Protein AF-A0A946WRA2-F1 (afdb_monomer_lite)

Foldseek 3Di:
DVVVVVVVVVVVVVVVVVVQLPDDAQQQQQFLEEEAAQQAPVRDHDEAECLAAAEEEYEYQAEAHYENHNHYYAYYYLAYHHYPDPPDDDPHYHYNRHGHDQDLDLVLLVVQAPPEAECVVVQKEWEWEAEAQQAIWIAIDGPPDPDDPRTPDGDGQEQFHEHEYAEEYEYDYEHGHFYEYAYQYEYEDAFAYEYVPADPQQNDDDLPPRGYEYHYHYSEEHEHEQDQQCQHQNNVPPPCVVGCRRQEYHEEYEYEHRNYEHEYPCQQDPPDPDHGAQVREREEYRYATHYYHHYYYDQWDPPSVIHHHHYDRHYSNCSSPDHGRSSPPLPPQLEDAHEEQEADDDQHHHEFQHYEYQEYAAAFNYEYEAEAAARYEYEAEYHAHYDPVTAYEYYYPDPQRLHEHYYHEDDNREYEHERYEYDLRYEYYYAYQEYEYECYEALYEYEYEHAYAAYLYEYNAEYEYQYAEHAHHENYEAQQAYEYDHAHQDAEHAHYEQEPHQAENYHYCHYNEYAYFLYEAENYLEAHAHNDQDEYQAELYAFEHHNPYSDHPYDHHYLYHHDDQCFPCVVVPRRDGDPPGPSVVSGDPVD

Radius of gyration: 32.12 Å; chains: 1; bounding box: 76×54×91 Å

pLDDT: mean 89.67, std 13.05, range [31.64, 98.81]

Sequence (591 aa):
MKSEKKTYLRIILVLLAAYAFTLYAEPMTYYTRLTNIEETVLGEYIYYGSSDTLYGITRSNDFLPINGGNIHGPLITSEEIIFEDDRINLEDVTQNAEPFPFPEQLVEVMRYAAPWVPSQNNRLMTWIYFRGDQGIDIYQYPAGTPRQDSLFQHLQVPSNQVIYVDGDVEIQGVVAGQVTVYSSGNMFLIDNIQYVGSVARNGWFESQGFPHMLGLVSERNIIIEDNPRNGKENGWRNGGGGGPNNHSININGSLIALGGSFTFEHQNDEHERFQGPEPDERGVINLKGSVAQYRRGYLHRDNHGGTGYHTNFLPDERLRTHAPPGFHSDGLWSKISGRHDRLLLDEGSYTFTNVFANTLIAPAGVELVLRGRNALTVRDSVVILGSEEEPVNVRTQTPGSRSAFHVDGGIGAYIDIQHAIFSDEINVYFEFDTLKATSCRFERQLSLEGSAIIDSCFFGDQVTLLSDEGLHIFRSVFEGGMVIDGTAENGEITNNSFIGARDDGLLLNRFNSLRIVNNIIAYNRGGINNRHREQPELGYNCVFGNFDGDWMDCERGAGSISENPQMTDHRNFDYSLNGNSPCIDAGDPSS

Structure (mmCIF, N/CA/C/O backbone):
data_AF-A0A946WRA2-F1
#
_entry.id   AF-A0A946WRA2-F1
#
loop_
_atom_site.group_PDB
_atom_site.id
_atom_site.type_symbol
_atom_site.label_atom_id
_atom_site.label_alt_id
_atom_site.label_comp_id
_atom_site.label_asym_id
_atom_site.label_entity_id
_atom_site.label_seq_id
_atom_site.pdbx_PDB_ins_code
_atom_site.Cartn_x
_atom_site.Cartn_y
_atom_site.Cartn_z
_atom_site.occupancy
_atom_site.B_iso_or_equiv
_atom_site.auth_seq_id
_atom_site.auth_comp_id
_atom_site.auth_asym_id
_atom_site.auth_atom_id
_atom_site.pdbx_PDB_model_num
ATOM 1 N N . MET A 1 1 ? 25.968 13.757 36.021 1.00 47.09 1 MET A N 1
ATOM 2 C CA . MET A 1 1 ? 24.483 13.742 35.990 1.00 47.09 1 MET A CA 1
ATOM 3 C C . MET A 1 1 ? 23.801 14.658 34.962 1.00 47.09 1 MET A C 1
ATOM 5 O O . MET A 1 1 ? 23.177 14.108 34.066 1.00 47.09 1 MET A O 1
ATOM 9 N N . LYS A 1 2 ? 23.853 16.007 35.011 1.00 39.25 2 LYS A N 1
ATOM 10 C CA . LYS A 1 2 ? 23.171 16.848 33.980 1.00 39.25 2 LYS A CA 1
ATOM 11 C C . LYS A 1 2 ? 23.844 16.823 32.592 1.00 39.25 2 LYS A C 1
ATOM 13 O O . LYS A 1 2 ? 23.157 16.972 31.589 1.00 39.25 2 LYS A O 1
ATOM 18 N N . SER A 1 3 ? 25.159 16.599 32.541 1.00 46.06 3 SER A N 1
ATOM 19 C CA . SER A 1 3 ? 25.933 16.479 31.292 1.00 46.06 3 SER A CA 1
ATOM 20 C C . SER A 1 3 ? 25.674 15.144 30.571 1.00 46.06 3 SER A C 1
ATOM 22 O O . SER A 1 3 ? 25.361 15.129 29.386 1.00 46.06 3 SER A O 1
ATOM 24 N N . GLU A 1 4 ? 25.655 14.027 31.307 1.00 52.31 4 GLU A N 1
ATOM 25 C CA . GLU A 1 4 ? 25.462 12.679 30.739 1.00 52.31 4 GLU A CA 1
ATOM 26 C C . GLU A 1 4 ? 24.072 12.466 30.126 1.00 52.31 4 GLU A C 1
ATOM 28 O O . GLU A 1 4 ? 23.962 11.831 29.080 1.00 52.31 4 GLU A O 1
ATOM 33 N N . LYS A 1 5 ? 23.012 13.059 30.699 1.00 49.69 5 LYS A N 1
ATOM 34 C CA . LYS A 1 5 ? 21.661 13.000 30.106 1.00 49.69 5 LYS A CA 1
ATOM 35 C C . LYS A 1 5 ? 21.583 13.690 28.740 1.00 49.69 5 LYS A C 1
ATOM 37 O O . LYS A 1 5 ? 20.823 13.250 27.887 1.00 49.69 5 LYS A O 1
ATOM 42 N N . LYS A 1 6 ? 22.375 14.744 28.510 1.00 51.59 6 LYS A N 1
ATOM 43 C CA . LYS A 1 6 ? 22.387 15.486 27.238 1.00 51.59 6 LYS A CA 1
ATOM 44 C C . LYS A 1 6 ? 23.111 14.707 26.135 1.00 51.59 6 LYS A C 1
ATOM 46 O O . LYS A 1 6 ? 22.699 14.768 24.980 1.00 51.59 6 LYS A O 1
ATOM 51 N N . THR A 1 7 ? 24.139 13.941 26.501 1.00 58.50 7 THR A N 1
ATOM 52 C CA . THR A 1 7 ? 24.863 13.046 25.585 1.00 58.50 7 THR A CA 1
ATOM 53 C C . THR A 1 7 ? 24.020 11.826 25.211 1.00 58.50 7 THR A C 1
ATOM 55 O O . THR A 1 7 ? 23.915 11.517 24.029 1.00 58.50 7 THR A O 1
ATOM 58 N N . TYR A 1 8 ? 23.333 11.198 26.173 1.00 58.34 8 TYR A N 1
ATOM 59 C CA . TYR A 1 8 ? 22.408 10.090 25.890 1.00 58.34 8 TYR A CA 1
ATOM 60 C C . TYR A 1 8 ? 21.224 10.517 25.016 1.00 58.34 8 TYR A C 1
ATOM 62 O O . TYR A 1 8 ? 20.878 9.805 24.082 1.00 58.34 8 TYR A O 1
ATOM 70 N N . LEU A 1 9 ? 20.644 11.698 25.257 1.00 50.59 9 LEU A N 1
ATOM 71 C CA . LEU A 1 9 ? 19.538 12.206 24.442 1.00 50.59 9 LEU A CA 1
ATOM 72 C C . LEU A 1 9 ? 19.975 12.519 23.002 1.00 50.59 9 LEU A C 1
ATOM 74 O O . LEU A 1 9 ? 19.221 12.263 22.075 1.00 50.59 9 LEU A O 1
ATOM 78 N N . ARG A 1 10 ? 21.206 13.015 22.800 1.00 49.44 10 ARG A N 1
ATOM 79 C CA . ARG A 1 10 ? 21.778 13.225 21.459 1.00 49.44 10 ARG A CA 1
ATOM 80 C C . ARG A 1 10 ? 22.090 11.913 20.743 1.00 49.44 10 ARG A C 1
ATOM 82 O O . ARG A 1 10 ? 21.817 11.825 19.558 1.00 49.44 10 ARG A O 1
ATOM 89 N N . ILE A 1 11 ? 22.601 10.899 21.443 1.00 57.94 11 ILE A N 1
ATOM 90 C CA . ILE A 1 11 ? 22.834 9.568 20.857 1.00 57.94 11 ILE A CA 1
ATOM 91 C C . ILE A 1 11 ? 21.502 8.897 20.502 1.00 57.94 11 ILE A C 1
ATOM 93 O O . ILE A 1 11 ? 21.395 8.324 19.430 1.00 57.94 11 ILE A O 1
ATOM 97 N N . ILE A 1 12 ? 20.467 9.027 21.338 1.00 55.91 12 ILE A N 1
ATOM 98 C CA . ILE A 1 12 ? 19.120 8.513 21.044 1.00 55.91 12 ILE A CA 1
ATOM 99 C C . ILE A 1 12 ? 18.478 9.267 19.873 1.00 55.91 12 ILE A C 1
ATOM 101 O O . ILE A 1 12 ? 17.869 8.623 19.037 1.00 55.91 12 ILE A O 1
ATOM 105 N N . LEU A 1 13 ? 18.645 10.590 19.758 1.00 43.66 13 LEU A N 1
ATOM 106 C CA . LEU A 1 13 ? 18.161 11.367 18.605 1.00 43.66 13 LEU A CA 1
ATOM 107 C C . LEU A 1 13 ? 18.917 11.042 17.312 1.00 43.66 13 LEU A C 1
ATOM 109 O O . LEU A 1 13 ? 18.291 10.962 16.266 1.00 43.66 13 LEU A O 1
ATOM 113 N N . VAL A 1 14 ? 20.233 10.822 17.377 1.00 42.47 14 VAL A N 1
ATOM 114 C CA . VAL A 1 14 ? 21.038 10.398 16.220 1.00 42.47 14 VAL A CA 1
ATOM 115 C C . VAL A 1 14 ? 20.710 8.958 15.828 1.00 42.47 14 VAL A C 1
ATOM 117 O O . VAL A 1 14 ? 20.612 8.674 14.644 1.00 42.47 14 VAL A O 1
ATOM 120 N N . LEU A 1 15 ? 20.466 8.066 16.794 1.00 37.38 15 LEU A N 1
ATOM 121 C CA . LEU A 1 15 ? 19.999 6.707 16.523 1.00 37.38 15 LEU A CA 1
ATOM 122 C C . LEU A 1 15 ? 18.559 6.701 16.003 1.00 37.38 15 LEU A C 1
ATOM 124 O O . LEU A 1 15 ? 18.301 5.979 15.061 1.00 37.38 15 LEU A O 1
ATOM 128 N N . LEU A 1 16 ? 17.643 7.519 16.533 1.00 38.31 16 LEU A N 1
ATOM 129 C CA . LEU A 1 16 ? 16.271 7.661 16.024 1.00 38.31 16 LEU A CA 1
ATOM 130 C C . LEU A 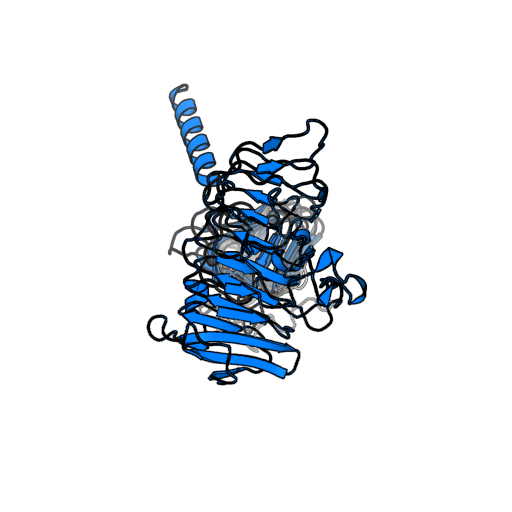1 16 ? 16.238 8.308 14.638 1.00 38.31 16 LEU A C 1
ATOM 132 O O . LEU A 1 16 ? 15.425 7.898 13.826 1.00 38.31 16 LEU A O 1
ATOM 136 N N . ALA A 1 17 ? 17.121 9.266 14.343 1.00 35.28 17 ALA A N 1
ATOM 137 C CA . ALA A 1 17 ? 17.274 9.825 13.003 1.00 35.28 17 ALA A CA 1
ATOM 138 C C . ALA A 1 17 ? 17.858 8.778 12.042 1.00 35.28 17 ALA A C 1
ATOM 140 O O . ALA A 1 17 ? 17.255 8.509 11.013 1.00 35.28 17 ALA A O 1
ATOM 141 N N . ALA A 1 18 ? 18.943 8.090 12.416 1.00 33.62 18 ALA A N 1
ATOM 142 C CA . ALA A 1 18 ? 19.527 7.007 11.616 1.00 33.62 18 ALA A CA 1
ATOM 143 C C . ALA A 1 18 ? 18.573 5.805 11.425 1.00 33.62 18 ALA A C 1
ATOM 145 O O . ALA A 1 18 ? 18.651 5.108 10.416 1.00 33.62 18 ALA A O 1
ATOM 146 N N . TYR A 1 19 ? 17.647 5.575 12.364 1.00 34.88 19 TYR A N 1
ATOM 147 C CA . TYR A 1 19 ? 16.609 4.539 12.274 1.00 34.88 19 TYR A CA 1
ATOM 148 C C . TYR A 1 19 ? 15.338 5.018 11.551 1.00 34.88 19 TYR A C 1
ATOM 150 O O . TYR A 1 19 ? 14.590 4.199 11.036 1.00 34.88 19 TYR A O 1
ATOM 158 N N . ALA A 1 20 ? 15.089 6.331 11.482 1.00 31.64 20 ALA A N 1
ATOM 159 C CA . ALA A 1 20 ? 13.991 6.923 10.712 1.00 31.64 20 ALA A CA 1
ATOM 160 C C . ALA A 1 20 ? 14.297 7.018 9.208 1.00 31.64 20 ALA A C 1
ATOM 162 O O . ALA A 1 20 ? 13.368 7.166 8.420 1.00 31.64 20 ALA A O 1
ATOM 163 N N . PHE A 1 21 ? 15.570 6.916 8.811 1.00 34.03 21 PHE A N 1
ATOM 164 C CA . PHE A 1 21 ? 15.996 6.867 7.406 1.00 34.03 21 PHE A CA 1
ATOM 165 C C . PHE A 1 21 ? 16.023 5.449 6.819 1.00 34.03 21 PHE A C 1
ATOM 167 O O . PHE A 1 21 ? 16.067 5.285 5.603 1.00 34.03 21 PHE A O 1
ATOM 174 N N . THR A 1 22 ? 15.950 4.407 7.651 1.00 31.75 22 THR A N 1
ATOM 175 C CA . THR A 1 22 ? 15.929 3.025 7.169 1.00 31.75 22 THR A CA 1
ATOM 176 C C . THR A 1 22 ? 14.493 2.573 6.880 1.00 31.75 22 THR A C 1
ATOM 178 O O . THR A 1 22 ? 13.715 2.344 7.801 1.00 31.75 22 THR A O 1
ATOM 181 N N . LEU A 1 23 ? 14.216 2.374 5.581 1.00 37.88 23 LEU A N 1
ATOM 182 C CA . LEU A 1 23 ? 13.093 1.635 4.971 1.00 37.88 23 LEU A CA 1
ATOM 183 C C . LEU A 1 23 ? 11.818 2.439 4.645 1.00 37.88 23 LEU A C 1
ATOM 185 O O . LEU A 1 23 ? 10.719 2.100 5.083 1.00 37.88 23 LEU A O 1
ATOM 189 N N . TYR A 1 24 ? 11.985 3.438 3.777 1.00 41.81 24 TYR A N 1
ATOM 190 C CA . TYR A 1 24 ? 11.030 3.747 2.708 1.00 41.81 24 TYR A CA 1
ATOM 191 C C . TYR A 1 24 ? 11.533 3.024 1.457 1.00 41.81 24 TYR A C 1
ATOM 193 O O . TYR A 1 24 ? 12.677 3.242 1.062 1.00 41.81 24 TYR A O 1
ATOM 201 N N . ALA A 1 25 ? 10.737 2.179 0.821 1.00 51.75 25 ALA A N 1
ATOM 202 C CA . ALA A 1 25 ? 11.049 1.755 -0.538 1.00 51.75 25 ALA A CA 1
ATOM 203 C C . ALA A 1 25 ? 9.809 2.023 -1.373 1.00 51.75 25 ALA A C 1
ATOM 205 O O . ALA A 1 25 ? 8.945 1.169 -1.465 1.00 51.75 25 ALA A O 1
ATOM 206 N N . GLU A 1 26 ? 9.686 3.238 -1.908 1.00 69.38 26 GLU A N 1
ATOM 207 C CA . GLU A 1 26 ? 8.712 3.534 -2.966 1.00 69.38 26 GLU A CA 1
ATOM 208 C C . GLU A 1 26 ? 8.942 2.542 -4.129 1.00 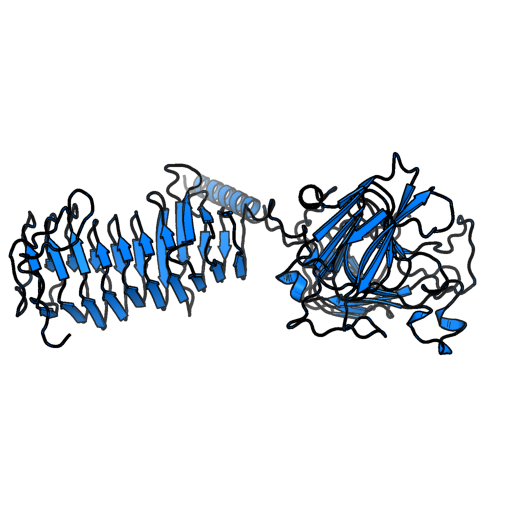69.38 26 GLU A C 1
ATOM 210 O O . GLU A 1 26 ? 10.084 2.141 -4.358 1.00 69.38 26 GLU A O 1
ATOM 215 N N . PRO A 1 27 ? 7.920 2.070 -4.864 1.00 76.75 27 PRO A N 1
ATOM 216 C CA . PRO A 1 27 ? 8.180 1.180 -5.989 1.00 76.75 27 PRO A CA 1
ATOM 217 C C . PRO A 1 27 ? 8.961 1.930 -7.071 1.00 76.75 27 PRO A C 1
ATOM 219 O O . PRO A 1 27 ? 8.724 3.110 -7.314 1.00 76.75 27 PRO A O 1
ATOM 222 N N . MET A 1 28 ? 9.847 1.241 -7.794 1.00 85.62 28 MET A N 1
ATOM 223 C CA . MET A 1 28 ? 10.607 1.855 -8.898 1.00 85.62 28 MET A CA 1
ATOM 224 C C . MET A 1 28 ? 9.695 2.468 -9.973 1.00 85.62 28 MET A C 1
ATOM 226 O O . MET A 1 28 ? 10.092 3.408 -10.654 1.00 85.62 28 MET A O 1
ATOM 230 N N . THR A 1 29 ? 8.464 1.962 -10.095 1.00 88.50 29 THR A N 1
ATOM 231 C CA . THR A 1 29 ? 7.444 2.447 -11.034 1.00 88.50 29 THR A CA 1
ATOM 232 C C . THR A 1 29 ? 6.822 3.780 -10.642 1.00 88.50 29 THR A C 1
ATOM 234 O O . THR A 1 29 ? 6.168 4.385 -11.488 1.00 88.50 29 THR A O 1
ATOM 237 N N . TYR A 1 30 ? 6.993 4.209 -9.385 1.00 85.75 30 TYR A N 1
ATOM 238 C CA . TYR A 1 30 ? 6.440 5.447 -8.833 1.00 85.75 30 TYR A CA 1
ATOM 239 C C . TYR A 1 30 ? 7.014 6.687 -9.517 1.00 85.75 30 TYR A C 1
ATOM 241 O O . TYR A 1 30 ? 6.305 7.663 -9.761 1.00 85.75 30 TYR A O 1
ATOM 249 N N . TYR A 1 31 ? 8.303 6.643 -9.840 1.00 92.06 31 TYR A N 1
ATOM 250 C CA . TYR A 1 31 ? 8.979 7.720 -10.540 1.00 92.06 31 TYR A CA 1
ATOM 251 C C . TYR A 1 31 ? 8.707 7.598 -12.033 1.00 92.06 31 TYR A C 1
ATOM 253 O O . TYR A 1 31 ? 8.887 6.519 -12.591 1.00 92.06 31 TYR A O 1
ATOM 261 N N . THR A 1 32 ? 8.377 8.701 -12.713 1.00 95.75 32 THR A N 1
ATOM 262 C CA . THR A 1 32 ? 8.419 8.720 -14.188 1.00 95.75 32 THR A CA 1
ATOM 263 C C . THR A 1 32 ? 9.800 8.290 -14.654 1.00 95.75 32 THR A C 1
ATOM 265 O O . THR A 1 32 ? 9.944 7.552 -15.629 1.00 95.75 32 THR A O 1
ATOM 268 N N . ARG A 1 33 ? 10.822 8.740 -13.922 1.00 96.12 33 ARG A N 1
ATOM 269 C CA . ARG A 1 33 ? 12.194 8.353 -14.165 1.00 96.12 33 ARG A CA 1
ATOM 270 C C . ARG A 1 33 ? 12.958 8.098 -12.875 1.00 96.12 33 ARG A C 1
ATOM 272 O O . ARG A 1 33 ? 13.022 8.972 -12.020 1.00 96.12 33 ARG A O 1
ATOM 279 N N . LEU A 1 34 ? 13.640 6.961 -12.820 1.00 95.94 34 LEU A N 1
ATOM 280 C CA . LEU A 1 34 ? 14.631 6.621 -11.807 1.00 95.94 34 LEU A CA 1
ATOM 281 C C . LEU A 1 34 ? 15.952 6.226 -12.480 1.00 95.94 34 LEU A C 1
ATOM 283 O O . LEU A 1 34 ? 15.973 5.454 -13.439 1.00 95.94 34 LEU A O 1
ATOM 287 N N . THR A 1 35 ? 17.081 6.746 -12.012 1.00 97.31 35 THR A N 1
ATOM 288 C CA . THR A 1 35 ? 18.405 6.329 -12.498 1.00 97.31 35 THR A CA 1
ATOM 289 C C . THR A 1 35 ? 19.367 6.133 -11.338 1.00 97.31 35 THR A C 1
ATOM 291 O O . THR A 1 35 ? 19.430 6.969 -10.444 1.00 97.31 35 THR A O 1
ATOM 294 N N . ASN A 1 36 ? 20.080 5.006 -11.319 1.00 96.69 36 ASN A N 1
ATOM 295 C CA . ASN A 1 36 ? 21.032 4.732 -10.244 1.00 96.69 36 ASN A CA 1
ATOM 296 C C . ASN A 1 36 ? 22.404 5.383 -10.493 1.00 96.69 36 ASN A C 1
ATOM 298 O O . ASN A 1 36 ? 23.014 5.864 -9.550 1.00 96.69 36 ASN A O 1
ATOM 302 N N . ILE A 1 37 ? 22.869 5.417 -11.744 1.00 96.81 37 ILE A N 1
ATOM 303 C CA . ILE A 1 37 ? 24.127 6.055 -12.162 1.00 96.81 37 ILE A CA 1
ATOM 304 C C . ILE A 1 37 ? 23.859 6.894 -13.411 1.00 96.81 37 ILE A C 1
ATOM 306 O O . ILE A 1 37 ? 23.342 6.371 -14.402 1.00 96.81 37 ILE A O 1
ATOM 310 N N . GLU A 1 38 ? 24.199 8.177 -13.379 1.00 95.94 38 GLU A N 1
ATOM 311 C CA . GLU A 1 38 ? 23.902 9.128 -14.462 1.00 95.94 38 GLU A CA 1
ATOM 312 C C . GLU A 1 38 ? 25.027 9.223 -15.499 1.00 95.94 38 GLU A C 1
ATOM 314 O O . GLU A 1 38 ? 24.794 9.613 -16.643 1.00 95.94 38 GLU A O 1
ATOM 319 N N . GLU A 1 39 ? 26.227 8.776 -15.134 1.00 95.12 39 GLU A N 1
ATOM 320 C CA . GLU A 1 39 ? 27.351 8.591 -16.048 1.00 95.12 39 GLU A CA 1
ATOM 321 C C . GLU A 1 39 ? 27.127 7.388 -16.987 1.00 95.12 39 GLU A C 1
ATOM 323 O O . GLU A 1 39 ? 26.829 6.265 -16.556 1.00 95.12 39 GLU A O 1
ATOM 328 N N . THR A 1 40 ? 27.309 7.592 -18.291 1.00 93.19 40 THR A N 1
ATOM 329 C CA . THR A 1 40 ? 27.154 6.543 -19.311 1.00 93.19 40 THR A CA 1
ATOM 330 C C . THR A 1 40 ? 28.274 5.504 -19.245 1.00 93.19 40 THR A C 1
ATOM 332 O O . THR A 1 40 ? 29.237 5.614 -18.488 1.00 93.19 40 THR A O 1
ATOM 335 N N . VAL A 1 41 ? 28.183 4.459 -20.073 1.00 88.69 41 VAL A N 1
ATOM 336 C CA . VAL A 1 41 ? 29.252 3.449 -20.194 1.00 88.69 41 VAL A CA 1
ATOM 337 C C . VAL A 1 41 ? 30.573 4.015 -20.735 1.00 88.69 41 VAL A C 1
ATOM 339 O O . VAL A 1 41 ? 31.610 3.379 -20.560 1.00 88.69 41 VAL A O 1
ATOM 342 N N . LEU A 1 42 ? 30.541 5.189 -21.377 1.00 89.56 42 LEU A N 1
ATOM 343 C CA . LEU A 1 42 ? 31.719 5.882 -21.909 1.00 89.56 42 LEU A CA 1
ATOM 344 C C . LEU A 1 42 ? 32.275 6.946 -20.951 1.00 89.56 42 LEU A C 1
ATOM 346 O O . LEU A 1 42 ? 33.284 7.571 -21.266 1.00 89.56 42 LEU A O 1
ATOM 350 N N . GLY A 1 43 ? 31.656 7.134 -19.784 1.00 91.12 43 GLY A N 1
ATOM 351 C CA . GLY A 1 43 ? 32.082 8.145 -18.819 1.00 91.12 43 GLY A CA 1
ATOM 352 C C . GLY A 1 43 ? 31.542 9.549 -19.102 1.00 91.12 43 GLY A C 1
ATOM 353 O O . GLY A 1 43 ? 32.155 10.544 -18.720 1.00 91.12 43 GLY A O 1
ATOM 354 N N . GLU A 1 44 ? 30.434 9.649 -19.838 1.00 91.62 44 GLU A N 1
ATOM 355 C CA . GLU A 1 44 ? 29.845 10.926 -20.248 1.00 91.62 44 GLU A CA 1
ATOM 356 C C . GLU A 1 44 ? 28.579 11.225 -19.438 1.00 91.62 44 GLU A C 1
ATOM 358 O O . GLU A 1 44 ? 27.860 10.311 -19.033 1.00 91.62 44 GLU A O 1
ATOM 363 N N . TYR A 1 45 ? 28.271 12.508 -19.242 1.00 91.31 45 TYR A N 1
ATOM 364 C CA . TYR A 1 45 ? 26.988 12.948 -18.692 1.00 91.31 45 TYR A CA 1
ATOM 365 C C . TYR A 1 45 ? 26.063 13.372 -19.827 1.00 91.31 45 TYR A C 1
ATOM 367 O O . TYR A 1 45 ? 26.444 14.171 -20.681 1.00 91.31 45 TYR A O 1
ATOM 375 N N . ILE A 1 46 ? 24.835 12.853 -19.821 1.00 87.81 46 ILE A N 1
ATOM 376 C CA . ILE A 1 46 ? 23.821 13.209 -20.817 1.00 87.81 46 ILE A CA 1
ATOM 377 C C . ILE A 1 46 ? 22.900 14.262 -20.230 1.00 87.81 46 ILE A C 1
ATOM 379 O O . ILE A 1 46 ? 22.116 13.972 -19.326 1.00 87.81 46 ILE A O 1
ATOM 383 N N . TYR A 1 47 ? 22.947 15.460 -20.792 1.00 88.44 47 TYR A N 1
ATOM 384 C CA . TYR A 1 47 ? 22.068 16.546 -20.398 1.00 88.44 47 TYR A CA 1
ATOM 385 C C . TYR A 1 47 ? 20.704 16.418 -21.076 1.00 88.44 47 TYR A C 1
ATOM 387 O O . TYR A 1 47 ? 20.608 16.039 -22.241 1.00 88.44 47 TYR A O 1
ATOM 395 N N . TYR A 1 48 ? 19.639 16.767 -20.352 1.00 82.62 48 TYR A N 1
ATOM 396 C CA . TYR A 1 48 ? 18.334 16.991 -20.975 1.00 82.62 48 TYR A CA 1
ATOM 397 C C . TYR A 1 48 ? 18.387 18.249 -21.813 1.00 82.62 48 TYR A C 1
ATOM 399 O O . TYR A 1 48 ? 18.493 19.333 -21.238 1.00 82.62 48 TYR A O 1
ATOM 407 N N . GLY A 1 49 ? 18.302 18.093 -23.131 1.00 78.62 49 GLY A N 1
ATOM 408 C CA . GLY A 1 49 ? 18.326 19.209 -24.062 1.00 78.62 49 GLY A CA 1
ATOM 409 C C . GLY A 1 49 ? 16.965 19.892 -24.183 1.00 78.62 49 GLY A C 1
ATOM 410 O O . GLY A 1 49 ? 15.930 19.360 -23.790 1.00 78.62 49 GLY A O 1
ATOM 411 N N . SER A 1 50 ? 16.942 21.060 -24.825 1.00 79.75 50 SER A N 1
ATOM 412 C CA . SER A 1 50 ? 15.719 21.862 -25.048 1.00 79.75 50 SER A CA 1
ATOM 413 C C . SER A 1 50 ? 14.583 21.172 -25.820 1.00 79.75 50 SER A C 1
ATOM 415 O O . SER A 1 50 ? 13.452 21.659 -25.826 1.00 79.75 50 SER A O 1
ATOM 417 N N . SER A 1 51 ? 14.871 20.050 -26.482 1.00 84.12 51 SER A N 1
ATOM 418 C CA . SER A 1 51 ? 13.885 19.248 -27.216 1.00 84.12 51 SER A CA 1
ATOM 419 C C . SER A 1 51 ? 13.259 18.128 -26.379 1.00 84.12 51 SER A C 1
ATOM 421 O O . SER A 1 51 ? 12.243 17.568 -26.791 1.00 84.12 51 SER A O 1
ATOM 423 N N . ASP A 1 52 ? 13.820 17.835 -25.203 1.00 90.38 52 ASP A N 1
ATOM 424 C CA . ASP A 1 52 ? 13.319 16.810 -24.297 1.00 90.38 52 ASP A CA 1
ATOM 425 C C . ASP A 1 52 ? 12.200 17.350 -23.412 1.00 90.38 52 ASP A C 1
ATOM 427 O O . ASP A 1 52 ? 12.230 18.487 -22.927 1.00 90.38 52 ASP A O 1
ATOM 431 N N . THR A 1 53 ? 11.198 16.506 -23.189 1.00 93.81 53 THR A N 1
ATOM 432 C CA . THR A 1 53 ? 10.070 16.802 -22.309 1.00 93.81 53 THR A CA 1
ATOM 433 C C . THR A 1 53 ? 9.874 15.667 -21.313 1.00 93.81 53 THR A C 1
ATOM 435 O O . THR A 1 53 ? 9.723 14.508 -21.701 1.00 93.81 53 THR A O 1
ATOM 438 N N . LEU A 1 54 ? 9.855 16.005 -20.025 1.00 93.75 54 LEU A N 1
ATOM 439 C CA . LEU A 1 54 ? 9.735 15.055 -18.922 1.00 93.75 54 LEU A CA 1
ATOM 440 C C . LEU A 1 54 ? 8.712 15.565 -17.910 1.00 93.75 54 LEU A C 1
ATOM 442 O O . LEU A 1 54 ? 8.926 16.595 -17.281 1.00 93.75 54 LEU A O 1
ATOM 446 N N . TYR A 1 55 ? 7.616 14.833 -17.731 1.00 95.31 55 TYR A N 1
ATOM 447 C CA . TYR A 1 55 ? 6.588 15.136 -16.737 1.00 95.31 55 TYR A CA 1
ATOM 448 C C . TYR A 1 55 ? 6.618 14.144 -15.568 1.00 95.31 55 TYR A C 1
ATOM 450 O O . TYR A 1 55 ? 6.828 12.949 -15.755 1.00 95.31 55 TYR A O 1
ATOM 458 N N . GLY A 1 56 ? 6.311 14.615 -14.363 1.00 93.62 56 GLY A N 1
ATOM 459 C CA . GLY A 1 56 ? 6.211 13.808 -13.148 1.00 93.62 56 GLY A CA 1
ATOM 460 C C . GLY A 1 56 ? 7.515 13.721 -12.351 1.00 93.62 56 GLY A C 1
ATOM 461 O O . GLY A 1 56 ? 8.451 14.490 -12.555 1.00 93.62 56 GLY A O 1
ATOM 462 N N . ILE A 1 57 ? 7.542 12.808 -11.378 1.00 93.50 57 ILE A N 1
ATOM 463 C CA . ILE A 1 57 ? 8.621 12.733 -10.386 1.00 93.50 57 ILE A CA 1
ATOM 464 C C . ILE A 1 57 ? 9.856 12.094 -11.023 1.00 93.50 57 ILE A C 1
ATOM 466 O O . ILE A 1 57 ? 9.781 10.989 -11.569 1.00 93.50 57 ILE A O 1
ATOM 470 N N . THR A 1 58 ? 10.995 12.775 -10.915 1.00 95.00 58 THR A N 1
ATOM 471 C CA . THR A 1 58 ? 12.286 12.275 -11.394 1.00 95.00 58 THR A CA 1
ATOM 472 C C . THR A 1 58 ? 13.233 12.073 -10.230 1.00 95.00 58 THR A C 1
ATOM 474 O O . THR A 1 58 ? 13.428 12.975 -9.417 1.00 95.00 58 THR A O 1
ATOM 477 N N . ARG A 1 59 ? 13.850 10.895 -10.180 1.00 95.06 59 ARG A N 1
ATOM 478 C CA . ARG A 1 59 ? 14.833 10.533 -9.171 1.00 95.06 59 ARG A CA 1
ATOM 479 C C . ARG A 1 59 ? 16.155 10.084 -9.782 1.00 95.06 59 ARG A C 1
ATOM 481 O O . ARG A 1 59 ? 16.174 9.327 -10.753 1.00 95.06 59 ARG A O 1
ATOM 488 N N . SER A 1 60 ? 17.252 10.501 -9.162 1.00 96.31 60 SER A N 1
ATOM 489 C CA . SER A 1 60 ? 18.584 9.949 -9.389 1.00 96.31 60 SER A CA 1
ATOM 490 C C . SER A 1 60 ? 19.253 9.577 -8.064 1.00 96.31 60 SER A C 1
ATOM 492 O O . SER A 1 60 ? 19.110 10.301 -7.082 1.00 96.31 60 SER A O 1
ATOM 494 N N . ASN A 1 61 ? 19.993 8.470 -8.024 1.00 95.31 61 ASN A N 1
ATOM 495 C CA . ASN A 1 61 ? 20.910 8.174 -6.911 1.00 95.31 61 ASN A CA 1
ATOM 496 C C . ASN A 1 61 ? 22.292 8.816 -7.097 1.00 95.31 61 ASN A C 1
ATOM 498 O O . ASN A 1 61 ? 23.191 8.588 -6.296 1.00 95.31 61 ASN A O 1
ATOM 502 N N . ASP A 1 62 ? 22.448 9.589 -8.164 1.00 95.88 62 ASP A N 1
ATOM 503 C CA . ASP A 1 62 ? 23.681 10.216 -8.616 1.00 95.88 62 ASP A CA 1
ATOM 504 C C . ASP A 1 62 ? 23.397 11.688 -8.978 1.00 95.88 62 ASP A C 1
ATOM 506 O O . ASP A 1 62 ? 22.260 12.164 -8.837 1.00 95.88 62 ASP A O 1
ATOM 510 N N . PHE A 1 63 ? 24.397 12.415 -9.476 1.00 92.56 63 PHE A N 1
ATOM 511 C CA . PHE A 1 63 ? 24.228 13.788 -9.962 1.00 92.56 63 PHE A CA 1
ATOM 512 C C . PHE A 1 63 ? 23.178 13.864 -11.068 1.00 92.56 63 PHE A C 1
ATOM 514 O O . PHE A 1 63 ? 23.163 13.023 -11.957 1.00 92.56 63 PHE A O 1
ATOM 521 N N . LEU A 1 64 ? 22.329 14.893 -11.078 1.00 91.81 64 LEU A N 1
ATOM 522 C CA . LEU A 1 64 ? 21.320 15.059 -12.132 1.00 91.81 64 LEU A CA 1
ATOM 523 C C . LEU A 1 64 ? 21.728 16.176 -13.116 1.00 91.81 64 LEU A C 1
ATOM 525 O O . LEU A 1 64 ? 21.610 17.349 -12.757 1.00 91.81 64 LEU A O 1
ATOM 529 N N . PRO A 1 65 ? 22.200 15.855 -14.338 1.00 90.50 65 PRO A N 1
ATOM 530 C CA . PRO A 1 65 ? 22.568 16.854 -15.346 1.00 90.50 65 PRO A CA 1
ATOM 531 C C . PRO A 1 65 ? 21.343 17.426 -16.085 1.00 90.50 65 PRO A C 1
ATOM 533 O O . PRO A 1 65 ? 20.519 16.678 -16.616 1.00 90.50 65 PRO A O 1
ATOM 536 N N . ILE A 1 66 ? 21.218 18.758 -16.159 1.00 87.44 66 ILE A N 1
ATOM 537 C CA . ILE A 1 66 ? 20.090 19.457 -16.810 1.00 87.44 66 ILE A CA 1
ATOM 538 C C . ILE A 1 66 ? 20.599 20.610 -17.700 1.00 87.44 66 ILE A C 1
ATOM 540 O O . ILE A 1 66 ? 21.344 21.472 -17.232 1.00 87.44 66 ILE A O 1
ATOM 544 N N . ASN A 1 67 ? 20.160 20.660 -18.970 1.00 84.75 67 ASN A N 1
ATOM 545 C CA . ASN A 1 67 ? 20.484 21.738 -19.921 1.00 84.75 67 ASN A CA 1
ATOM 546 C C . ASN A 1 67 ? 19.266 22.188 -20.767 1.00 84.75 67 ASN A C 1
ATOM 548 O O . ASN A 1 67 ? 19.135 21.913 -21.961 1.00 84.75 67 ASN A O 1
ATOM 552 N N . GLY A 1 68 ? 18.352 22.924 -20.135 1.00 73.56 68 GLY A N 1
ATOM 553 C CA . GLY A 1 68 ? 17.296 23.666 -20.830 1.00 73.56 68 GLY A CA 1
ATOM 554 C C . GLY A 1 68 ? 16.082 22.842 -21.274 1.00 73.56 68 GLY A C 1
ATOM 555 O O . GLY A 1 68 ? 15.271 23.355 -22.042 1.00 73.56 68 GLY A O 1
ATOM 556 N N . GLY A 1 69 ? 15.943 21.594 -20.812 1.00 71.00 69 GLY A N 1
ATOM 557 C CA . GLY A 1 69 ? 14.786 20.735 -21.094 1.00 71.00 69 GLY A CA 1
ATOM 558 C C . GLY A 1 69 ? 13.484 21.154 -20.395 1.00 71.00 69 GLY A C 1
ATOM 559 O O . GLY A 1 69 ? 13.494 21.802 -19.346 1.00 71.00 69 GLY A O 1
ATOM 560 N N . ASN A 1 70 ? 12.347 20.736 -20.964 1.00 86.38 70 ASN A N 1
ATOM 561 C CA . ASN A 1 70 ? 11.014 20.953 -20.390 1.00 86.38 70 ASN A CA 1
ATOM 562 C C . ASN A 1 70 ? 10.732 19.889 -19.320 1.00 86.38 70 ASN A C 1
ATOM 564 O O . ASN A 1 70 ? 10.040 18.898 -19.568 1.00 86.38 70 ASN A O 1
ATOM 568 N N . ILE A 1 71 ? 11.325 20.070 -18.139 1.00 89.06 71 ILE A N 1
ATOM 569 C CA . ILE A 1 71 ? 11.142 19.176 -16.994 1.00 89.06 71 ILE A CA 1
ATOM 570 C C . ILE A 1 71 ? 10.064 19.752 -16.072 1.00 89.06 71 ILE A C 1
ATOM 572 O O . ILE A 1 71 ? 10.160 20.889 -15.613 1.00 89.06 71 ILE A O 1
ATOM 576 N N . HIS A 1 72 ? 9.031 18.961 -15.802 1.00 92.12 72 HIS A N 1
ATOM 577 C CA . HIS A 1 72 ? 7.846 19.367 -15.061 1.00 92.12 72 HIS A CA 1
ATOM 578 C C . HIS A 1 72 ? 7.534 18.367 -13.947 1.00 92.12 72 HIS A C 1
ATOM 580 O O . HIS A 1 72 ? 6.954 17.312 -14.199 1.00 92.12 72 HIS A O 1
ATOM 586 N N . GLY A 1 73 ? 7.856 18.720 -12.707 1.00 91.25 73 GLY A N 1
ATOM 587 C CA . GLY A 1 73 ? 7.553 17.915 -11.526 1.00 91.25 73 GLY A CA 1
ATOM 588 C C . GLY A 1 73 ? 8.723 17.856 -10.543 1.00 91.25 73 GLY A C 1
ATOM 589 O O . GLY A 1 73 ? 9.785 18.408 -10.832 1.00 91.25 73 GLY A O 1
ATOM 590 N N . PRO A 1 74 ? 8.534 17.189 -9.391 1.00 92.94 74 PRO A N 1
ATOM 591 C CA . PRO A 1 74 ? 9.552 17.121 -8.351 1.00 92.94 74 PRO A CA 1
ATOM 592 C C . PRO A 1 74 ? 10.823 16.413 -8.815 1.00 92.94 74 PRO A C 1
ATOM 594 O O . PRO A 1 74 ? 10.769 15.384 -9.502 1.00 92.94 74 PRO A O 1
ATOM 597 N N . LEU A 1 75 ? 11.962 16.941 -8.374 1.00 93.62 75 LEU A N 1
ATOM 598 C CA . LEU A 1 75 ? 13.286 16.410 -8.677 1.00 93.62 75 LEU A CA 1
ATOM 599 C C . LEU A 1 75 ? 13.968 15.960 -7.401 1.00 93.62 75 LEU A C 1
ATOM 601 O O . LEU A 1 75 ? 14.127 16.737 -6.466 1.00 93.62 75 LEU A O 1
ATOM 605 N N . ILE A 1 76 ? 14.395 14.706 -7.373 1.00 92.75 76 ILE A N 1
ATOM 606 C CA . ILE A 1 76 ? 15.036 14.098 -6.216 1.00 92.75 76 ILE A CA 1
ATOM 607 C C . ILE A 1 76 ? 16.393 13.564 -6.663 1.00 92.75 76 ILE A C 1
ATOM 609 O O . ILE A 1 76 ? 16.473 12.756 -7.582 1.00 92.75 76 ILE A O 1
ATOM 613 N N . THR A 1 77 ? 17.473 13.992 -6.028 1.00 95.12 77 THR A N 1
ATOM 614 C CA . THR A 1 77 ? 18.807 13.442 -6.284 1.00 95.12 77 THR A CA 1
ATOM 615 C C . THR A 1 77 ? 19.531 13.164 -4.977 1.00 95.12 77 THR A C 1
ATOM 617 O O . THR A 1 77 ? 19.363 13.891 -3.994 1.00 95.12 77 THR A O 1
ATOM 620 N N . SER A 1 78 ? 20.310 12.085 -4.958 1.00 92.38 78 SER A N 1
ATOM 621 C CA . SER A 1 78 ? 21.206 11.772 -3.845 1.00 92.38 78 SER A CA 1
ATOM 622 C C . SER A 1 78 ? 22.480 12.598 -3.818 1.00 92.38 78 SER A C 1
ATOM 624 O O . SER A 1 78 ? 23.140 12.637 -2.787 1.00 92.38 78 SER A O 1
ATOM 626 N N . GLU A 1 79 ? 22.771 13.307 -4.901 1.00 94.31 79 GLU A N 1
ATOM 627 C CA . GLU A 1 79 ? 23.925 14.186 -5.040 1.00 94.31 79 GLU A CA 1
ATOM 628 C C . GLU A 1 79 ? 23.449 15.590 -5.465 1.00 94.31 79 GLU A C 1
ATOM 630 O O . GLU A 1 79 ? 22.312 15.997 -5.196 1.00 94.31 79 GLU A O 1
ATOM 635 N N . GLU A 1 80 ? 24.327 16.375 -6.088 1.00 90.81 80 GLU A N 1
ATOM 636 C CA . GLU A 1 80 ? 24.005 17.711 -6.587 1.00 90.81 80 GLU A CA 1
ATOM 637 C C . GLU A 1 80 ? 23.362 17.671 -7.989 1.00 90.81 80 GLU A C 1
ATOM 639 O O . GLU A 1 80 ? 23.545 16.750 -8.785 1.00 90.81 80 GLU A O 1
ATOM 644 N N . ILE A 1 81 ? 22.607 18.721 -8.316 1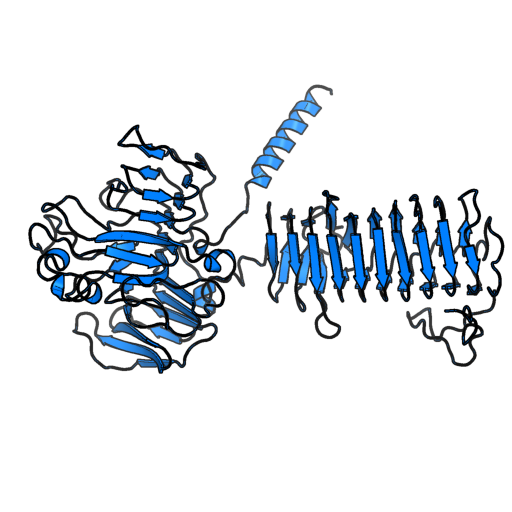.00 87.50 81 ILE A N 1
ATOM 645 C CA . ILE A 1 81 ? 22.114 18.963 -9.679 1.00 87.50 81 ILE A CA 1
ATOM 646 C C . ILE A 1 81 ? 23.182 19.769 -10.411 1.00 87.50 81 ILE A C 1
ATOM 648 O O . ILE A 1 81 ? 23.646 20.785 -9.891 1.00 87.50 81 ILE A O 1
ATOM 652 N N . ILE A 1 82 ? 23.541 19.335 -11.618 1.00 86.44 82 ILE A N 1
ATOM 653 C CA . ILE A 1 82 ? 24.529 20.009 -12.460 1.00 86.44 82 ILE A CA 1
ATOM 654 C C . ILE A 1 82 ? 23.786 20.757 -13.565 1.00 86.44 82 ILE A C 1
ATOM 656 O O . ILE A 1 82 ? 23.074 20.153 -14.369 1.00 86.44 82 ILE A O 1
ATOM 660 N N . PHE A 1 83 ? 23.977 22.072 -13.612 1.00 82.06 83 PHE A N 1
ATOM 661 C CA . PHE A 1 83 ? 23.392 22.945 -14.626 1.00 82.06 83 PHE A CA 1
ATOM 662 C C . PHE A 1 83 ? 24.439 23.349 -15.657 1.00 82.06 83 PHE A C 1
ATOM 664 O O . PHE A 1 83 ? 25.577 23.658 -15.303 1.00 82.06 83 PHE A O 1
ATOM 671 N N . GLU A 1 84 ? 24.031 23.392 -16.922 1.00 78.94 84 GLU A N 1
ATOM 672 C CA . GLU A 1 84 ? 24.818 24.019 -17.992 1.00 78.94 84 GLU A CA 1
ATOM 673 C C . GLU A 1 84 ? 24.309 25.436 -18.338 1.00 78.94 84 GLU A C 1
ATOM 675 O O . GLU A 1 84 ? 25.088 26.280 -18.778 1.00 78.94 84 GLU A O 1
ATOM 680 N N . ASP A 1 85 ? 23.028 25.731 -18.070 1.00 75.62 85 ASP A N 1
ATOM 681 C CA . ASP A 1 85 ? 22.421 27.062 -18.220 1.00 75.62 85 ASP A CA 1
ATOM 682 C C . ASP A 1 85 ? 21.840 27.556 -16.881 1.00 75.62 85 ASP A C 1
ATOM 684 O O . ASP A 1 85 ? 20.908 26.966 -16.330 1.00 75.62 85 ASP A O 1
ATOM 688 N N . ASP A 1 86 ? 22.357 28.685 -16.387 1.00 67.06 86 ASP A N 1
ATOM 689 C CA . ASP A 1 86 ? 21.973 29.331 -15.121 1.00 67.06 86 ASP A CA 1
ATOM 690 C C . ASP A 1 86 ? 20.526 29.875 -15.103 1.00 67.06 86 ASP A C 1
ATOM 692 O O . ASP A 1 86 ? 20.081 30.455 -14.110 1.00 67.06 86 ASP A O 1
ATOM 696 N N . ARG A 1 87 ? 19.780 29.769 -16.210 1.00 71.81 87 ARG A N 1
ATOM 697 C CA . ARG A 1 87 ? 18.438 30.363 -16.363 1.00 71.81 87 ARG A CA 1
ATOM 698 C C . ARG A 1 87 ? 17.279 29.430 -16.016 1.00 71.81 87 ARG A C 1
ATOM 700 O O . ARG A 1 87 ? 16.124 29.836 -16.164 1.00 71.81 87 ARG A O 1
ATOM 707 N N . ILE A 1 88 ? 17.551 28.205 -15.578 1.00 74.25 88 ILE A N 1
ATOM 708 C CA . ILE A 1 88 ? 16.512 27.207 -15.300 1.00 74.25 88 ILE A CA 1
ATOM 709 C C . ILE A 1 88 ? 16.027 27.356 -13.856 1.00 74.25 88 ILE A C 1
ATOM 711 O O . ILE A 1 88 ? 16.747 27.050 -12.910 1.00 74.25 88 ILE A O 1
ATOM 715 N N . ASN A 1 89 ? 14.778 27.790 -13.684 1.00 72.88 89 ASN A N 1
ATOM 716 C CA . ASN A 1 89 ? 14.098 27.723 -12.392 1.00 72.88 89 ASN A CA 1
ATOM 717 C C . ASN A 1 89 ? 13.396 26.370 -12.273 1.00 72.88 89 ASN A C 1
ATOM 719 O O . ASN A 1 89 ? 12.414 26.122 -12.971 1.00 72.88 89 ASN A O 1
ATOM 723 N N . LEU A 1 90 ? 13.908 25.513 -11.394 1.00 81.62 90 LEU A N 1
ATOM 724 C CA . LEU A 1 90 ? 13.279 24.247 -11.034 1.00 81.62 90 LEU A CA 1
ATOM 725 C C . LEU A 1 90 ? 12.454 24.441 -9.761 1.00 81.62 90 LEU A C 1
ATOM 727 O O . LEU A 1 90 ? 12.912 25.064 -8.802 1.00 81.62 90 LEU A O 1
ATOM 731 N N . GLU A 1 91 ? 11.245 23.899 -9.759 1.00 78.25 91 GLU A N 1
ATOM 732 C CA . GLU A 1 91 ? 10.382 23.831 -8.580 1.00 78.25 91 GLU A CA 1
ATOM 733 C C . GLU A 1 91 ? 10.553 22.454 -7.912 1.00 78.25 91 GLU A C 1
ATOM 735 O O . GLU A 1 91 ? 10.894 21.476 -8.577 1.00 78.25 91 GLU A O 1
ATOM 740 N N . ASP A 1 92 ? 10.354 22.379 -6.593 1.00 87.06 92 ASP A N 1
ATOM 741 C CA . ASP A 1 92 ? 10.325 21.123 -5.822 1.00 87.06 92 ASP A CA 1
ATOM 742 C C . ASP A 1 92 ? 11.566 20.217 -5.968 1.00 87.06 92 ASP A C 1
ATOM 744 O O . ASP A 1 92 ? 11.481 19.003 -6.176 1.00 87.06 92 ASP A O 1
ATOM 748 N N . VAL A 1 93 ? 12.749 20.820 -5.819 1.00 92.00 93 VAL A N 1
ATOM 749 C CA . VAL A 1 93 ? 14.042 20.124 -5.827 1.00 92.00 93 VAL A CA 1
ATOM 750 C C . VAL A 1 93 ? 14.431 19.635 -4.429 1.00 92.00 93 VAL A C 1
ATOM 752 O O . VAL A 1 93 ? 14.517 20.414 -3.481 1.00 92.00 93 VAL A O 1
ATOM 755 N N . THR A 1 94 ? 14.771 18.352 -4.327 1.00 92.12 94 THR A N 1
ATOM 756 C CA . THR A 1 94 ? 15.387 17.714 -3.158 1.00 92.12 94 THR A CA 1
ATOM 757 C C . THR A 1 94 ? 16.754 17.148 -3.545 1.00 92.12 94 THR A C 1
ATOM 759 O O . THR A 1 94 ? 16.837 16.191 -4.309 1.00 92.12 94 THR A O 1
ATOM 762 N N . GLN A 1 95 ? 17.829 17.726 -3.008 1.00 92.88 95 GLN A N 1
ATOM 763 C CA . GLN A 1 95 ? 19.208 17.244 -3.177 1.00 92.88 95 GLN A CA 1
ATOM 764 C C . GLN A 1 95 ? 19.695 16.517 -1.926 1.00 92.88 95 GLN A C 1
ATOM 766 O O . GLN A 1 95 ? 19.164 16.744 -0.836 1.00 92.88 95 GLN A O 1
ATOM 771 N N . ASN A 1 96 ? 20.747 15.707 -2.066 1.00 91.25 96 ASN A N 1
ATOM 772 C CA . ASN A 1 96 ? 21.303 14.895 -0.978 1.00 91.25 96 ASN A CA 1
ATOM 773 C C . ASN A 1 96 ? 20.259 13.961 -0.332 1.00 91.25 96 ASN A C 1
ATOM 775 O O . ASN A 1 96 ? 20.281 13.719 0.877 1.00 91.25 96 ASN A O 1
ATOM 779 N N . ALA A 1 97 ? 19.294 13.481 -1.121 1.00 84.94 97 ALA A N 1
ATOM 780 C CA . ALA A 1 97 ? 18.334 12.479 -0.680 1.00 84.94 97 ALA A CA 1
ATOM 781 C C . ALA A 1 97 ? 19.028 11.121 -0.476 1.00 84.94 97 ALA A C 1
ATOM 783 O O . ALA A 1 97 ? 19.960 10.777 -1.193 1.00 84.94 97 ALA A O 1
ATOM 784 N N . GLU A 1 98 ? 18.550 10.289 0.447 1.00 84.00 98 GLU A N 1
ATOM 785 C CA . GLU A 1 98 ? 19.092 8.928 0.589 1.00 84.00 98 GLU A CA 1
ATOM 786 C C . GLU A 1 98 ? 19.005 8.147 -0.739 1.00 84.00 98 GLU A C 1
ATOM 788 O O . GLU A 1 98 ? 17.971 8.226 -1.413 1.00 84.00 98 GLU A O 1
ATOM 793 N N . PRO A 1 99 ? 20.042 7.393 -1.143 1.00 84.94 99 PRO A N 1
ATOM 794 C CA . PRO A 1 99 ? 19.986 6.579 -2.351 1.00 84.94 99 PRO A CA 1
ATOM 795 C C . PRO A 1 99 ? 18.821 5.590 -2.326 1.00 84.94 99 PRO A C 1
ATOM 797 O O . PRO A 1 99 ? 18.587 4.874 -1.352 1.00 84.94 99 PRO A O 1
ATOM 800 N N . PHE A 1 100 ? 18.086 5.534 -3.430 1.00 85.75 100 PHE A N 1
ATOM 801 C CA . PHE A 1 100 ? 17.053 4.539 -3.655 1.00 85.75 100 PHE A CA 1
ATOM 802 C C . PHE A 1 100 ? 17.682 3.141 -3.788 1.00 85.75 100 PHE A C 1
ATOM 804 O O . PHE A 1 100 ? 18.607 2.971 -4.585 1.00 85.75 100 PHE A O 1
ATOM 811 N N . PRO A 1 101 ? 17.193 2.107 -3.086 1.00 83.62 101 PRO A N 1
ATOM 812 C CA . PRO A 1 101 ? 17.731 0.759 -3.228 1.00 83.62 101 PRO A CA 1
ATOM 813 C C . PRO A 1 101 ? 17.425 0.196 -4.623 1.00 83.62 101 PRO A C 1
ATOM 815 O O . PRO A 1 101 ? 16.286 -0.146 -4.927 1.00 83.62 101 PRO A O 1
ATOM 818 N N . PHE A 1 102 ? 18.448 0.079 -5.470 1.00 84.69 102 PHE A N 1
ATOM 819 C CA . PHE A 1 102 ? 18.315 -0.445 -6.829 1.00 84.69 102 PHE A CA 1
ATOM 820 C C . PHE A 1 102 ? 18.733 -1.929 -6.863 1.00 84.69 102 PHE A C 1
ATOM 822 O O . PHE A 1 102 ? 19.919 -2.222 -6.691 1.00 84.69 102 PHE A O 1
ATOM 829 N N . PRO A 1 103 ? 17.797 -2.885 -7.009 1.00 85.44 103 PRO A N 1
ATOM 830 C CA . PRO A 1 103 ? 18.116 -4.307 -6.942 1.00 85.44 103 PRO A CA 1
ATOM 831 C C . PRO A 1 103 ? 18.825 -4.793 -8.213 1.00 85.44 103 PRO A C 1
ATOM 833 O O . PRO A 1 103 ? 18.548 -4.314 -9.307 1.00 85.44 103 PRO A O 1
ATOM 836 N N . GLU A 1 104 ? 19.687 -5.803 -8.079 1.00 83.38 104 GLU A N 1
ATOM 837 C CA . GLU A 1 104 ? 20.322 -6.468 -9.231 1.00 83.38 104 GLU A CA 1
ATOM 838 C C . GLU A 1 104 ? 19.339 -7.375 -9.992 1.00 83.38 104 GLU A C 1
ATOM 840 O O . GLU A 1 104 ? 19.467 -7.569 -11.198 1.00 83.38 104 GLU A O 1
ATOM 845 N N . GLN A 1 105 ? 18.355 -7.942 -9.284 1.00 86.62 105 GLN A N 1
ATOM 846 C CA . GLN A 1 105 ? 17.347 -8.864 -9.813 1.00 86.62 105 GLN A CA 1
ATOM 847 C C . GLN A 1 105 ? 16.005 -8.655 -9.107 1.00 86.62 105 GLN A C 1
ATOM 849 O O . GLN A 1 105 ? 15.967 -8.354 -7.912 1.00 86.62 105 GLN A O 1
ATOM 854 N N . LEU A 1 106 ? 14.895 -8.901 -9.809 1.00 86.62 106 LEU A N 1
ATOM 855 C CA . LEU A 1 106 ? 13.557 -8.932 -9.203 1.00 86.62 106 LEU A CA 1
ATOM 856 C C . LEU A 1 106 ? 13.095 -10.384 -9.024 1.00 86.62 106 LEU A C 1
ATOM 858 O O . LEU A 1 106 ? 12.180 -10.856 -9.695 1.00 86.62 106 LEU A O 1
ATOM 862 N N . VAL A 1 107 ? 13.740 -11.097 -8.095 1.00 82.94 107 VAL A N 1
ATOM 863 C CA . VAL A 1 107 ? 13.515 -12.536 -7.831 1.00 82.94 107 VAL A CA 1
ATOM 864 C C . VAL A 1 107 ? 12.040 -12.871 -7.578 1.00 82.94 107 VAL A C 1
ATOM 866 O O . VAL A 1 107 ? 11.569 -13.937 -7.972 1.00 82.94 107 VAL A O 1
ATOM 869 N N . GLU A 1 108 ? 11.290 -11.968 -6.945 1.00 75.00 108 GLU A N 1
ATOM 870 C CA . GLU A 1 108 ? 9.858 -12.169 -6.700 1.00 75.00 108 GLU A CA 1
ATOM 871 C C . GLU A 1 108 ? 9.043 -12.136 -8.004 1.00 75.00 108 GLU A C 1
ATOM 873 O O . GLU A 1 108 ? 8.210 -13.015 -8.201 1.00 75.00 108 GLU A O 1
ATOM 878 N N . VAL A 1 109 ? 9.352 -11.238 -8.955 1.00 82.69 109 VAL A N 1
ATOM 879 C CA . VAL A 1 109 ? 8.726 -11.247 -10.295 1.00 82.69 109 VAL A CA 1
ATOM 880 C C . VAL A 1 109 ? 8.980 -12.599 -10.970 1.00 82.69 109 VAL A C 1
ATOM 882 O O . VAL A 1 109 ? 8.058 -13.219 -11.495 1.00 82.69 109 VAL A O 1
ATOM 885 N N . MET A 1 110 ? 10.218 -13.101 -10.903 1.00 85.44 110 MET A N 1
ATOM 886 C CA . MET A 1 110 ? 10.590 -14.394 -11.492 1.00 85.44 110 MET A CA 1
ATOM 887 C C . MET A 1 110 ? 9.819 -15.567 -10.874 1.00 85.44 110 MET A C 1
ATOM 889 O O . MET A 1 110 ? 9.477 -16.511 -11.583 1.00 85.44 110 MET A O 1
ATOM 893 N N . ARG A 1 111 ? 9.526 -15.521 -9.565 1.00 83.94 111 ARG A N 1
ATOM 894 C CA . ARG A 1 111 ? 8.804 -16.591 -8.855 1.00 83.94 111 ARG A CA 1
ATOM 895 C C . ARG A 1 111 ? 7.382 -16.785 -9.385 1.00 83.94 111 ARG A C 1
ATOM 897 O O . ARG A 1 111 ? 6.906 -17.917 -9.411 1.00 83.94 111 ARG A O 1
ATOM 904 N N . TYR A 1 112 ? 6.728 -15.707 -9.810 1.00 83.50 112 TYR A N 1
ATOM 905 C CA . TYR A 1 112 ? 5.358 -15.731 -10.332 1.00 83.50 112 TYR A CA 1
ATOM 906 C C . TYR A 1 112 ? 5.284 -15.916 -11.855 1.00 83.50 112 TYR A C 1
ATOM 908 O O . TYR A 1 112 ? 4.198 -15.881 -12.434 1.00 83.50 112 TYR A O 1
ATOM 916 N N . ALA A 1 113 ? 6.422 -16.121 -12.523 1.00 91.31 113 ALA A N 1
ATOM 917 C CA . ALA A 1 113 ? 6.472 -16.231 -13.971 1.00 91.31 113 ALA A CA 1
ATOM 918 C C . ALA A 1 113 ? 5.861 -17.537 -14.501 1.00 91.31 113 ALA A C 1
ATOM 920 O O . ALA A 1 113 ? 6.273 -18.641 -14.145 1.00 91.31 113 ALA A O 1
ATOM 921 N N . ALA A 1 114 ? 4.913 -17.400 -15.427 1.00 92.31 114 ALA A N 1
ATOM 922 C CA . ALA A 1 114 ? 4.291 -18.493 -16.160 1.00 92.31 114 ALA A CA 1
ATOM 923 C C . ALA A 1 114 ? 3.744 -17.985 -17.517 1.00 92.31 114 ALA A C 1
ATOM 925 O O . ALA A 1 114 ? 2.662 -17.429 -17.562 1.00 92.31 114 ALA A O 1
ATOM 926 N N . PRO A 1 115 ? 4.402 -18.197 -18.663 1.00 97.00 115 PRO A N 1
ATOM 927 C CA . PRO A 1 115 ? 5.397 -19.225 -18.882 1.00 97.00 115 PRO A CA 1
ATOM 928 C C . PRO A 1 115 ? 6.819 -18.772 -18.555 1.00 97.00 115 PRO A C 1
ATOM 930 O O . PRO A 1 115 ? 7.145 -17.585 -18.522 1.00 97.00 115 PRO A O 1
ATOM 933 N N . TRP A 1 116 ? 7.665 -19.783 -18.379 1.00 97.62 116 TRP A N 1
ATOM 934 C CA . TRP A 1 116 ? 9.114 -19.666 -18.408 1.00 97.62 116 TRP A CA 1
ATOM 935 C C . TRP A 1 116 ? 9.619 -20.090 -19.790 1.00 97.62 116 TRP A C 1
ATOM 937 O O . TRP A 1 116 ? 9.396 -21.229 -20.207 1.00 97.62 116 TRP A O 1
ATOM 947 N N . VAL A 1 117 ? 10.286 -19.187 -20.506 1.00 97.75 117 VAL A N 1
ATOM 948 C CA . VAL A 1 117 ? 10.710 -19.366 -21.900 1.00 97.75 117 VAL A CA 1
ATOM 949 C C . VAL A 1 117 ? 12.237 -19.540 -21.955 1.00 97.75 117 VAL A C 1
ATOM 951 O O . VAL A 1 117 ? 12.970 -18.568 -21.772 1.00 97.75 117 VAL A O 1
ATOM 954 N N . PRO A 1 118 ? 12.756 -20.764 -22.174 1.00 96.88 118 PRO A N 1
ATOM 955 C CA . PRO A 1 118 ? 14.193 -21.039 -22.097 1.00 96.88 118 PRO A CA 1
ATOM 956 C C . PRO A 1 118 ? 14.943 -20.663 -23.389 1.00 96.88 118 PRO A C 1
ATOM 958 O O . PRO A 1 118 ? 14.528 -21.080 -24.470 1.00 96.88 118 PRO A O 1
ATOM 961 N N . SER A 1 119 ? 16.111 -20.006 -23.312 1.00 92.75 119 SER A N 1
ATOM 962 C CA . SER A 1 119 ? 16.972 -19.759 -24.498 1.00 92.75 119 SER A CA 1
ATOM 963 C C . SER A 1 119 ? 17.817 -20.957 -24.942 1.00 92.75 119 SER A C 1
ATOM 965 O O . SER A 1 119 ? 18.518 -20.887 -25.955 1.00 92.75 119 SER A O 1
ATOM 967 N N . GLN A 1 120 ? 17.808 -22.057 -24.183 1.00 93.56 120 GLN A N 1
ATOM 968 C CA . GLN A 1 120 ? 18.671 -23.224 -24.411 1.00 93.56 120 GLN A CA 1
ATOM 969 C C . GLN A 1 120 ? 20.168 -22.861 -24.464 1.00 93.56 120 GLN A C 1
ATOM 971 O O . GLN A 1 120 ? 20.874 -23.250 -25.399 1.00 93.56 120 GLN A O 1
ATOM 976 N N . ASN A 1 121 ? 20.658 -22.142 -23.448 1.00 89.62 121 ASN A N 1
ATOM 977 C CA . ASN A 1 121 ? 22.022 -21.599 -23.382 1.00 89.62 121 ASN A CA 1
ATOM 978 C C . ASN A 1 121 ? 22.305 -20.597 -24.517 1.00 89.62 121 ASN A C 1
ATOM 980 O O . ASN A 1 121 ? 23.287 -20.753 -25.246 1.00 89.62 121 ASN A O 1
ATOM 984 N N . ASN A 1 122 ? 21.434 -19.595 -24.688 1.00 91.12 122 ASN A N 1
ATOM 985 C CA . ASN A 1 122 ? 21.549 -18.544 -25.712 1.00 91.12 122 ASN A CA 1
ATOM 986 C C . ASN A 1 122 ? 21.569 -19.060 -27.164 1.00 91.12 122 ASN A C 1
ATOM 988 O O . ASN A 1 122 ? 22.098 -18.404 -28.060 1.00 91.12 122 ASN A O 1
ATOM 992 N N . ARG A 1 123 ? 21.021 -20.255 -27.420 1.00 94.00 123 ARG A N 1
ATOM 993 C CA . ARG A 1 123 ? 20.903 -20.813 -28.780 1.00 94.00 123 ARG A CA 1
ATOM 994 C C . ARG A 1 123 ? 19.621 -20.372 -29.472 1.00 94.00 123 ARG A C 1
ATOM 996 O O . ARG A 1 123 ? 19.566 -20.404 -30.700 1.00 94.00 123 ARG A O 1
ATOM 1003 N N . LEU A 1 124 ? 18.610 -19.995 -28.696 1.00 95.88 124 LEU A N 1
ATOM 1004 C CA . LEU A 1 124 ? 17.330 -19.491 -29.167 1.00 95.88 124 LEU A CA 1
ATOM 1005 C C . LEU A 1 124 ? 17.140 -18.041 -28.731 1.00 95.88 124 LEU A C 1
ATOM 1007 O O . LEU A 1 124 ? 17.513 -17.668 -27.620 1.00 95.88 124 LEU A O 1
ATOM 1011 N N . MET A 1 125 ? 16.518 -17.266 -29.608 1.00 96.56 125 MET A N 1
ATOM 1012 C CA . MET A 1 125 ? 16.005 -15.930 -29.346 1.00 96.56 125 MET A CA 1
ATOM 1013 C C . MET A 1 125 ? 14.487 -16.007 -29.201 1.00 96.56 125 MET A C 1
ATOM 1015 O O . MET A 1 125 ? 13.842 -16.833 -29.856 1.00 96.56 125 MET A O 1
ATOM 1019 N N . THR A 1 126 ? 13.928 -15.169 -28.331 1.00 98.25 126 THR A N 1
ATOM 1020 C CA . THR A 1 126 ? 12.482 -15.105 -28.104 1.00 98.25 126 THR A CA 1
ATOM 1021 C C . THR A 1 126 ? 11.925 -13.832 -28.715 1.00 98.25 126 THR A C 1
ATOM 1023 O O . THR A 1 126 ? 12.489 -12.760 -28.525 1.00 98.25 126 THR A O 1
ATOM 1026 N N . TRP A 1 127 ? 10.793 -13.933 -29.402 1.00 98.19 127 TRP A N 1
ATOM 1027 C CA . TRP A 1 127 ? 10.046 -12.775 -29.884 1.00 98.19 127 TRP A CA 1
ATOM 1028 C C . TRP A 1 127 ? 8.627 -12.816 -29.324 1.00 98.19 127 TRP A C 1
ATOM 1030 O O . TRP A 1 127 ? 7.907 -13.795 -29.509 1.00 98.19 127 TRP A O 1
ATOM 1040 N N . ILE A 1 128 ? 8.236 -11.759 -28.616 1.00 98.44 128 ILE A N 1
ATOM 1041 C CA . ILE A 1 128 ? 6.904 -11.591 -28.041 1.00 98.44 128 ILE A CA 1
ATOM 1042 C C . ILE A 1 128 ? 6.135 -10.564 -28.866 1.00 98.44 128 ILE A C 1
ATOM 1044 O O . ILE A 1 128 ? 6.566 -9.421 -29.046 1.00 98.44 128 ILE A O 1
ATOM 1048 N N . TYR A 1 129 ? 4.966 -10.974 -29.351 1.00 98.25 129 TYR A N 1
ATOM 1049 C CA . TYR A 1 129 ? 4.060 -10.122 -30.101 1.00 98.25 129 TYR A CA 1
ATOM 1050 C C . TYR A 1 129 ? 2.721 -9.996 -29.370 1.00 98.25 129 TYR A C 1
ATOM 1052 O O . TYR A 1 129 ? 1.940 -10.945 -29.298 1.00 98.25 129 TYR A O 1
ATOM 1060 N N . PHE A 1 130 ? 2.433 -8.799 -28.860 1.00 98.62 130 PHE A N 1
ATOM 1061 C CA . PHE A 1 130 ? 1.131 -8.468 -28.289 1.00 98.62 130 PHE A CA 1
ATOM 1062 C C . PHE A 1 130 ? 0.096 -8.218 -29.398 1.00 98.62 130 PHE A C 1
ATOM 1064 O O . PHE A 1 130 ? 0.276 -7.353 -30.263 1.00 98.62 130 PHE A O 1
ATOM 1071 N N . ARG A 1 131 ? -0.996 -8.988 -29.388 1.00 98.25 131 ARG A N 1
ATOM 1072 C CA . ARG A 1 131 ? -2.005 -9.055 -30.460 1.00 98.25 131 ARG A CA 1
ATOM 1073 C C . ARG A 1 131 ? -3.316 -8.337 -30.099 1.00 98.25 131 ARG A C 1
ATOM 1075 O O . ARG A 1 131 ? -4.362 -8.617 -30.684 1.00 98.25 131 ARG A O 1
ATOM 1082 N N . GLY A 1 132 ? -3.274 -7.421 -29.136 1.00 97.81 132 GLY A N 1
ATOM 1083 C CA . GLY A 1 132 ? -4.437 -6.736 -28.577 1.00 97.81 132 GLY A CA 1
ATOM 1084 C C . GLY A 1 132 ? -5.386 -7.733 -27.925 1.00 97.81 132 GLY A C 1
ATOM 1085 O O . GLY A 1 132 ? -4.958 -8.627 -27.196 1.00 97.81 132 GLY A O 1
ATOM 1086 N N . ASP A 1 133 ? -6.670 -7.630 -28.253 1.00 97.44 133 ASP A N 1
ATOM 1087 C CA . ASP A 1 133 ? -7.717 -8.507 -27.714 1.00 97.44 133 ASP A CA 1
ATOM 1088 C C . ASP A 1 133 ? -7.571 -9.980 -28.135 1.00 97.44 133 ASP A C 1
ATOM 1090 O O . ASP A 1 133 ? -8.284 -10.844 -27.629 1.00 97.44 133 ASP A O 1
ATOM 1094 N N . GLN A 1 134 ? -6.652 -10.291 -29.057 1.00 98.12 134 GLN A N 1
ATOM 1095 C CA . GLN A 1 134 ? -6.336 -11.672 -29.418 1.00 98.12 134 GLN A CA 1
ATOM 1096 C C . GLN A 1 134 ? -5.354 -12.334 -28.442 1.00 98.12 134 GLN A C 1
ATOM 1098 O O . GLN A 1 134 ? -5.166 -13.537 -28.550 1.00 98.12 134 GLN A O 1
ATOM 1103 N N . GLY A 1 135 ? -4.739 -11.602 -27.506 1.00 98.00 135 GLY A N 1
ATOM 1104 C CA . GLY A 1 135 ? -3.777 -12.149 -26.546 1.00 98.00 135 GLY A CA 1
ATOM 1105 C C . GLY A 1 135 ? -2.315 -11.916 -26.937 1.00 98.00 135 GLY A C 1
ATOM 1106 O O . GLY A 1 135 ? -1.964 -10.861 -27.470 1.00 98.00 135 GLY A O 1
ATOM 1107 N N . ILE A 1 136 ? -1.440 -12.874 -26.627 1.00 98.69 136 ILE A N 1
ATOM 1108 C CA . ILE A 1 136 ? 0.019 -12.743 -26.757 1.00 98.69 136 ILE A CA 1
ATOM 1109 C C . ILE A 1 136 ? 0.580 -13.962 -27.477 1.00 98.69 136 ILE A C 1
ATOM 1111 O O . ILE A 1 136 ? 0.385 -15.089 -27.028 1.00 98.69 136 ILE A O 1
ATOM 1115 N N . ASP A 1 137 ? 1.332 -13.732 -28.548 1.00 98.56 137 ASP A N 1
ATOM 1116 C CA . ASP A 1 137 ? 2.111 -14.779 -29.201 1.00 98.56 137 ASP A CA 1
ATOM 1117 C C . ASP A 1 137 ? 3.570 -14.709 -28.746 1.00 98.56 137 ASP A C 1
ATOM 1119 O O . ASP A 1 137 ? 4.185 -13.642 -28.736 1.00 98.56 137 ASP A O 1
ATOM 1123 N N . ILE A 1 138 ? 4.133 -15.862 -28.404 1.00 98.44 138 ILE A N 1
ATOM 1124 C CA . ILE A 1 138 ? 5.540 -16.048 -28.061 1.00 98.44 138 ILE A CA 1
ATOM 1125 C C . ILE A 1 138 ? 6.142 -16.954 -29.131 1.00 98.44 138 ILE A C 1
ATOM 1127 O O . ILE A 1 138 ? 5.674 -18.076 -29.326 1.00 98.44 138 ILE A O 1
ATOM 1131 N N . TYR A 1 139 ? 7.184 -16.488 -29.807 1.00 98.12 139 TYR A N 1
ATOM 1132 C CA . TYR A 1 139 ? 7.928 -17.206 -30.842 1.00 98.12 139 TYR A CA 1
ATOM 1133 C C . TYR A 1 139 ? 9.346 -17.522 -30.358 1.00 98.12 139 TYR A C 1
ATOM 1135 O O . TYR A 1 139 ? 9.917 -16.763 -29.573 1.00 98.12 139 TYR A O 1
ATOM 1143 N N . GLN A 1 140 ? 9.936 -18.612 -30.858 1.00 97.44 140 GLN A N 1
ATOM 1144 C CA . GLN A 1 140 ? 11.351 -18.934 -30.642 1.00 97.44 140 GLN A CA 1
ATOM 1145 C C . GLN A 1 140 ? 12.047 -19.334 -31.943 1.00 97.44 140 GLN A C 1
ATOM 1147 O O . GLN A 1 140 ? 11.544 -20.165 -32.696 1.00 97.44 140 GLN A O 1
ATOM 1152 N N . TYR A 1 141 ? 13.240 -18.796 -32.191 1.00 96.75 141 TYR A N 1
ATOM 1153 C CA . TYR A 1 141 ? 14.041 -19.101 -33.383 1.00 96.75 141 TYR A CA 1
ATOM 1154 C C . TYR A 1 141 ? 15.540 -19.140 -33.053 1.00 96.75 141 TYR A C 1
ATOM 1156 O O . TYR A 1 141 ? 15.949 -18.612 -32.019 1.00 96.75 141 TYR A O 1
ATOM 1164 N N . PRO A 1 142 ? 16.386 -19.784 -33.883 1.00 96.19 142 PRO A N 1
ATOM 1165 C CA . PRO A 1 142 ? 17.824 -19.835 -33.638 1.00 96.19 142 PRO A CA 1
ATOM 1166 C C . PRO A 1 142 ? 18.454 -18.438 -33.573 1.00 96.19 142 PRO A C 1
ATOM 1168 O O . PRO A 1 142 ? 18.266 -17.622 -34.479 1.00 96.19 142 PRO A O 1
ATOM 1171 N N . ALA A 1 143 ? 19.242 -18.182 -32.529 1.00 92.44 143 ALA A N 1
ATOM 1172 C CA . ALA A 1 143 ? 19.943 -16.916 -32.351 1.00 92.44 143 ALA A CA 1
ATOM 1173 C C . ALA A 1 143 ? 20.869 -16.617 -33.546 1.00 92.44 143 ALA A C 1
ATOM 1175 O O . ALA A 1 143 ? 21.539 -17.509 -34.075 1.00 92.44 143 ALA A O 1
ATOM 1176 N N . GLY A 1 144 ? 20.895 -15.356 -33.985 1.00 89.44 144 GLY A N 1
ATOM 1177 C CA . GLY A 1 144 ? 21.669 -14.916 -35.153 1.00 89.44 144 GLY A CA 1
ATOM 1178 C C . GLY A 1 144 ? 21.045 -15.261 -36.512 1.00 89.44 144 GLY A C 1
ATOM 1179 O O . GLY A 1 144 ? 21.687 -15.058 -37.542 1.00 89.44 144 GLY A O 1
ATOM 1180 N N . THR A 1 145 ? 19.812 -15.775 -36.540 1.00 92.00 145 THR A N 1
ATOM 1181 C CA . THR A 1 145 ? 19.027 -15.941 -37.773 1.00 92.00 145 THR A CA 1
ATOM 1182 C C . THR A 1 145 ? 17.878 -14.930 -37.820 1.00 92.00 145 THR A C 1
ATOM 1184 O O . THR A 1 145 ? 17.445 -14.472 -36.763 1.00 92.00 145 THR A O 1
ATOM 1187 N N . PRO A 1 146 ? 17.377 -14.551 -39.013 1.00 89.75 146 PRO A N 1
ATOM 1188 C CA . PRO A 1 146 ? 16.192 -13.703 -39.112 1.00 89.75 146 PRO A CA 1
ATOM 1189 C C . PRO A 1 146 ? 14.996 -14.329 -38.390 1.00 89.75 146 PRO A C 1
ATOM 1191 O O . PRO A 1 146 ? 14.872 -15.556 -38.381 1.00 89.75 146 PRO A O 1
ATOM 1194 N N . ARG A 1 147 ? 14.096 -13.489 -37.863 1.00 89.19 147 ARG A N 1
ATOM 1195 C CA . ARG A 1 147 ? 12.824 -13.915 -37.261 1.00 89.19 147 ARG A CA 1
ATOM 1196 C C . ARG A 1 147 ? 12.102 -14.932 -38.149 1.00 89.19 147 ARG A C 1
ATOM 1198 O O . ARG A 1 147 ? 11.977 -14.743 -39.360 1.00 89.19 147 ARG A O 1
ATOM 1205 N N . GLN A 1 148 ? 11.614 -16.001 -37.530 1.00 85.06 148 GLN A N 1
ATOM 1206 C CA . GLN A 1 148 ? 10.804 -17.035 -38.173 1.00 85.06 148 GLN A CA 1
ATOM 1207 C C . GLN A 1 148 ? 9.498 -17.202 -37.400 1.00 85.06 148 GLN A C 1
ATOM 1209 O O . GLN A 1 148 ? 9.499 -17.097 -36.173 1.00 85.06 148 GLN A O 1
ATOM 1214 N N . ASP A 1 149 ? 8.414 -17.533 -38.104 1.00 80.50 149 ASP A N 1
ATOM 1215 C CA . ASP A 1 149 ? 7.089 -17.806 -37.523 1.00 80.50 149 ASP A CA 1
ATOM 1216 C C . ASP A 1 149 ? 7.044 -19.188 -36.837 1.00 80.50 149 ASP A C 1
ATOM 1218 O O . ASP A 1 149 ? 6.234 -20.061 -37.149 1.00 80.50 149 ASP A O 1
ATOM 1222 N N . SER A 1 150 ? 7.958 -19.401 -35.894 1.00 91.12 150 SER A N 1
ATOM 1223 C CA . SER A 1 150 ? 8.069 -20.597 -35.063 1.00 91.12 150 SER A CA 1
ATOM 1224 C C . SER A 1 150 ? 7.362 -20.341 -33.735 1.00 91.12 150 SER A C 1
ATOM 1226 O O . SER A 1 150 ? 7.997 -20.030 -32.725 1.00 91.12 150 SER A O 1
ATOM 1228 N N . LEU A 1 151 ? 6.025 -20.396 -33.761 1.00 96.19 151 LEU A N 1
ATOM 1229 C CA . LEU A 1 151 ? 5.190 -20.149 -32.584 1.00 96.19 151 LEU A CA 1
ATOM 1230 C C . LEU A 1 151 ? 5.544 -21.148 -31.475 1.00 96.19 151 LEU A C 1
ATOM 1232 O O . LEU A 1 151 ? 5.400 -22.358 -31.643 1.00 96.19 151 LEU A O 1
ATOM 1236 N N . PHE A 1 152 ? 5.997 -20.623 -30.342 1.00 95.44 152 PHE A N 1
ATOM 1237 C CA . PHE A 1 152 ? 6.293 -21.385 -29.136 1.00 95.44 152 PHE A CA 1
ATOM 1238 C C . PHE A 1 152 ? 5.034 -21.548 -28.283 1.00 95.44 152 PHE A C 1
ATOM 1240 O O . PHE A 1 152 ? 4.677 -22.664 -27.910 1.00 95.44 152 PHE A O 1
ATOM 1247 N N . GLN A 1 153 ? 4.335 -20.445 -28.003 1.00 97.75 153 GLN A N 1
ATOM 1248 C CA . GLN A 1 153 ? 3.129 -20.454 -27.181 1.00 97.75 153 GLN A CA 1
ATOM 1249 C C . GLN A 1 153 ? 2.222 -19.268 -27.505 1.00 97.75 153 GLN A C 1
ATOM 1251 O O . GLN A 1 153 ? 2.696 -18.173 -27.782 1.00 97.75 153 GLN A O 1
ATOM 1256 N N . HIS A 1 154 ? 0.914 -19.490 -27.412 1.00 98.06 154 HIS A N 1
ATOM 1257 C CA . HIS A 1 154 ? -0.094 -18.439 -27.430 1.00 98.06 154 HIS A CA 1
ATOM 1258 C C . HIS A 1 154 ? -0.736 -18.318 -26.043 1.00 98.06 154 HIS A C 1
ATOM 1260 O O . HIS A 1 154 ? -1.122 -19.330 -25.449 1.00 98.06 154 HIS A O 1
ATOM 1266 N N . LEU A 1 155 ? -0.862 -17.097 -25.531 1.00 97.81 155 LEU A N 1
ATOM 1267 C CA . LEU A 1 155 ? -1.541 -16.773 -24.280 1.00 97.81 155 LEU A CA 1
ATOM 1268 C C . LEU A 1 155 ? -2.806 -15.973 -24.585 1.00 97.81 155 LEU A C 1
ATOM 1270 O O . LEU A 1 155 ? -2.790 -15.080 -25.428 1.00 97.81 155 LEU A O 1
ATOM 1274 N N . GLN A 1 156 ? -3.891 -16.265 -23.869 1.00 98.12 156 GLN A N 1
ATOM 1275 C CA . GLN A 1 156 ? -5.080 -15.409 -23.891 1.00 98.12 156 GLN A CA 1
ATOM 1276 C C . GLN A 1 156 ? -4.774 -14.047 -23.256 1.00 98.12 156 GLN A C 1
ATOM 1278 O O . GLN A 1 156 ? -3.756 -13.894 -22.581 1.00 98.12 156 GLN A O 1
ATOM 1283 N N . VAL A 1 157 ? -5.665 -13.069 -23.456 1.00 96.00 157 VAL A N 1
ATOM 1284 C CA . VAL A 1 157 ? -5.556 -11.744 -22.826 1.00 96.00 157 VAL A CA 1
ATOM 1285 C C . VAL A 1 157 ? -5.413 -11.912 -21.306 1.00 96.00 157 VAL A C 1
ATOM 1287 O O . VAL A 1 157 ? -6.337 -12.419 -20.664 1.00 96.00 157 VAL A O 1
ATOM 1290 N N . PRO A 1 158 ? -4.268 -11.533 -20.719 1.00 93.06 158 PRO A N 1
ATOM 1291 C CA . PRO A 1 158 ? -3.995 -11.814 -19.318 1.00 93.06 158 PRO A CA 1
ATOM 1292 C C . PRO A 1 158 ? -4.668 -10.800 -18.390 1.00 93.06 158 PRO A C 1
ATOM 1294 O O . PRO A 1 158 ? -4.734 -9.615 -18.701 1.00 93.06 158 PRO A O 1
ATOM 1297 N N . SER A 1 159 ? -5.120 -11.233 -17.214 1.00 91.06 159 SER A N 1
ATOM 1298 C CA . SER A 1 159 ? -5.605 -10.324 -16.162 1.00 91.06 159 SER A CA 1
ATOM 1299 C C . SER A 1 159 ? -4.547 -9.989 -15.109 1.00 91.06 159 SER A C 1
ATOM 1301 O O . SER A 1 159 ? -4.703 -8.983 -14.431 1.00 91.06 159 SER A O 1
ATOM 1303 N N . ASN A 1 160 ? -3.503 -10.816 -14.969 1.00 92.31 160 ASN A N 1
ATOM 1304 C CA . ASN A 1 160 ? -2.369 -10.620 -14.060 1.00 92.31 160 ASN A CA 1
ATOM 1305 C C . ASN A 1 160 ? -1.246 -11.630 -14.393 1.00 92.31 160 ASN A C 1
ATOM 1307 O O . ASN A 1 160 ? -1.108 -12.650 -13.720 1.00 92.31 160 ASN A O 1
ATOM 1311 N N . GLN A 1 161 ? -0.505 -11.425 -15.488 1.00 95.44 161 GLN A N 1
ATOM 1312 C CA . GLN A 1 161 ? 0.464 -12.417 -15.983 1.00 95.44 161 GLN A CA 1
ATOM 1313 C C . GLN A 1 161 ? 1.912 -11.938 -15.910 1.00 95.44 161 GLN A C 1
ATOM 1315 O O . GLN A 1 161 ? 2.228 -10.857 -16.387 1.00 95.44 161 GLN A O 1
ATOM 1320 N N . VAL A 1 162 ? 2.822 -12.788 -15.435 1.00 96.94 162 VAL A N 1
ATOM 1321 C CA . VAL A 1 162 ? 4.270 -12.603 -15.617 1.00 96.94 162 VAL A CA 1
ATOM 1322 C C . VAL A 1 162 ? 4.803 -13.633 -16.614 1.00 96.94 162 VAL A C 1
ATOM 1324 O O . VAL A 1 162 ? 4.515 -14.821 -16.490 1.00 96.94 162 VAL A O 1
ATOM 1327 N N . ILE A 1 163 ? 5.569 -13.182 -17.603 1.00 98.31 163 ILE A N 1
ATOM 1328 C CA . ILE A 1 163 ? 6.290 -13.993 -18.587 1.00 98.31 163 ILE A CA 1
ATOM 1329 C C . ILE A 1 163 ? 7.777 -13.818 -18.299 1.00 98.31 163 ILE A C 1
ATOM 1331 O O . ILE A 1 163 ? 8.258 -12.687 -18.282 1.00 98.31 163 ILE A O 1
ATOM 1335 N N . TYR A 1 164 ? 8.510 -14.911 -18.104 1.00 98.19 164 TYR A N 1
ATOM 1336 C CA . TYR A 1 164 ? 9.963 -14.853 -17.954 1.00 98.19 164 TYR A CA 1
ATOM 1337 C C . TYR A 1 164 ? 10.659 -15.455 -19.168 1.00 98.19 164 TYR A C 1
ATOM 1339 O O . TYR A 1 164 ? 10.327 -16.560 -19.595 1.00 98.19 164 TYR A O 1
ATOM 1347 N N . VAL A 1 165 ? 11.649 -14.741 -19.695 1.00 98.31 165 VAL A N 1
ATOM 1348 C CA . VAL A 1 165 ? 12.518 -15.158 -20.792 1.00 98.31 165 VAL A CA 1
ATOM 1349 C C . VAL A 1 165 ? 13.943 -15.289 -20.269 1.00 98.31 165 VAL A C 1
ATOM 1351 O O . VAL A 1 165 ? 14.566 -14.314 -19.849 1.00 98.31 165 VAL A O 1
ATOM 1354 N N . ASP A 1 166 ? 14.477 -16.504 -20.335 1.00 97.50 166 ASP A N 1
ATOM 1355 C CA . ASP A 1 166 ? 15.862 -16.796 -19.972 1.00 97.50 166 ASP A CA 1
ATOM 1356 C C . ASP A 1 166 ? 16.809 -16.435 -21.125 1.00 97.50 166 ASP A C 1
ATOM 1358 O O . ASP A 1 166 ? 17.333 -17.324 -21.790 1.00 97.50 166 ASP A O 1
ATOM 1362 N N . GLY A 1 167 ? 16.969 -15.150 -21.431 1.00 97.06 167 GLY A N 1
ATOM 1363 C CA . GLY A 1 167 ? 17.859 -14.641 -22.475 1.00 97.06 167 GLY A CA 1
ATOM 1364 C C . GLY A 1 167 ? 17.304 -13.398 -23.159 1.00 97.06 167 GLY A C 1
ATOM 1365 O O . GLY A 1 167 ? 16.373 -12.769 -22.656 1.00 97.06 167 GLY A O 1
ATOM 1366 N N . ASP A 1 168 ? 17.878 -13.051 -24.309 1.00 97.75 168 ASP A N 1
ATOM 1367 C CA . ASP A 1 168 ? 17.456 -11.884 -25.085 1.00 97.75 168 ASP A CA 1
ATOM 1368 C C . ASP A 1 168 ? 16.026 -12.051 -25.635 1.00 97.75 168 ASP A C 1
ATOM 1370 O O . ASP A 1 168 ? 15.620 -13.145 -26.055 1.00 97.75 168 ASP A O 1
ATOM 1374 N N . VAL A 1 169 ? 15.264 -10.954 -25.645 1.00 98.19 169 VAL A N 1
ATOM 1375 C CA . VAL A 1 169 ? 13.874 -10.931 -26.119 1.00 98.19 169 VAL A CA 1
ATOM 1376 C C . VAL A 1 169 ? 13.600 -9.739 -27.031 1.00 98.19 169 VAL A C 1
ATOM 1378 O O . VAL A 1 169 ? 13.991 -8.619 -26.726 1.00 98.19 169 VAL A O 1
ATOM 1381 N N . GLU A 1 170 ? 12.883 -9.965 -28.126 1.00 98.38 170 GLU A N 1
ATOM 1382 C CA . GLU A 1 170 ? 12.321 -8.919 -28.985 1.00 98.38 170 GLU A CA 1
ATOM 1383 C C . GLU A 1 170 ? 10.838 -8.701 -28.661 1.00 98.38 170 GLU A C 1
ATOM 1385 O O . GLU A 1 170 ? 10.101 -9.669 -28.458 1.00 98.38 170 GLU A O 1
ATOM 1390 N N . ILE A 1 171 ? 10.371 -7.449 -28.629 1.00 98.31 171 ILE A N 1
ATOM 1391 C CA . ILE A 1 171 ? 9.003 -7.102 -28.219 1.00 98.31 171 ILE A CA 1
ATOM 1392 C C . ILE A 1 171 ? 8.379 -6.059 -29.151 1.00 98.31 171 ILE A C 1
ATOM 1394 O O . ILE A 1 171 ? 9.000 -5.049 -29.478 1.00 98.31 171 ILE A O 1
ATOM 1398 N N . GLN A 1 172 ? 7.119 -6.292 -29.536 1.00 97.69 172 GLN A N 1
ATOM 1399 C CA . GLN A 1 172 ? 6.269 -5.326 -30.247 1.00 97.69 172 GLN A CA 1
ATOM 1400 C C . GLN A 1 172 ? 4.773 -5.586 -30.008 1.00 97.69 172 GLN A C 1
ATOM 1402 O O . GLN A 1 172 ? 4.372 -6.689 -29.626 1.00 97.69 172 GLN A O 1
ATOM 1407 N N . GLY A 1 173 ? 3.931 -4.611 -30.355 1.00 97.56 173 GLY A N 1
ATOM 1408 C CA . GLY A 1 173 ? 2.511 -4.826 -30.628 1.00 97.56 173 GLY A CA 1
ATOM 1409 C C . GLY A 1 173 ? 1.559 -3.992 -29.779 1.00 97.56 173 GLY A C 1
ATOM 1410 O O . GLY A 1 173 ? 1.904 -2.927 -29.273 1.00 97.56 173 GLY A O 1
ATOM 1411 N N . VAL A 1 174 ? 0.325 -4.479 -29.651 1.00 98.12 174 VAL A N 1
ATOM 1412 C CA . VAL A 1 174 ? -0.736 -3.811 -28.890 1.00 98.12 174 VAL A CA 1
ATOM 1413 C C . VAL A 1 174 ? -1.111 -4.674 -27.691 1.00 98.12 174 VAL A C 1
ATOM 1415 O O . VAL A 1 174 ? -1.475 -5.833 -27.854 1.00 98.12 174 VAL A O 1
ATOM 1418 N N . VAL A 1 175 ? -1.016 -4.131 -26.487 1.00 98.38 175 VAL A N 1
ATOM 1419 C CA . VAL A 1 175 ? -1.246 -4.820 -25.219 1.00 98.38 175 VAL A CA 1
ATOM 1420 C C . VAL A 1 175 ? -2.704 -4.662 -24.798 1.00 98.38 175 VAL A C 1
ATOM 1422 O O . VAL A 1 175 ? -3.184 -3.547 -24.587 1.00 98.38 175 VAL A O 1
ATOM 1425 N N . ALA A 1 176 ? -3.389 -5.790 -24.634 1.00 98.12 176 ALA A N 1
ATOM 1426 C CA . ALA A 1 176 ? -4.621 -5.890 -23.861 1.00 98.12 176 ALA A CA 1
ATOM 1427 C C . ALA A 1 176 ? -4.337 -6.675 -22.576 1.00 98.12 176 ALA A C 1
ATOM 1429 O O . ALA A 1 176 ? -3.518 -7.594 -22.570 1.00 98.12 176 ALA A O 1
ATOM 1430 N N . GLY A 1 177 ? -5.051 -6.339 -21.505 1.00 97.12 177 GLY A N 1
ATOM 1431 C CA . GLY A 1 177 ? -4.878 -6.965 -20.195 1.00 97.12 177 GLY A CA 1
ATOM 1432 C C . GLY A 1 177 ? -3.715 -6.413 -19.362 1.00 97.12 177 GLY A C 1
ATOM 1433 O O . GLY A 1 177 ? -3.232 -5.306 -19.605 1.00 97.12 177 GLY A O 1
ATOM 1434 N N . GLN A 1 178 ? -3.301 -7.178 -18.353 1.00 96.81 178 GLN A N 1
ATOM 1435 C CA . GLN A 1 178 ? -2.205 -6.841 -17.446 1.00 96.81 178 GLN A CA 1
ATOM 1436 C C . GLN A 1 178 ? -1.108 -7.898 -17.550 1.00 96.81 178 GLN A C 1
ATOM 1438 O O . GLN A 1 178 ? -1.344 -9.080 -17.277 1.00 96.81 178 GLN A O 1
ATOM 1443 N N . VAL A 1 179 ? 0.095 -7.481 -17.944 1.00 97.81 179 VAL A N 1
ATOM 1444 C CA . VAL A 1 179 ? 1.217 -8.391 -18.179 1.00 97.81 179 VAL A CA 1
ATOM 1445 C C . VAL A 1 179 ? 2.564 -7.767 -17.834 1.00 97.81 179 VAL A C 1
ATOM 1447 O O . VAL A 1 179 ? 2.780 -6.577 -18.034 1.00 97.81 179 VAL A O 1
ATOM 1450 N N . THR A 1 180 ? 3.494 -8.594 -17.376 1.00 98.00 180 THR A N 1
ATOM 1451 C CA . THR A 1 180 ? 4.911 -8.265 -17.254 1.00 98.00 180 THR A CA 1
ATOM 1452 C C . THR A 1 180 ? 5.746 -9.225 -18.084 1.00 98.00 180 THR A C 1
ATOM 1454 O O . THR A 1 180 ? 5.547 -10.436 -18.011 1.00 98.00 180 THR A O 1
ATOM 1457 N N . VAL A 1 181 ? 6.708 -8.696 -18.836 1.00 98.50 181 VAL A N 1
ATOM 1458 C CA . VAL A 1 181 ? 7.769 -9.471 -19.485 1.00 98.50 181 VAL A CA 1
ATOM 1459 C C . VAL A 1 181 ? 9.077 -9.206 -18.754 1.00 98.50 181 VAL A C 1
ATOM 1461 O O . VAL A 1 181 ? 9.533 -8.068 -18.695 1.00 98.50 181 VAL A O 1
ATOM 1464 N N . TYR A 1 182 ? 9.689 -10.260 -18.226 1.00 98.19 182 TYR A N 1
ATOM 1465 C CA . TYR A 1 182 ? 11.005 -10.237 -17.599 1.00 98.19 182 TYR A CA 1
ATOM 1466 C C . TYR A 1 182 ? 12.000 -10.973 -18.498 1.00 98.19 182 TYR A C 1
ATOM 1468 O O . TYR A 1 182 ? 11.763 -12.122 -18.855 1.00 98.19 182 TYR A O 1
ATOM 1476 N N . SER A 1 183 ? 13.136 -10.357 -18.816 1.00 98.06 183 SER A N 1
ATOM 1477 C CA . SER A 1 183 ? 14.257 -10.969 -19.536 1.00 98.06 183 SER A CA 1
ATOM 1478 C C . SER A 1 183 ? 15.539 -10.974 -18.691 1.00 98.06 183 SER A C 1
ATOM 1480 O O . SER A 1 183 ? 15.910 -9.949 -18.120 1.00 98.06 183 SER A O 1
ATOM 1482 N N . SER A 1 184 ? 16.248 -12.109 -18.627 1.00 97.50 184 SER A N 1
ATOM 1483 C CA . SER A 1 184 ? 17.619 -12.168 -18.070 1.00 97.50 184 SER A CA 1
ATOM 1484 C C . SER A 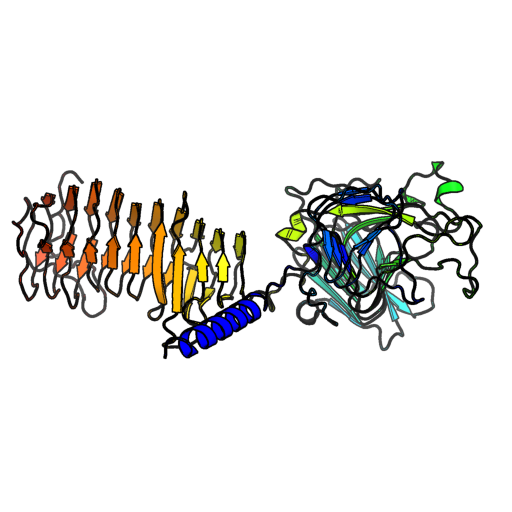1 184 ? 18.691 -11.617 -19.027 1.00 97.50 184 SER A C 1
ATOM 1486 O O . SER A 1 184 ? 19.852 -11.421 -18.656 1.00 97.50 184 SER A O 1
ATOM 1488 N N . GLY A 1 185 ? 18.313 -11.372 -20.284 1.00 97.50 185 GLY A N 1
ATOM 1489 C CA . GLY A 1 185 ? 19.146 -10.782 -21.324 1.00 97.50 185 GLY A CA 1
ATOM 1490 C C . GLY A 1 185 ? 18.798 -9.321 -21.592 1.00 97.50 185 GLY A C 1
ATOM 1491 O O . GLY A 1 185 ? 18.239 -8.623 -20.746 1.00 97.50 185 GLY A O 1
ATOM 1492 N N . ASN A 1 186 ? 19.160 -8.852 -22.784 1.00 98.31 186 ASN A N 1
ATOM 1493 C CA . ASN A 1 186 ? 18.687 -7.582 -23.319 1.00 98.31 186 ASN A CA 1
ATOM 1494 C C . ASN A 1 186 ? 17.256 -7.720 -23.849 1.00 98.31 186 ASN A C 1
ATOM 1496 O O . ASN A 1 186 ? 16.845 -8.768 -24.350 1.00 98.31 186 ASN A O 1
ATOM 1500 N N . MET A 1 187 ? 16.521 -6.620 -23.802 1.00 98.69 187 MET A N 1
ATOM 1501 C CA . MET A 1 187 ? 15.187 -6.509 -24.372 1.00 98.69 187 MET A CA 1
ATOM 1502 C C . MET A 1 187 ? 15.205 -5.523 -25.536 1.00 98.69 187 MET A C 1
ATOM 1504 O O . MET A 1 187 ? 15.551 -4.362 -25.351 1.00 98.69 187 MET A O 1
ATOM 1508 N N . PHE A 1 188 ? 14.804 -5.970 -26.720 1.00 98.50 188 PHE A N 1
ATOM 1509 C CA . PHE A 1 188 ? 14.773 -5.178 -27.943 1.00 98.50 188 PHE A CA 1
ATOM 1510 C C . PHE A 1 188 ? 13.343 -4.729 -28.248 1.00 98.50 188 PHE A C 1
ATOM 1512 O O . PHE A 1 188 ? 12.446 -5.553 -28.433 1.00 98.50 188 PHE A O 1
ATOM 1519 N N . LEU A 1 189 ? 13.121 -3.419 -28.310 1.00 98.31 189 LEU A N 1
ATOM 1520 C CA . LEU A 1 189 ? 11.855 -2.819 -28.718 1.00 98.31 189 LEU A CA 1
ATOM 1521 C C . LEU A 1 189 ? 11.897 -2.627 -30.235 1.00 98.31 189 LEU A C 1
ATOM 1523 O O . LEU A 1 189 ? 12.545 -1.708 -30.741 1.00 98.31 189 LEU A O 1
ATOM 1527 N N . ILE A 1 190 ? 11.250 -3.535 -30.962 1.00 97.06 190 ILE A N 1
ATOM 1528 C CA . ILE A 1 190 ? 11.379 -3.623 -32.427 1.00 97.06 190 ILE A CA 1
ATOM 1529 C C . ILE A 1 190 ? 10.297 -2.825 -33.174 1.00 97.06 190 ILE A C 1
ATOM 1531 O O . ILE A 1 190 ? 10.362 -2.678 -34.393 1.00 97.06 190 ILE A O 1
ATOM 1535 N N . ASP A 1 191 ? 9.283 -2.345 -32.456 1.00 96.06 191 ASP A N 1
ATOM 1536 C CA . ASP A 1 191 ? 8.207 -1.474 -32.937 1.00 96.06 191 ASP A CA 1
ATOM 1537 C C . ASP A 1 191 ? 7.505 -0.845 -31.716 1.00 96.06 191 ASP A C 1
ATOM 1539 O O . ASP A 1 191 ? 7.866 -1.100 -30.564 1.00 96.06 191 ASP A O 1
ATOM 1543 N N . ASN A 1 192 ? 6.451 -0.075 -31.965 1.00 96.56 192 ASN A N 1
ATOM 1544 C CA . ASN A 1 192 ? 5.519 0.429 -30.969 1.00 96.56 192 ASN A CA 1
ATOM 1545 C C . ASN A 1 192 ? 5.008 -0.673 -30.027 1.00 96.56 192 ASN A C 1
ATOM 1547 O O . ASN A 1 192 ? 4.697 -1.795 -30.444 1.00 96.56 192 ASN A O 1
ATOM 1551 N N . ILE A 1 193 ? 4.849 -0.301 -28.758 1.00 97.38 193 ILE A N 1
ATOM 1552 C CA . ILE A 1 193 ? 4.237 -1.114 -27.710 1.00 97.38 193 ILE A CA 1
ATOM 1553 C C . ILE A 1 193 ? 3.181 -0.250 -27.031 1.00 97.38 193 ILE A C 1
ATOM 1555 O O . ILE A 1 193 ? 3.494 0.610 -26.212 1.00 97.38 193 ILE A O 1
ATOM 1559 N N . GLN A 1 194 ? 1.920 -0.436 -27.407 1.00 96.44 194 GLN A N 1
ATOM 1560 C CA . GLN A 1 194 ? 0.825 0.453 -27.008 1.00 96.44 194 GLN A CA 1
ATOM 1561 C C . GLN A 1 194 ? -0.307 -0.311 -26.336 1.00 96.44 194 GLN A C 1
ATOM 1563 O O . GLN A 1 194 ? -0.550 -1.461 -26.673 1.00 96.44 194 GLN A O 1
ATOM 1568 N N . TYR A 1 195 ? -1.050 0.321 -25.432 1.00 97.94 195 TYR A N 1
ATOM 1569 C CA . TYR A 1 195 ? -2.293 -0.264 -24.930 1.00 97.94 195 TYR A CA 1
ATOM 1570 C C . TYR A 1 195 ? -3.399 -0.234 -25.988 1.00 97.94 195 TYR A C 1
ATOM 1572 O O . TYR A 1 195 ? -3.492 0.705 -26.782 1.00 97.94 195 TYR A O 1
ATOM 1580 N N . VAL A 1 196 ? -4.291 -1.230 -25.964 1.00 97.06 196 VAL A N 1
ATOM 1581 C CA . VAL A 1 196 ? -5.553 -1.153 -26.713 1.00 97.06 196 VAL A CA 1
ATOM 1582 C C . VAL A 1 196 ? -6.292 0.126 -26.305 1.00 97.06 196 VAL A C 1
ATOM 1584 O O . VAL A 1 196 ? -6.444 0.430 -25.125 1.00 97.06 196 VAL A O 1
ATOM 1587 N N . GLY A 1 197 ? -6.722 0.905 -27.299 1.00 94.62 197 GLY A N 1
ATOM 1588 C CA . GLY A 1 197 ? -7.449 2.159 -27.092 1.00 94.62 197 GLY A CA 1
ATOM 1589 C C . GLY A 1 197 ? -6.579 3.396 -26.846 1.00 94.62 197 GLY A C 1
ATOM 1590 O O . GLY A 1 197 ? -7.138 4.491 -26.766 1.00 94.62 197 GLY A O 1
ATOM 1591 N N . SER A 1 198 ? -5.249 3.274 -26.756 1.00 96.12 198 SER A N 1
ATOM 1592 C CA . SER A 1 198 ? -4.387 4.459 -26.721 1.00 96.12 198 SER A CA 1
ATOM 1593 C C . SER A 1 198 ? -4.303 5.130 -28.098 1.00 96.12 198 SER A C 1
ATOM 1595 O O . SER A 1 198 ? -4.588 4.545 -29.148 1.00 96.12 198 SER A O 1
ATOM 1597 N N . VAL A 1 199 ? -3.959 6.416 -28.107 1.00 94.38 199 VAL A N 1
ATOM 1598 C CA . VAL A 1 199 ? -3.853 7.208 -29.330 1.00 94.38 199 VAL A CA 1
ATOM 1599 C C . VAL A 1 199 ? -2.641 6.734 -30.123 1.00 94.38 199 VAL A C 1
ATOM 1601 O O . VAL A 1 199 ? -1.503 7.005 -29.749 1.00 94.38 199 VAL A O 1
ATOM 1604 N N . ALA A 1 200 ? -2.885 6.109 -31.277 1.00 89.88 200 ALA A N 1
ATOM 1605 C CA . ALA A 1 200 ? -1.841 5.527 -32.125 1.00 89.88 200 ALA A CA 1
ATOM 1606 C C . ALA A 1 200 ? -0.673 6.483 -32.428 1.00 89.88 200 ALA A C 1
ATOM 1608 O O . ALA A 1 200 ? 0.460 6.041 -32.553 1.00 89.88 200 ALA A O 1
ATOM 1609 N N . ARG A 1 201 ? -0.935 7.797 -32.509 1.00 88.44 201 ARG A N 1
ATOM 1610 C CA . ARG A 1 201 ? 0.064 8.823 -32.841 1.00 88.44 201 ARG A CA 1
ATOM 1611 C C . ARG A 1 201 ? 1.165 8.992 -31.785 1.00 88.44 201 ARG A C 1
ATOM 1613 O O . ARG A 1 201 ? 2.287 9.311 -32.159 1.00 88.44 201 ARG A O 1
ATOM 1620 N N . ASN A 1 202 ? 0.830 8.892 -30.500 1.00 90.12 202 ASN A N 1
ATOM 1621 C CA . ASN A 1 202 ? 1.724 9.266 -29.395 1.00 90.12 202 ASN A CA 1
ATOM 1622 C C . ASN A 1 202 ? 1.575 8.376 -28.148 1.00 90.12 202 ASN A C 1
ATOM 1624 O O . ASN A 1 202 ? 2.105 8.706 -27.093 1.00 90.12 202 ASN A O 1
ATOM 1628 N N . GLY A 1 203 ? 0.799 7.294 -28.235 1.00 92.62 203 GLY A N 1
ATOM 1629 C CA . GLY A 1 203 ? 0.508 6.403 -27.115 1.00 92.62 203 GLY A CA 1
ATOM 1630 C C . GLY A 1 203 ? -0.293 7.046 -25.980 1.00 92.62 203 GLY A C 1
ATOM 1631 O O . GLY A 1 203 ? -0.357 6.467 -24.900 1.00 92.62 203 GLY A O 1
ATOM 1632 N N . TRP A 1 204 ? -0.886 8.232 -26.159 1.00 95.69 204 TRP A N 1
ATOM 1633 C CA . TRP A 1 204 ? -1.621 8.888 -25.077 1.00 95.69 204 TRP A CA 1
ATOM 1634 C C . TRP A 1 204 ? -2.921 8.146 -24.750 1.00 95.69 204 TRP A C 1
ATOM 1636 O O . TRP A 1 204 ? -3.643 7.709 -25.644 1.00 95.69 204 TRP A O 1
ATOM 1646 N N . PHE A 1 205 ? -3.244 8.054 -23.465 1.00 95.69 205 PHE A N 1
ATOM 1647 C CA . PHE A 1 205 ? -4.534 7.593 -22.963 1.00 95.69 205 PHE A CA 1
ATOM 1648 C C . PHE A 1 205 ? -4.891 8.346 -21.675 1.00 95.69 205 PHE A C 1
ATOM 1650 O O . PHE A 1 205 ? -4.010 8.893 -20.996 1.00 95.69 205 PHE A O 1
ATOM 1657 N N . GLU A 1 206 ? -6.182 8.366 -21.353 1.00 92.81 206 GLU A N 1
ATOM 1658 C CA . GLU A 1 206 ? -6.696 8.877 -20.083 1.00 92.81 206 GLU A CA 1
ATOM 1659 C C . GLU A 1 206 ? -6.525 7.804 -19.004 1.00 92.81 206 GLU A C 1
ATOM 1661 O O . GLU A 1 206 ? -6.961 6.670 -19.188 1.00 92.81 206 GLU A O 1
ATOM 1666 N N . SER A 1 207 ? -5.865 8.136 -17.894 1.00 86.56 207 SER A N 1
ATOM 1667 C CA . SER A 1 207 ? -5.473 7.137 -16.891 1.00 86.56 207 SER A CA 1
ATOM 1668 C C . SER A 1 207 ? -6.673 6.610 -16.096 1.00 86.56 207 SER A C 1
ATOM 1670 O O . SER A 1 207 ? -6.669 5.458 -15.667 1.00 86.56 207 SER A O 1
ATOM 1672 N N . GLN A 1 208 ? -7.720 7.416 -15.898 1.00 82.56 208 GLN A N 1
ATOM 1673 C CA . GLN A 1 208 ? -8.894 6.985 -15.135 1.00 82.56 208 GLN A CA 1
ATOM 1674 C C . GLN A 1 208 ? -9.663 5.871 -15.859 1.00 82.56 208 GLN A C 1
ATOM 1676 O O . GLN A 1 208 ? -10.138 6.048 -16.977 1.00 82.56 208 GLN A O 1
ATOM 1681 N N . GLY A 1 209 ? -9.808 4.718 -15.199 1.00 77.12 209 GLY A N 1
ATOM 1682 C CA . GLY A 1 209 ? -10.578 3.580 -15.712 1.00 77.12 209 GLY A CA 1
ATOM 1683 C C . GLY A 1 209 ? -9.903 2.786 -16.837 1.00 77.12 209 GLY A C 1
ATOM 1684 O O . GLY A 1 209 ? -10.516 1.856 -17.357 1.00 77.12 209 GLY A O 1
ATOM 1685 N N . PHE A 1 210 ? -8.659 3.107 -17.213 1.00 89.31 210 PHE A N 1
ATOM 1686 C CA . PHE A 1 210 ? -7.916 2.323 -18.200 1.00 89.31 210 PHE A CA 1
ATOM 1687 C C . PHE A 1 210 ? -7.460 0.991 -17.567 1.00 89.31 210 PHE A C 1
ATOM 1689 O O . PHE A 1 210 ? -6.803 1.024 -16.524 1.00 89.31 210 PHE A O 1
ATOM 1696 N N . PRO A 1 211 ? -7.777 -0.183 -18.148 1.00 91.75 211 PRO A N 1
ATOM 1697 C CA . PRO A 1 211 ? -7.561 -1.471 -17.475 1.00 91.75 211 PRO A CA 1
ATOM 1698 C C . PRO A 1 211 ? -6.212 -2.133 -17.798 1.00 91.75 211 PRO A C 1
ATOM 1700 O O . PRO A 1 211 ? -5.869 -3.155 -17.208 1.00 91.75 211 PRO A O 1
ATOM 1703 N N . HIS A 1 212 ? -5.468 -1.601 -18.771 1.00 96.75 212 HIS A N 1
ATOM 1704 C CA . HIS A 1 212 ? -4.274 -2.250 -19.315 1.00 96.75 212 HIS A CA 1
ATOM 1705 C C . HIS A 1 212 ? -2.999 -1.827 -18.585 1.00 96.75 212 HIS A C 1
ATOM 1707 O O . HIS A 1 212 ? -2.806 -0.631 -18.353 1.00 96.75 212 HIS A O 1
ATOM 1713 N N . MET A 1 213 ? -2.136 -2.789 -18.249 1.00 96.69 213 MET A N 1
ATOM 1714 C CA . MET A 1 213 ? -0.875 -2.562 -17.530 1.00 96.69 213 MET A CA 1
ATOM 1715 C C . MET A 1 213 ? 0.244 -3.407 -18.141 1.00 96.69 213 MET A C 1
ATOM 1717 O O . MET A 1 213 ? 0.086 -4.614 -18.309 1.00 96.69 213 MET A O 1
ATOM 1721 N N . LEU A 1 214 ? 1.377 -2.780 -18.455 1.00 98.06 214 LEU A N 1
ATOM 1722 C CA . LEU A 1 214 ? 2.570 -3.452 -18.962 1.00 98.06 214 LEU A CA 1
ATOM 1723 C C . LEU A 1 214 ? 3.778 -3.166 -18.069 1.00 98.06 214 LEU A C 1
ATOM 1725 O O . LEU A 1 214 ? 4.095 -2.006 -17.801 1.00 98.06 214 LEU A O 1
ATOM 1729 N N . GLY A 1 215 ? 4.478 -4.227 -17.677 1.00 97.81 215 GLY A N 1
ATOM 1730 C CA . GLY A 1 215 ? 5.813 -4.178 -17.090 1.00 97.81 215 GLY A CA 1
ATOM 1731 C C . GLY A 1 215 ? 6.841 -4.789 -18.037 1.00 97.81 215 GLY A C 1
ATOM 1732 O O . GLY A 1 215 ? 6.633 -5.877 -18.567 1.00 97.81 215 GLY A O 1
ATOM 1733 N N . LEU A 1 216 ? 7.958 -4.107 -18.253 1.00 98.38 216 LEU A N 1
ATOM 1734 C CA . LEU A 1 216 ? 9.082 -4.576 -19.055 1.00 98.38 216 LEU A CA 1
ATOM 1735 C C . LEU A 1 216 ? 10.333 -4.557 -18.182 1.00 98.38 216 LEU A C 1
ATOM 1737 O O . LEU A 1 216 ? 10.795 -3.490 -17.796 1.00 98.38 216 LEU A O 1
ATOM 1741 N N . VAL A 1 217 ? 10.873 -5.728 -17.857 1.00 97.81 217 VAL A N 1
ATOM 1742 C CA . VAL A 1 217 ? 12.061 -5.876 -17.009 1.00 97.81 217 VAL A CA 1
ATOM 1743 C C . VAL A 1 217 ? 13.165 -6.558 -17.801 1.00 97.81 217 VAL A C 1
ATOM 1745 O O . VAL A 1 217 ? 12.947 -7.608 -18.399 1.00 97.81 217 VAL A O 1
ATOM 1748 N N . SER A 1 218 ? 14.361 -5.984 -17.783 1.00 98.06 218 SER A N 1
ATOM 1749 C CA . SER A 1 218 ? 15.579 -6.584 -18.318 1.00 98.06 218 SER A CA 1
ATOM 1750 C C . SER A 1 218 ? 16.666 -6.554 -17.248 1.00 98.06 218 SER A C 1
ATOM 1752 O O . SER A 1 218 ? 16.903 -5.520 -16.626 1.00 98.06 218 SER A O 1
ATOM 1754 N N . GLU A 1 219 ? 17.370 -7.669 -17.050 1.00 97.69 219 GLU A N 1
ATOM 1755 C CA . GLU A 1 219 ? 18.593 -7.699 -16.229 1.00 97.69 219 GLU A CA 1
ATOM 1756 C C . GLU A 1 219 ? 19.764 -6.955 -16.886 1.00 97.69 219 GLU A C 1
ATOM 1758 O O . GLU A 1 219 ? 20.774 -6.681 -16.241 1.00 97.69 219 GLU A O 1
ATOM 1763 N N . ARG A 1 220 ? 19.631 -6.598 -18.167 1.00 97.69 220 ARG A N 1
ATOM 1764 C CA . ARG A 1 220 ? 20.624 -5.861 -18.948 1.00 97.69 220 ARG A CA 1
ATOM 1765 C C . ARG A 1 220 ? 20.014 -4.565 -19.476 1.00 97.69 220 ARG A C 1
ATOM 1767 O O . ARG A 1 220 ? 19.548 -3.745 -18.690 1.00 97.69 220 ARG A O 1
ATOM 1774 N N . ASN A 1 221 ? 20.074 -4.349 -20.789 1.00 98.50 221 ASN A N 1
ATOM 1775 C CA . ASN A 1 221 ? 19.576 -3.145 -21.433 1.00 98.50 221 ASN A CA 1
ATOM 1776 C C . ASN A 1 221 ? 18.183 -3.364 -22.014 1.00 98.50 221 ASN A C 1
ATOM 1778 O O . ASN A 1 221 ? 17.876 -4.433 -22.544 1.00 98.50 221 ASN A O 1
ATOM 1782 N N . ILE A 1 222 ? 17.395 -2.294 -22.015 1.00 98.69 222 ILE A N 1
ATOM 1783 C CA . ILE A 1 222 ? 16.230 -2.163 -22.886 1.00 98.69 222 ILE A CA 1
ATOM 1784 C C . ILE A 1 222 ? 16.656 -1.271 -24.055 1.00 98.69 222 ILE A C 1
ATOM 1786 O O . ILE A 1 222 ? 17.071 -0.132 -23.850 1.00 98.69 222 ILE A O 1
ATOM 1790 N N . ILE A 1 223 ? 16.603 -1.800 -25.272 1.00 98.62 223 ILE A N 1
ATOM 1791 C CA . ILE A 1 223 ? 17.215 -1.219 -26.468 1.00 98.62 223 ILE A CA 1
ATOM 1792 C C . ILE A 1 223 ? 16.131 -0.994 -27.519 1.00 98.62 223 ILE A C 1
ATOM 1794 O O . ILE A 1 223 ? 15.425 -1.928 -27.885 1.00 98.62 223 ILE A O 1
ATOM 1798 N N . ILE A 1 224 ? 16.010 0.219 -28.047 1.00 98.38 224 ILE A N 1
ATOM 1799 C CA . ILE A 1 224 ? 15.223 0.471 -29.260 1.00 98.38 224 ILE A CA 1
ATOM 1800 C C . ILE A 1 224 ? 16.044 -0.005 -30.465 1.00 98.38 224 ILE A C 1
ATOM 1802 O O . ILE A 1 224 ? 17.127 0.530 -30.718 1.00 98.38 224 ILE A O 1
ATOM 1806 N N . GLU A 1 225 ? 15.544 -1.018 -31.178 1.00 96.69 225 GLU A N 1
ATOM 1807 C CA . GLU A 1 225 ? 16.241 -1.635 -32.319 1.00 96.69 225 GLU A CA 1
ATOM 1808 C C . GLU A 1 225 ? 16.359 -0.644 -33.487 1.00 96.69 225 GLU A C 1
ATOM 1810 O O . GLU A 1 225 ? 15.405 0.080 -33.793 1.00 96.69 225 GLU A O 1
ATOM 1815 N N . ASP A 1 226 ? 17.504 -0.633 -34.171 1.00 94.81 226 ASP A N 1
ATOM 1816 C CA . ASP A 1 226 ? 17.720 0.207 -35.350 1.00 94.81 226 ASP A CA 1
ATOM 1817 C C . ASP A 1 226 ? 17.134 -0.441 -36.616 1.00 94.81 226 ASP A C 1
ATOM 1819 O O . ASP A 1 226 ? 17.804 -1.142 -37.388 1.00 94.81 226 ASP A O 1
ATOM 1823 N N . ASN A 1 227 ? 15.845 -0.187 -36.843 1.00 92.94 227 ASN A N 1
ATOM 1824 C CA . ASN A 1 227 ? 15.093 -0.723 -37.970 1.00 92.94 227 ASN A CA 1
ATOM 1825 C C . ASN A 1 227 ? 14.193 0.347 -38.636 1.00 92.94 227 ASN A C 1
ATOM 1827 O O . ASN A 1 227 ? 13.978 1.423 -38.074 1.00 92.94 227 ASN A O 1
ATOM 1831 N N . PRO A 1 228 ? 13.637 0.084 -39.837 1.00 90.75 228 PRO A N 1
ATOM 1832 C CA . PRO A 1 228 ? 12.825 1.071 -40.553 1.00 90.75 228 PRO A CA 1
ATOM 1833 C C . PRO A 1 228 ? 11.566 1.555 -39.821 1.00 90.75 228 PRO A C 1
ATOM 1835 O O . PRO A 1 228 ? 11.065 2.622 -40.153 1.00 90.75 228 PRO A O 1
ATOM 1838 N N . ARG A 1 229 ? 11.021 0.791 -38.865 1.00 91.00 229 ARG A N 1
ATOM 1839 C CA . ARG A 1 229 ? 9.846 1.217 -38.081 1.00 91.00 229 ARG A CA 1
ATOM 1840 C C . ARG A 1 229 ? 10.234 2.203 -36.985 1.00 91.00 229 ARG A C 1
ATOM 1842 O O . ARG A 1 229 ? 9.487 3.132 -36.702 1.00 91.00 229 ARG A O 1
ATOM 1849 N N . ASN A 1 230 ? 11.442 2.041 -36.460 1.00 92.88 230 ASN A N 1
ATOM 1850 C CA . ASN A 1 230 ? 12.051 2.902 -35.458 1.00 92.88 230 ASN A CA 1
ATOM 1851 C C . ASN A 1 230 ? 12.912 4.019 -36.088 1.00 92.88 230 ASN A C 1
ATOM 1853 O O . ASN A 1 230 ? 13.820 4.541 -35.458 1.00 92.88 230 ASN A O 1
ATOM 1857 N N . GLY A 1 231 ? 12.666 4.399 -37.346 1.00 89.06 231 GLY A N 1
ATOM 1858 C CA . GLY A 1 231 ? 13.280 5.600 -37.924 1.00 89.06 231 GLY A CA 1
ATOM 1859 C C . GLY A 1 231 ? 14.737 5.477 -38.354 1.00 89.06 231 GLY A C 1
ATOM 1860 O O . GLY A 1 231 ? 15.389 6.506 -38.533 1.00 89.06 231 GLY A O 1
ATOM 186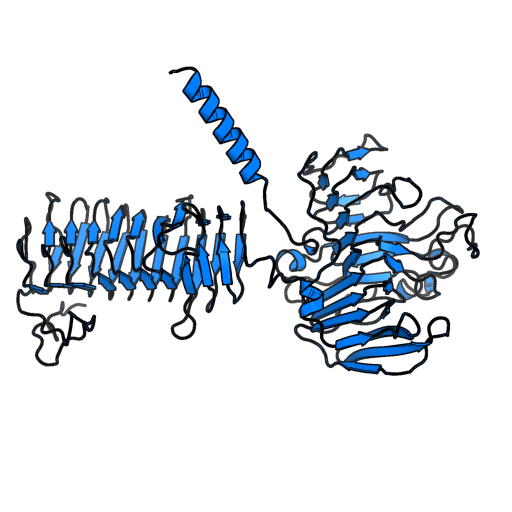1 N N . LYS A 1 232 ? 15.231 4.252 -38.564 1.00 89.31 232 LYS A N 1
ATOM 1862 C CA . LYS A 1 232 ? 16.539 3.985 -39.180 1.00 89.31 232 LYS A CA 1
ATOM 1863 C C . LYS A 1 232 ? 16.798 4.877 -40.400 1.00 89.31 232 LYS A C 1
ATOM 1865 O O . LYS A 1 232 ? 15.900 5.095 -41.214 1.00 89.31 232 LYS A O 1
ATOM 1870 N N . GLU A 1 233 ? 18.051 5.306 -40.560 1.00 85.06 233 GLU A N 1
ATOM 1871 C CA . GLU A 1 233 ? 18.524 6.110 -41.695 1.00 85.06 233 GLU A CA 1
ATOM 1872 C C . GLU A 1 233 ? 17.790 7.459 -41.824 1.00 85.06 233 GLU A C 1
ATOM 1874 O O . GLU A 1 233 ? 17.301 7.838 -42.897 1.00 85.06 233 GLU A O 1
ATOM 1879 N N . ASN A 1 234 ? 17.765 8.220 -40.726 1.00 82.69 234 ASN A N 1
ATOM 1880 C CA . ASN A 1 234 ? 17.170 9.556 -40.649 1.00 82.69 234 ASN A CA 1
ATOM 1881 C C . ASN A 1 234 ? 15.672 9.569 -41.011 1.00 82.69 234 ASN A C 1
ATOM 1883 O O . ASN A 1 234 ? 15.197 10.403 -41.800 1.00 82.69 234 ASN A O 1
ATOM 1887 N N . GLY A 1 235 ? 14.921 8.614 -40.456 1.00 79.62 235 GLY A N 1
ATOM 1888 C CA . GLY A 1 235 ? 13.497 8.423 -40.732 1.00 79.62 235 GLY A CA 1
ATOM 1889 C C . GLY A 1 235 ? 12.654 9.678 -40.490 1.00 79.62 235 GLY A C 1
ATOM 1890 O O . GLY A 1 235 ? 11.685 9.916 -41.217 1.00 79.62 235 GLY A O 1
ATOM 1891 N N . TRP A 1 236 ? 13.059 10.540 -39.549 1.00 81.69 236 TRP A N 1
ATOM 1892 C CA . TRP A 1 236 ? 12.385 11.810 -39.279 1.00 81.69 236 TRP A CA 1
ATOM 1893 C C . TRP A 1 236 ? 12.432 12.771 -40.478 1.00 81.69 236 TRP A C 1
ATOM 1895 O O . TRP A 1 236 ? 11.411 13.350 -40.861 1.00 81.69 236 TRP A O 1
ATOM 1905 N N . ARG A 1 237 ? 13.604 12.945 -41.108 1.00 77.19 237 ARG A N 1
ATOM 1906 C CA . ARG A 1 237 ? 13.788 13.923 -42.200 1.00 77.19 237 ARG A CA 1
ATOM 1907 C C . ARG A 1 237 ? 13.471 13.361 -43.584 1.00 77.19 237 ARG A C 1
ATOM 1909 O O . ARG A 1 237 ? 13.029 14.118 -44.446 1.00 77.19 237 ARG A O 1
ATOM 1916 N N . ASN A 1 238 ? 13.657 12.059 -43.802 1.00 64.94 238 ASN A N 1
ATOM 1917 C CA . ASN A 1 238 ? 13.528 11.434 -45.124 1.00 64.94 238 ASN A CA 1
ATOM 1918 C C . ASN A 1 238 ? 12.090 11.066 -45.528 1.00 64.94 238 ASN A C 1
ATOM 1920 O O . ASN A 1 238 ? 11.868 10.604 -46.648 1.00 64.94 238 ASN A O 1
ATOM 1924 N N . GLY A 1 239 ? 11.091 11.276 -44.665 1.00 54.84 239 GLY A N 1
ATOM 1925 C CA . GLY A 1 239 ? 9.747 10.805 -44.986 1.00 54.84 239 GLY A CA 1
ATOM 1926 C C . GLY A 1 239 ? 8.639 11.123 -43.996 1.00 54.84 239 GLY A C 1
ATOM 1927 O O . GLY A 1 239 ? 7.664 10.375 -43.977 1.00 54.84 239 GLY A O 1
ATOM 1928 N N . GLY A 1 240 ? 8.697 12.234 -43.248 1.00 48.75 240 GLY A N 1
ATOM 1929 C CA . GLY A 1 240 ? 7.618 12.675 -42.338 1.00 48.75 240 GLY A CA 1
ATOM 1930 C C . GLY A 1 240 ? 6.194 12.727 -42.944 1.00 48.75 240 GLY A C 1
ATOM 1931 O O . GLY A 1 240 ? 5.216 12.895 -42.220 1.00 48.75 240 GLY A O 1
ATOM 1932 N N . GLY A 1 241 ? 6.039 12.522 -44.259 1.00 46.28 241 GLY A N 1
ATOM 1933 C CA . GLY A 1 241 ? 4.762 12.255 -44.931 1.00 46.28 241 GLY A CA 1
ATOM 1934 C C . GLY A 1 241 ? 4.122 10.883 -44.643 1.00 46.28 241 GLY A C 1
ATOM 1935 O O . GLY A 1 241 ? 2.953 10.704 -44.971 1.00 46.28 241 GLY A O 1
ATOM 1936 N N . GLY A 1 242 ? 4.836 9.931 -44.028 1.00 52.56 242 GLY A N 1
ATOM 1937 C CA . GLY A 1 242 ? 4.306 8.619 -43.620 1.00 52.56 242 GLY A CA 1
ATOM 1938 C C . GLY A 1 242 ? 3.651 8.584 -42.230 1.00 52.56 242 GLY A C 1
ATOM 1939 O O . GLY A 1 242 ? 3.052 7.574 -41.866 1.00 52.56 242 GLY A O 1
ATOM 1940 N N . GLY A 1 243 ? 3.738 9.682 -41.470 1.00 60.25 243 GLY A N 1
ATOM 1941 C CA . GLY A 1 243 ? 3.273 9.766 -40.085 1.00 60.25 243 GLY A CA 1
ATOM 1942 C C . GLY A 1 243 ? 4.275 9.198 -39.064 1.00 60.25 243 GLY A C 1
ATOM 1943 O O . GLY A 1 243 ? 5.215 8.499 -39.439 1.00 60.25 243 GLY A O 1
ATOM 1944 N N . PRO A 1 244 ? 4.072 9.481 -37.763 1.00 68.25 244 PRO A N 1
ATOM 1945 C CA . PRO A 1 244 ? 5.027 9.145 -36.704 1.00 68.25 244 PRO A CA 1
ATOM 1946 C C . PRO A 1 244 ? 5.297 7.649 -36.537 1.00 68.25 244 PRO A C 1
ATOM 1948 O O . PRO A 1 244 ? 6.328 7.285 -35.993 1.00 68.25 244 PRO A O 1
ATOM 1951 N N . ASN A 1 245 ? 4.436 6.779 -37.058 1.00 69.94 245 ASN A N 1
ATOM 1952 C CA . ASN A 1 245 ? 4.571 5.326 -36.924 1.00 69.94 245 ASN A CA 1
ATOM 1953 C C . ASN A 1 245 ? 5.730 4.718 -37.737 1.00 69.94 245 ASN A C 1
ATOM 1955 O O . ASN A 1 245 ? 5.959 3.519 -37.635 1.00 69.94 245 ASN A O 1
ATOM 1959 N N . ASN A 1 246 ? 6.420 5.510 -38.563 1.00 73.81 246 ASN A N 1
ATOM 1960 C CA . ASN A 1 246 ? 7.551 5.051 -39.377 1.00 73.81 246 ASN A CA 1
ATOM 1961 C C . ASN A 1 246 ? 8.898 5.610 -38.895 1.00 73.81 246 ASN A C 1
ATOM 1963 O O . ASN A 1 246 ? 9.900 5.470 -39.592 1.00 73.81 246 ASN A O 1
ATOM 1967 N N . HIS A 1 247 ? 8.912 6.333 -37.773 1.00 83.50 247 HIS A N 1
ATOM 1968 C CA . HIS A 1 247 ? 10.125 6.985 -37.286 1.00 83.50 247 HIS A CA 1
ATOM 1969 C C . HIS A 1 247 ? 10.155 7.163 -35.757 1.00 83.50 247 HIS A C 1
ATOM 1971 O O . HIS A 1 247 ? 11.196 7.071 -35.121 1.00 83.50 247 HIS A O 1
ATOM 1977 N N . SER A 1 248 ? 9.001 7.379 -35.130 1.00 91.31 248 SER A N 1
ATOM 1978 C CA . SER A 1 248 ? 8.857 7.477 -33.679 1.00 91.31 248 SER A CA 1
ATOM 1979 C C . SER A 1 248 ? 8.438 6.143 -33.074 1.00 91.31 248 SER A C 1
ATOM 1981 O O . SER A 1 248 ? 7.761 5.342 -33.718 1.00 91.31 248 SER A O 1
ATOM 1983 N N . ILE A 1 249 ? 8.765 5.960 -31.796 1.00 95.56 249 ILE A N 1
ATOM 1984 C CA . ILE A 1 249 ? 8.317 4.816 -31.008 1.00 95.56 249 ILE A CA 1
ATOM 1985 C C . ILE A 1 249 ? 7.398 5.287 -29.885 1.00 95.56 249 ILE A C 1
ATOM 1987 O O . ILE A 1 249 ? 7.700 6.224 -29.143 1.00 95.56 249 ILE A O 1
ATOM 1991 N N . ASN A 1 250 ? 6.252 4.630 -29.769 1.00 97.00 250 ASN A N 1
ATOM 1992 C CA . ASN A 1 250 ? 5.293 4.842 -28.702 1.00 97.00 250 ASN A CA 1
ATOM 1993 C C . ASN A 1 250 ? 5.340 3.660 -27.742 1.00 97.00 250 ASN A C 1
ATOM 1995 O O . ASN A 1 250 ? 5.211 2.509 -28.163 1.00 97.00 250 ASN A O 1
ATOM 1999 N N . ILE A 1 251 ? 5.494 3.962 -26.458 1.00 98.31 251 ILE A N 1
ATOM 2000 C CA . ILE A 1 251 ? 5.660 2.977 -25.399 1.00 98.31 251 ILE A CA 1
ATOM 2001 C C . ILE A 1 251 ? 4.645 3.273 -24.291 1.00 98.31 251 ILE A C 1
ATOM 2003 O O . ILE A 1 251 ? 4.606 4.368 -23.725 1.00 98.31 251 ILE A O 1
ATOM 2007 N N . ASN A 1 252 ? 3.806 2.291 -23.979 1.00 98.38 252 ASN A N 1
ATOM 2008 C CA . ASN A 1 252 ? 2.905 2.302 -22.836 1.00 98.38 252 ASN A CA 1
ATOM 2009 C C . ASN A 1 252 ? 3.329 1.214 -21.850 1.00 98.38 252 ASN A C 1
ATOM 2011 O O . ASN A 1 252 ? 3.299 0.037 -22.199 1.00 98.38 252 ASN A O 1
ATOM 2015 N N . GLY A 1 253 ? 3.715 1.600 -20.633 1.00 97.50 253 GLY A N 1
ATOM 2016 C CA . GLY A 1 253 ? 4.162 0.656 -19.605 1.00 97.50 253 GLY A CA 1
ATOM 2017 C C . GLY A 1 253 ? 5.302 1.174 -18.736 1.00 97.50 253 GLY A C 1
ATOM 2018 O O . GLY A 1 253 ? 5.816 2.271 -18.943 1.00 97.50 253 GLY A O 1
ATOM 2019 N N . SER A 1 254 ? 5.693 0.369 -17.752 1.00 97.38 254 SER A N 1
ATOM 2020 C CA . SER A 1 254 ? 6.852 0.626 -16.896 1.00 97.38 254 SER A CA 1
ATOM 2021 C C . SER A 1 254 ? 8.052 -0.200 -17.349 1.00 97.38 254 SER A C 1
ATOM 2023 O O . SER A 1 254 ? 7.932 -1.410 -17.538 1.00 97.38 254 SER A O 1
ATOM 2025 N N . LEU A 1 255 ? 9.196 0.452 -17.538 1.00 98.31 255 LEU A N 1
ATOM 2026 C CA . LEU A 1 255 ? 10.440 -0.135 -18.022 1.00 98.31 255 LEU A CA 1
ATOM 2027 C C . LEU A 1 255 ? 11.452 -0.189 -16.876 1.00 98.31 255 LEU A C 1
ATOM 2029 O O . LEU A 1 255 ? 11.684 0.824 -16.222 1.00 98.31 255 LEU A O 1
ATOM 2033 N N . ILE A 1 256 ? 12.094 -1.336 -16.659 1.00 97.50 256 ILE A N 1
ATOM 2034 C CA . ILE A 1 256 ? 13.167 -1.507 -15.676 1.00 97.50 256 ILE A CA 1
ATOM 2035 C C . ILE A 1 256 ? 14.373 -2.199 -16.320 1.00 97.50 256 ILE A C 1
ATOM 2037 O O . ILE A 1 256 ? 14.291 -3.361 -16.705 1.00 97.50 256 ILE A O 1
ATOM 2041 N N . ALA A 1 257 ? 15.509 -1.505 -16.374 1.00 98.00 257 ALA A N 1
ATOM 2042 C CA . ALA A 1 257 ? 16.811 -2.050 -16.759 1.00 98.00 257 ALA A CA 1
ATOM 2043 C C . ALA A 1 257 ? 17.690 -2.223 -15.504 1.00 98.00 257 ALA A C 1
ATOM 2045 O O . ALA A 1 257 ? 18.305 -1.263 -15.037 1.00 98.00 257 ALA A O 1
ATOM 2046 N N . LEU A 1 258 ? 17.712 -3.429 -14.922 1.00 94.75 258 LEU A N 1
ATOM 2047 C CA . LEU A 1 258 ? 18.278 -3.706 -13.590 1.00 94.75 258 LEU A CA 1
ATOM 2048 C C . LEU A 1 258 ? 19.808 -3.642 -13.530 1.00 94.75 258 LEU A C 1
ATOM 2050 O O . LEU A 1 258 ? 20.361 -3.236 -12.513 1.00 94.75 258 LEU A O 1
ATOM 2054 N N . GLY A 1 259 ? 20.484 -4.026 -14.612 1.00 92.81 259 GLY A N 1
ATOM 2055 C CA . GLY A 1 259 ? 21.947 -4.020 -14.720 1.00 92.81 259 GLY A CA 1
ATOM 2056 C C . GLY A 1 259 ? 22.476 -3.200 -15.895 1.00 92.81 259 GLY A C 1
ATOM 2057 O O . GLY A 1 259 ? 23.672 -3.234 -16.182 1.00 92.81 259 GLY A O 1
ATOM 2058 N N . GLY A 1 260 ? 21.602 -2.477 -16.595 1.00 96.25 260 GLY A N 1
ATOM 2059 C CA . GLY A 1 260 ? 21.952 -1.727 -17.796 1.00 96.25 260 GLY A CA 1
ATOM 2060 C C . GLY A 1 260 ? 21.159 -0.437 -17.944 1.00 96.25 260 GLY A C 1
ATOM 2061 O O . GLY A 1 260 ? 20.849 0.248 -16.965 1.00 96.25 260 GLY A O 1
ATOM 2062 N N . SER A 1 261 ? 20.864 -0.104 -19.193 1.00 98.00 261 SER A N 1
ATOM 2063 C CA . SER A 1 261 ? 20.313 1.184 -19.592 1.00 98.00 261 SER A CA 1
ATOM 2064 C C . SER A 1 261 ? 19.076 1.039 -20.468 1.00 98.00 261 SER A C 1
ATOM 2066 O O . SER A 1 261 ? 18.923 0.049 -21.185 1.00 98.00 261 SER A O 1
ATOM 2068 N N . PHE A 1 262 ? 18.219 2.060 -20.455 1.00 98.25 262 PHE A N 1
ATOM 2069 C CA . PHE A 1 262 ? 17.278 2.283 -21.546 1.00 98.25 262 PHE A CA 1
ATOM 2070 C C . PHE A 1 262 ? 17.980 3.109 -22.630 1.00 98.25 262 PHE A C 1
ATOM 2072 O O . PHE A 1 262 ? 18.429 4.223 -22.361 1.00 98.25 262 PHE A O 1
ATOM 2079 N N . THR A 1 263 ? 18.153 2.541 -23.823 1.00 97.94 263 THR A N 1
ATOM 2080 C CA . THR A 1 263 ? 18.992 3.122 -24.880 1.00 97.94 263 THR A CA 1
ATOM 2081 C C . THR A 1 263 ? 18.522 2.724 -26.286 1.00 97.94 263 THR A C 1
ATOM 2083 O O . THR A 1 263 ? 17.458 2.126 -26.442 1.00 97.94 263 THR A O 1
ATOM 2086 N N . PHE A 1 264 ? 19.294 3.053 -27.322 1.00 97.19 264 PHE A N 1
ATOM 2087 C CA . PHE A 1 264 ? 19.036 2.648 -28.704 1.00 97.19 264 PHE A CA 1
ATOM 2088 C C . PHE A 1 264 ? 20.274 2.028 -29.360 1.00 97.19 264 PHE A C 1
ATOM 2090 O O . PHE A 1 264 ? 21.407 2.266 -28.937 1.00 97.19 264 PHE A O 1
ATOM 2097 N N . GLU A 1 265 ? 20.040 1.193 -30.369 1.00 96.12 265 GLU A N 1
ATOM 2098 C CA . GLU A 1 265 ? 21.079 0.491 -31.127 1.00 96.12 265 GLU A CA 1
ATOM 2099 C C . GLU A 1 265 ? 21.742 1.397 -32.179 1.00 96.12 265 GLU A C 1
ATOM 2101 O O . GLU A 1 265 ? 21.096 2.300 -32.704 1.00 96.12 265 GLU A O 1
ATOM 2106 N N . HIS A 1 266 ? 23.002 1.123 -32.536 1.00 94.56 266 HIS A N 1
ATOM 2107 C CA . HIS A 1 266 ? 23.765 1.844 -33.564 1.00 94.56 266 HIS A CA 1
ATOM 2108 C C . HIS A 1 266 ? 23.828 3.352 -33.303 1.00 94.56 266 HIS A C 1
ATOM 2110 O O . HIS A 1 266 ? 23.180 4.145 -33.980 1.00 94.56 266 HIS A O 1
ATOM 2116 N N . GLN A 1 267 ? 24.592 3.766 -32.302 1.00 93.56 267 GLN A N 1
ATOM 2117 C CA . GLN A 1 267 ? 24.645 5.159 -31.864 1.00 93.56 267 GLN A CA 1
ATOM 2118 C C . GLN A 1 267 ? 25.553 6.048 -32.722 1.00 93.56 267 GLN A C 1
ATOM 2120 O O . GLN A 1 267 ? 25.816 7.182 -32.325 1.00 93.56 267 GLN A O 1
ATOM 2125 N N . ASN A 1 268 ? 26.013 5.553 -33.878 1.00 91.50 268 ASN A N 1
ATOM 2126 C CA . ASN A 1 268 ? 26.935 6.208 -34.812 1.00 91.50 268 ASN A CA 1
ATOM 2127 C C . ASN A 1 268 ? 28.258 6.610 -34.152 1.00 91.50 268 ASN A C 1
ATOM 2129 O O . ASN A 1 268 ? 28.838 7.658 -34.437 1.00 91.50 268 ASN A O 1
ATOM 2133 N N . ASP A 1 269 ? 28.744 5.787 -33.228 1.00 90.00 269 ASP A N 1
ATOM 2134 C CA . ASP A 1 269 ? 30.094 5.956 -32.705 1.00 90.00 269 ASP A CA 1
ATOM 2135 C C . ASP A 1 269 ? 31.134 5.642 -33.775 1.00 90.00 269 ASP A C 1
ATOM 2137 O O . ASP A 1 269 ? 30.987 4.658 -34.489 1.00 90.00 269 ASP A O 1
ATOM 2141 N N . GLU A 1 270 ? 32.262 6.355 -33.805 1.00 87.69 270 GLU A N 1
ATOM 2142 C CA . GLU A 1 270 ? 33.348 6.102 -34.774 1.00 87.69 270 GLU A CA 1
ATOM 2143 C C . GLU A 1 270 ? 33.864 4.647 -34.772 1.00 87.69 270 GLU A C 1
ATOM 2145 O O . GLU A 1 270 ? 34.433 4.173 -35.757 1.00 87.69 270 GLU A O 1
ATOM 2150 N N . HIS A 1 271 ? 33.684 3.929 -33.659 1.00 87.06 271 HIS A N 1
ATOM 2151 C CA . HIS A 1 271 ? 34.110 2.541 -33.492 1.00 87.06 271 HIS A CA 1
ATOM 2152 C C . HIS A 1 271 ? 33.027 1.507 -33.846 1.00 87.06 271 HIS A C 1
ATOM 2154 O O . HIS A 1 271 ? 33.317 0.306 -33.876 1.00 87.06 271 HIS A O 1
ATOM 2160 N N . GLU A 1 272 ? 31.792 1.931 -34.121 1.00 88.00 272 GLU A N 1
ATOM 2161 C CA . GLU A 1 272 ? 30.727 1.043 -34.569 1.00 88.00 272 GLU A CA 1
ATOM 2162 C C . GLU A 1 272 ? 30.918 0.631 -36.030 1.00 88.00 272 GLU A C 1
ATOM 2164 O O . GLU A 1 272 ? 31.380 1.382 -36.894 1.00 88.00 272 GLU A O 1
ATOM 2169 N N . ARG A 1 273 ? 30.521 -0.610 -36.327 1.00 89.62 273 ARG A N 1
ATOM 2170 C CA . ARG A 1 273 ? 30.574 -1.147 -37.691 1.00 89.62 273 ARG A CA 1
ATOM 2171 C C . ARG A 1 273 ? 29.560 -0.469 -38.612 1.00 89.62 273 ARG A C 1
ATOM 2173 O O . ARG A 1 273 ? 29.816 -0.353 -39.810 1.00 89.62 273 ARG A O 1
ATOM 2180 N N . PHE A 1 274 ? 28.399 -0.117 -38.073 1.00 88.00 274 PHE A N 1
ATOM 2181 C CA . PHE A 1 274 ? 27.387 0.637 -38.790 1.00 88.00 274 PHE A CA 1
ATOM 2182 C C . PHE A 1 274 ? 27.655 2.127 -38.587 1.00 88.00 274 PHE A C 1
ATOM 2184 O O . PHE A 1 274 ? 27.900 2.561 -37.470 1.00 88.00 274 PHE A O 1
ATOM 2191 N N . GLN A 1 275 ? 27.628 2.878 -39.682 1.00 89.25 275 GLN A N 1
ATOM 2192 C CA . GLN A 1 275 ? 27.725 4.332 -39.698 1.00 89.25 275 GLN A CA 1
ATOM 2193 C C . GLN A 1 275 ? 26.527 4.828 -40.503 1.00 89.25 275 GLN A C 1
ATOM 2195 O O . GLN A 1 275 ? 26.479 4.637 -41.722 1.00 89.25 275 GLN A O 1
ATOM 2200 N N . GLY A 1 276 ? 25.533 5.367 -39.807 1.00 86.50 276 GLY A N 1
ATOM 2201 C CA . GLY A 1 276 ? 24.320 5.924 -40.387 1.00 86.50 276 GLY A CA 1
ATOM 2202 C C . GLY A 1 276 ? 24.567 7.231 -41.154 1.00 86.50 276 GLY A C 1
ATOM 2203 O O . GLY A 1 276 ? 25.703 7.705 -41.257 1.00 86.50 276 GLY A O 1
ATOM 2204 N N . PRO A 1 277 ? 23.510 7.822 -41.736 1.00 90.25 277 PRO A N 1
ATOM 2205 C CA . PRO A 1 277 ? 23.597 9.130 -42.383 1.00 90.25 277 PRO A CA 1
ATOM 2206 C C . PRO A 1 277 ? 23.955 10.247 -41.386 1.00 90.25 277 PRO A C 1
ATOM 2208 O O . PRO A 1 277 ? 23.826 10.093 -40.180 1.00 90.25 277 PRO A O 1
ATOM 2211 N N . GLU A 1 278 ? 24.375 11.403 -41.901 1.00 90.88 278 GLU A N 1
ATOM 2212 C CA . GLU A 1 278 ? 24.656 12.606 -41.107 1.00 90.88 278 GLU A CA 1
ATOM 2213 C C . GLU A 1 278 ? 23.683 13.732 -41.529 1.00 90.88 278 GLU A C 1
ATOM 2215 O O . GLU A 1 278 ? 23.805 14.253 -42.646 1.00 90.88 278 GLU A O 1
ATOM 2220 N N . PRO A 1 279 ? 22.679 14.107 -40.705 1.00 91.38 279 PRO A N 1
ATOM 2221 C CA . PRO A 1 279 ? 22.310 13.511 -39.414 1.00 91.38 279 PRO A CA 1
ATOM 2222 C C . PRO A 1 279 ? 21.463 12.240 -39.525 1.00 91.38 279 PRO A C 1
ATOM 2224 O O . PRO A 1 279 ? 20.853 11.987 -40.567 1.00 91.38 279 PRO A O 1
ATOM 2227 N N . ASP A 1 280 ? 21.382 11.493 -38.423 1.00 90.81 280 ASP A N 1
ATOM 2228 C CA . ASP A 1 280 ? 20.569 10.284 -38.241 1.00 90.81 280 ASP A CA 1
ATOM 2229 C C . ASP A 1 280 ? 19.494 10.510 -37.167 1.00 90.81 280 ASP A C 1
ATOM 2231 O O . ASP A 1 280 ? 19.424 9.829 -36.141 1.00 90.81 280 ASP A O 1
ATOM 2235 N N . GLU A 1 281 ? 18.649 11.516 -37.402 1.00 91.88 281 GLU A N 1
ATOM 2236 C CA . GLU A 1 281 ? 17.513 11.816 -36.533 1.00 91.88 281 GLU A CA 1
ATOM 2237 C C . GLU A 1 281 ? 16.394 10.801 -36.776 1.00 91.88 281 GLU A C 1
ATOM 2239 O O . GLU A 1 281 ? 15.740 10.790 -37.828 1.00 91.88 281 GLU A O 1
ATOM 2244 N N . ARG A 1 282 ? 16.172 9.931 -35.793 1.00 91.88 282 ARG A N 1
ATOM 2245 C CA . ARG A 1 282 ? 15.251 8.799 -35.911 1.00 91.88 282 ARG A CA 1
ATOM 2246 C C . ARG A 1 282 ? 13.845 9.190 -35.524 1.00 91.88 282 ARG A C 1
ATOM 2248 O O . ARG A 1 282 ? 12.922 8.851 -36.246 1.00 91.88 282 ARG A O 1
ATOM 2255 N N . GLY A 1 283 ? 13.670 10.014 -34.492 1.00 93.38 283 GLY A N 1
ATOM 2256 C CA . GLY A 1 283 ? 12.386 10.655 -34.223 1.00 93.38 283 GLY A CA 1
ATOM 2257 C C . GLY A 1 283 ? 12.152 10.999 -32.761 1.00 93.38 283 GLY A C 1
ATOM 2258 O O . GLY A 1 283 ? 12.932 11.728 -32.161 1.00 93.38 283 GLY A O 1
ATOM 2259 N N . VAL A 1 284 ? 11.034 10.524 -32.204 1.00 94.00 284 VAL A N 1
ATOM 2260 C CA . VAL A 1 284 ? 10.620 10.823 -30.819 1.00 94.00 284 VAL A CA 1
ATOM 2261 C C . VAL A 1 284 ? 10.248 9.536 -30.098 1.00 94.00 284 VAL A C 1
ATOM 2263 O O . VAL A 1 284 ? 9.498 8.727 -30.648 1.00 94.00 284 VAL A O 1
ATOM 2266 N N . ILE A 1 285 ? 10.715 9.388 -28.861 1.00 97.38 285 ILE A N 1
ATOM 2267 C CA . ILE A 1 285 ? 10.242 8.376 -27.916 1.00 97.38 285 ILE A CA 1
ATOM 2268 C C . ILE A 1 285 ? 9.079 8.977 -27.131 1.00 97.38 285 ILE A C 1
ATOM 2270 O O . ILE A 1 285 ? 9.283 9.846 -26.284 1.00 97.38 285 ILE A O 1
ATOM 2274 N N . ASN A 1 286 ? 7.861 8.508 -27.397 1.00 97.69 286 ASN A N 1
ATOM 2275 C CA . ASN A 1 286 ? 6.699 8.840 -26.578 1.00 97.69 286 ASN A CA 1
ATOM 2276 C C . ASN A 1 286 ? 6.492 7.737 -25.543 1.00 97.69 286 ASN A C 1
ATOM 2278 O O . ASN A 1 286 ? 5.964 6.672 -25.866 1.00 97.69 286 ASN A O 1
ATOM 2282 N N . LEU A 1 287 ? 6.890 7.993 -24.302 1.00 98.12 287 LEU A N 1
ATOM 2283 C CA . LEU A 1 287 ? 6.650 7.084 -23.187 1.00 98.12 287 LEU A CA 1
ATOM 2284 C C . LEU A 1 287 ? 5.482 7.618 -22.362 1.00 98.12 287 LEU A C 1
ATOM 2286 O O . LEU A 1 287 ? 5.581 8.712 -21.814 1.00 98.12 287 LEU A O 1
ATOM 2290 N N . LYS A 1 288 ? 4.402 6.842 -22.228 1.00 97.81 288 LYS A N 1
ATOM 2291 C CA . LYS A 1 288 ? 3.419 7.047 -21.157 1.00 97.81 288 LYS A CA 1
ATOM 2292 C C . LYS A 1 288 ? 3.507 5.910 -20.143 1.00 97.81 288 LYS A C 1
ATOM 2294 O O . LYS A 1 288 ? 3.034 4.804 -20.413 1.00 97.81 288 LYS A O 1
ATOM 2299 N N . GLY A 1 289 ? 4.145 6.189 -19.010 1.00 97.44 289 GLY A N 1
ATOM 2300 C CA . GLY A 1 289 ? 4.521 5.192 -18.013 1.00 97.44 289 GLY A CA 1
ATOM 2301 C C . GLY A 1 289 ? 5.712 5.636 -17.170 1.00 97.44 289 GLY A C 1
ATOM 2302 O O . GLY A 1 289 ? 5.752 6.781 -16.725 1.00 97.44 289 GLY A O 1
ATOM 2303 N N . SER A 1 290 ? 6.668 4.734 -16.946 1.00 97.44 290 SER A N 1
ATOM 2304 C CA . SER A 1 290 ? 7.896 5.037 -16.202 1.00 97.44 290 SER A CA 1
ATOM 2305 C C . SER A 1 290 ? 9.113 4.293 -16.731 1.00 97.44 290 SER A C 1
ATOM 2307 O O . SER A 1 290 ? 8.985 3.257 -17.379 1.00 97.44 290 SER A O 1
ATOM 2309 N N . VAL A 1 291 ? 10.302 4.820 -16.439 1.00 98.00 291 VAL A N 1
ATOM 2310 C CA . VAL A 1 291 ? 11.582 4.169 -16.718 1.00 98.00 291 VAL A CA 1
ATOM 2311 C C . VAL A 1 291 ? 12.482 4.190 -15.488 1.00 98.00 291 VAL A C 1
ATOM 2313 O O . VAL A 1 291 ? 12.796 5.244 -14.941 1.00 98.00 291 VAL A O 1
ATOM 2316 N N . ALA A 1 292 ? 12.951 3.021 -15.080 1.00 97.12 292 ALA A N 1
ATOM 2317 C CA . ALA A 1 292 ? 13.999 2.859 -14.093 1.00 97.12 292 ALA A CA 1
ATOM 2318 C C . ALA A 1 292 ? 15.198 2.165 -14.739 1.00 97.12 292 ALA A C 1
ATOM 2320 O O . ALA A 1 292 ? 15.055 1.142 -15.403 1.00 97.12 292 ALA A O 1
ATOM 2321 N N . GLN A 1 293 ? 16.394 2.710 -14.561 1.00 97.69 293 GLN A N 1
ATOM 2322 C CA . GLN A 1 293 ? 17.605 2.151 -15.161 1.00 97.69 293 GLN A CA 1
ATOM 2323 C C . GLN A 1 293 ? 18.782 2.218 -14.199 1.00 97.69 293 GLN A C 1
ATOM 2325 O O . GLN A 1 293 ? 18.949 3.193 -13.464 1.00 97.69 293 GLN A O 1
ATOM 2330 N N . TYR A 1 294 ? 19.605 1.178 -14.212 1.00 97.38 294 TYR A N 1
ATOM 2331 C CA . TYR A 1 294 ? 20.795 1.127 -13.378 1.00 97.38 294 TYR A CA 1
ATOM 2332 C C . TYR A 1 294 ? 21.824 2.166 -13.816 1.00 97.38 294 TYR A C 1
ATOM 2334 O O . TYR A 1 294 ? 22.438 2.834 -12.991 1.00 97.38 294 TYR A O 1
ATOM 2342 N N . ARG A 1 295 ? 21.975 2.344 -15.127 1.00 97.19 295 ARG A N 1
ATOM 2343 C CA . ARG A 1 295 ? 22.864 3.343 -15.712 1.00 97.19 295 ARG A CA 1
ATOM 2344 C C . ARG A 1 295 ? 22.134 4.144 -16.777 1.00 97.19 295 ARG A C 1
ATOM 2346 O O . ARG A 1 295 ? 21.340 3.578 -17.526 1.00 97.19 295 ARG A O 1
ATOM 2353 N N . ARG A 1 296 ? 22.423 5.437 -16.892 1.00 96.00 296 ARG A N 1
ATOM 2354 C CA . ARG A 1 296 ? 21.924 6.293 -17.972 1.00 96.00 296 ARG A CA 1
ATOM 2355 C C . ARG A 1 296 ? 22.354 5.762 -19.342 1.00 96.00 296 ARG A C 1
ATOM 2357 O O . ARG A 1 296 ? 23.543 5.597 -19.606 1.00 96.00 296 ARG A O 1
ATOM 2364 N N . GLY A 1 297 ? 21.376 5.517 -20.212 1.00 95.81 297 GLY A N 1
ATOM 2365 C CA . GLY A 1 297 ? 21.604 5.234 -21.629 1.00 95.81 297 GLY A CA 1
ATOM 2366 C C . GLY A 1 297 ? 21.452 6.467 -22.509 1.00 95.81 297 GLY A C 1
ATOM 2367 O O . GLY A 1 297 ? 20.716 7.398 -22.172 1.00 95.81 297 GLY A O 1
ATOM 2368 N N . TYR A 1 298 ? 22.121 6.449 -23.662 1.00 95.38 298 TYR A N 1
ATOM 2369 C CA . TYR A 1 298 ? 21.889 7.438 -24.711 1.00 95.38 298 TYR A CA 1
ATOM 2370 C C . TYR A 1 298 ? 20.527 7.212 -25.345 1.00 95.38 298 TYR A C 1
ATOM 2372 O O . TYR A 1 298 ? 20.188 6.079 -25.694 1.00 95.38 298 TYR A O 1
ATOM 2380 N N . LEU A 1 299 ? 19.776 8.301 -25.497 1.00 95.44 299 LEU A N 1
ATOM 2381 C CA . LEU A 1 299 ? 18.543 8.364 -26.285 1.00 95.44 299 LEU A CA 1
ATOM 2382 C C . LEU A 1 299 ? 18.696 9.311 -27.479 1.00 95.44 299 LEU A C 1
ATOM 2384 O O . LEU A 1 299 ? 18.096 9.056 -28.513 1.00 95.44 299 LEU A O 1
ATOM 2388 N N . HIS A 1 300 ? 19.582 10.305 -27.372 1.00 94.19 300 HIS A N 1
ATOM 2389 C CA . HIS A 1 300 ? 20.062 11.169 -28.451 1.00 94.19 300 HIS A CA 1
ATOM 2390 C C . HIS A 1 300 ? 21.552 11.467 -28.243 1.00 94.19 300 HIS A C 1
ATOM 2392 O O . HIS A 1 300 ? 22.048 11.361 -27.115 1.00 94.19 300 HIS A O 1
ATOM 2398 N N . ARG A 1 301 ? 22.264 11.794 -29.321 1.00 90.94 301 ARG A N 1
ATOM 2399 C CA . ARG A 1 301 ? 23.686 12.141 -29.326 1.00 90.94 301 ARG A CA 1
ATOM 2400 C C . ARG A 1 301 ? 23.973 13.266 -30.310 1.00 90.94 301 ARG A C 1
ATOM 2402 O O . ARG A 1 301 ? 23.410 13.304 -31.399 1.00 90.94 301 ARG A O 1
ATOM 2409 N N . ASP A 1 302 ? 24.943 14.105 -29.960 1.00 89.31 302 ASP A N 1
ATOM 2410 C CA . ASP A 1 302 ? 25.391 15.230 -30.793 1.00 89.31 302 ASP A CA 1
ATOM 2411 C C . ASP A 1 302 ? 26.384 14.828 -31.901 1.00 89.31 302 ASP A C 1
ATOM 2413 O O . ASP A 1 302 ? 26.830 15.664 -32.692 1.00 89.31 302 ASP A O 1
ATOM 2417 N N . ASN A 1 303 ? 26.754 13.548 -31.984 1.00 88.75 303 ASN A N 1
ATOM 2418 C CA . ASN A 1 303 ? 27.599 13.045 -33.062 1.00 88.75 303 ASN A CA 1
ATOM 2419 C C . ASN A 1 303 ? 26.845 13.036 -34.400 1.00 88.75 303 ASN A C 1
ATOM 2421 O O . ASN A 1 303 ? 25.617 12.962 -34.454 1.00 88.75 303 ASN A O 1
ATOM 2425 N N . HIS A 1 304 ? 27.600 13.126 -35.499 1.00 88.31 304 HIS A N 1
ATOM 2426 C CA . HIS A 1 304 ? 27.049 13.141 -36.861 1.00 88.31 304 HIS A CA 1
ATOM 2427 C C . HIS A 1 304 ? 25.950 14.206 -37.038 1.00 88.31 304 HIS A C 1
ATOM 2429 O O . HIS A 1 304 ? 24.953 13.982 -37.712 1.00 88.31 304 HIS A O 1
ATOM 2435 N N . GLY A 1 305 ? 26.074 15.365 -36.383 1.00 87.25 305 GLY A N 1
ATOM 2436 C CA . GLY A 1 305 ? 25.060 16.422 -36.445 1.00 87.25 305 GLY A CA 1
ATOM 2437 C C . GLY A 1 305 ? 23.703 16.067 -35.817 1.00 87.25 305 GLY A C 1
ATOM 2438 O O . GLY A 1 305 ? 22.740 16.794 -36.075 1.00 87.25 305 GLY A O 1
ATOM 2439 N N . GLY A 1 306 ? 23.633 14.984 -35.035 1.00 91.38 306 GLY A N 1
ATOM 2440 C CA . GLY A 1 306 ? 22.440 14.472 -34.362 1.00 91.38 306 GLY A CA 1
ATOM 2441 C C . GLY A 1 306 ? 22.167 13.004 -34.701 1.00 91.38 306 GLY A C 1
ATOM 2442 O O . GLY A 1 306 ? 21.938 12.671 -35.867 1.00 91.38 306 GLY A O 1
ATOM 2443 N N . THR A 1 307 ? 22.165 12.129 -33.692 1.00 93.44 307 THR A N 1
ATOM 2444 C CA . THR A 1 307 ? 21.811 10.706 -33.822 1.00 93.44 307 THR A CA 1
ATOM 2445 C C . THR A 1 307 ? 20.851 10.278 -32.712 1.00 93.44 307 THR A C 1
ATOM 2447 O O . THR A 1 307 ? 21.154 10.437 -31.531 1.00 93.44 307 THR A O 1
ATOM 2450 N N . GLY A 1 308 ? 19.729 9.651 -33.073 1.00 94.62 308 GLY A N 1
ATOM 2451 C CA . GLY A 1 308 ? 18.804 9.032 -32.115 1.00 94.62 308 GLY A CA 1
ATOM 2452 C C . GLY A 1 308 ? 17.438 9.713 -32.051 1.00 94.62 308 GLY A C 1
ATOM 2453 O O . GLY A 1 308 ? 16.820 9.974 -33.082 1.00 94.62 308 GLY A O 1
ATOM 2454 N N . TYR A 1 309 ? 16.923 9.932 -30.842 1.00 95.12 309 TYR A N 1
ATOM 2455 C CA . TYR A 1 309 ? 15.541 10.329 -30.588 1.00 95.12 309 TYR A CA 1
ATOM 2456 C C . TYR A 1 309 ? 15.430 11.444 -29.556 1.00 95.12 309 TYR A C 1
ATOM 2458 O O . TYR A 1 309 ? 15.998 11.367 -28.471 1.00 95.12 309 TYR A O 1
ATOM 2466 N N . HIS A 1 310 ? 14.550 12.398 -29.826 1.00 93.38 310 HIS A N 1
ATOM 2467 C CA . HIS A 1 310 ? 14.037 13.281 -28.784 1.00 93.38 310 HIS A CA 1
ATOM 2468 C C . HIS A 1 310 ? 13.122 12.510 -27.824 1.00 93.38 310 HIS A C 1
ATOM 2470 O O . HIS A 1 310 ? 12.508 11.504 -28.202 1.00 93.38 310 HIS A O 1
ATOM 2476 N N . THR A 1 311 ? 12.968 12.994 -26.593 1.00 94.94 311 THR A N 1
ATOM 2477 C CA . THR A 1 311 ? 12.143 12.316 -25.582 1.00 94.94 311 THR A CA 1
ATOM 2478 C C . THR A 1 311 ? 10.887 13.097 -25.201 1.00 94.94 311 THR A C 1
ATOM 2480 O O . THR A 1 311 ? 10.889 14.320 -25.071 1.00 94.94 311 THR A O 1
ATOM 2483 N N . ASN A 1 312 ? 9.787 12.368 -25.009 1.00 96.12 312 ASN A N 1
ATOM 2484 C CA . ASN A 1 312 ? 8.532 12.874 -24.466 1.00 96.12 312 ASN A CA 1
ATOM 2485 C C . ASN A 1 312 ? 7.988 11.865 -23.448 1.00 96.12 312 ASN A C 1
ATOM 2487 O O . ASN A 1 312 ? 7.328 10.885 -23.811 1.00 96.12 312 ASN A O 1
ATOM 2491 N N . PHE A 1 313 ? 8.326 12.070 -22.177 1.00 97.38 313 PHE A N 1
ATOM 2492 C CA . PHE A 1 313 ? 7.973 11.175 -21.080 1.00 97.38 313 PHE A CA 1
ATOM 2493 C C . PHE A 1 313 ? 6.810 11.760 -20.282 1.00 97.38 313 PHE A C 1
ATOM 2495 O O . PHE A 1 313 ? 6.908 12.833 -19.687 1.00 97.38 313 PHE A O 1
ATOM 2502 N N . LEU A 1 314 ? 5.704 11.026 -20.263 1.00 96.88 314 LEU A N 1
ATOM 2503 C CA . LEU A 1 314 ? 4.482 11.341 -19.541 1.00 96.88 314 LEU A CA 1
ATOM 2504 C C . LEU A 1 314 ? 4.259 10.284 -18.452 1.00 96.88 314 LEU A C 1
ATOM 2506 O O . LEU A 1 314 ? 4.336 9.091 -18.753 1.00 96.88 314 LEU A O 1
ATOM 2510 N N . PRO A 1 315 ? 3.929 10.674 -17.212 1.00 95.81 315 PRO A N 1
ATOM 2511 C CA . PRO A 1 315 ? 3.635 9.705 -16.172 1.00 95.81 315 PRO A CA 1
ATOM 2512 C C . PRO A 1 315 ? 2.338 8.964 -16.502 1.00 95.81 315 PRO A C 1
ATOM 2514 O O . PRO A 1 315 ? 1.365 9.541 -17.004 1.00 95.81 315 PRO A O 1
ATOM 2517 N N . ASP A 1 316 ? 2.304 7.675 -16.181 1.00 95.56 316 ASP A N 1
ATOM 2518 C CA . ASP A 1 316 ? 1.045 6.971 -15.962 1.00 95.56 316 ASP A CA 1
ATOM 2519 C C . ASP A 1 316 ? 0.717 7.019 -14.470 1.00 95.56 316 ASP A C 1
ATOM 2521 O O . ASP A 1 316 ? 1.276 6.270 -13.674 1.00 95.56 316 ASP A O 1
ATOM 2525 N N . GLU A 1 317 ? -0.196 7.912 -14.090 1.00 90.19 317 GLU A N 1
ATOM 2526 C CA . GLU A 1 317 ? -0.561 8.171 -12.689 1.00 90.19 317 GLU A CA 1
ATOM 2527 C C . GLU A 1 317 ? -1.057 6.922 -11.944 1.00 90.19 317 GLU A C 1
ATOM 2529 O O . GLU A 1 317 ? -0.963 6.842 -10.717 1.00 90.19 317 GLU A O 1
ATOM 2534 N N . ARG A 1 318 ? -1.523 5.902 -12.678 1.00 90.12 318 ARG A N 1
ATOM 2535 C CA . ARG A 1 318 ? -1.902 4.611 -12.095 1.00 90.12 318 ARG A CA 1
ATOM 2536 C C . ARG A 1 318 ? -0.718 3.919 -11.427 1.00 90.12 318 ARG A C 1
ATOM 2538 O O . ARG A 1 318 ? -0.925 3.309 -10.387 1.00 90.12 318 ARG A O 1
ATOM 2545 N N . LEU A 1 319 ? 0.508 4.077 -11.938 1.00 88.69 319 LEU A N 1
ATOM 2546 C CA . LEU A 1 319 ? 1.719 3.413 -11.427 1.00 88.69 319 LEU A CA 1
ATOM 2547 C C . LEU A 1 319 ? 2.109 3.814 -9.998 1.00 88.69 319 LEU A C 1
ATOM 2549 O O . LEU A 1 319 ? 2.955 3.158 -9.390 1.00 88.69 319 LEU A O 1
ATOM 2553 N N . ARG A 1 320 ? 1.473 4.855 -9.446 1.00 81.75 320 ARG A N 1
ATOM 2554 C CA . ARG A 1 320 ? 1.601 5.234 -8.033 1.00 81.75 320 ARG A CA 1
ATOM 2555 C C . ARG A 1 320 ? 0.789 4.351 -7.088 1.00 81.75 320 ARG A C 1
ATOM 2557 O O . ARG A 1 320 ? 1.062 4.333 -5.896 1.00 81.75 320 ARG A O 1
ATOM 2564 N N . THR A 1 321 ? -0.234 3.677 -7.605 1.00 71.38 321 THR A N 1
ATOM 2565 C CA . THR A 1 321 ? -1.205 2.903 -6.810 1.00 71.38 321 THR A CA 1
ATOM 2566 C C . THR A 1 321 ? -1.375 1.471 -7.307 1.00 71.38 321 THR A C 1
ATOM 2568 O O . THR A 1 321 ? -1.721 0.601 -6.523 1.00 71.38 321 THR A O 1
ATOM 2571 N N . HIS A 1 322 ? -1.103 1.212 -8.583 1.00 80.25 322 HIS A N 1
ATOM 2572 C CA . HIS A 1 322 ? -1.243 -0.082 -9.235 1.00 80.25 322 HIS A CA 1
ATOM 2573 C C . HIS A 1 322 ? 0.023 -0.336 -10.048 1.00 80.25 322 HIS A C 1
ATOM 2575 O O . HIS A 1 322 ? 0.337 0.434 -10.954 1.00 80.25 322 HIS A O 1
ATOM 2581 N N . ALA A 1 323 ? 0.765 -1.391 -9.734 1.00 85.44 323 ALA A N 1
ATOM 2582 C CA . ALA A 1 323 ? 1.968 -1.743 -10.473 1.00 85.44 323 ALA A CA 1
ATOM 2583 C C . ALA A 1 323 ? 1.626 -2.751 -11.588 1.00 85.44 323 ALA A C 1
ATOM 2585 O O . ALA A 1 323 ? 0.542 -3.333 -11.604 1.00 85.44 323 ALA A O 1
ATOM 2586 N N . PRO A 1 324 ? 2.513 -2.980 -12.565 1.00 91.69 324 PRO A N 1
ATOM 2587 C CA . PRO A 1 324 ? 2.361 -4.126 -13.449 1.00 91.69 324 PRO A CA 1
ATOM 2588 C C . PRO A 1 324 ? 2.427 -5.461 -12.677 1.00 91.69 324 PRO A C 1
ATOM 2590 O O . PRO A 1 324 ? 3.012 -5.519 -11.590 1.00 91.69 324 PRO A O 1
ATOM 2593 N N . PRO A 1 325 ? 1.895 -6.566 -13.232 1.00 90.62 325 PRO A N 1
ATOM 2594 C CA . PRO A 1 325 ? 1.976 -7.892 -12.615 1.00 90.62 325 PRO A CA 1
ATOM 2595 C C . PRO A 1 325 ? 3.377 -8.251 -12.121 1.00 90.62 325 PRO A C 1
ATOM 2597 O O . PRO A 1 325 ? 4.366 -8.044 -12.822 1.00 90.62 325 PRO A O 1
ATOM 2600 N N . GLY A 1 326 ? 3.489 -8.784 -10.909 1.00 80.19 326 GLY A N 1
ATOM 2601 C CA . GLY A 1 326 ? 4.773 -9.166 -10.309 1.00 80.19 326 GLY A CA 1
ATOM 2602 C C . GLY A 1 326 ? 5.662 -8.004 -9.847 1.00 80.19 326 GLY A C 1
ATOM 2603 O O . GLY A 1 326 ? 6.568 -8.237 -9.055 1.00 80.19 326 GLY A O 1
ATOM 2604 N N . PHE A 1 327 ? 5.407 -6.759 -10.271 1.00 76.62 327 PHE A N 1
ATOM 2605 C CA . PHE A 1 327 ? 5.993 -5.573 -9.627 1.00 76.62 327 PHE A CA 1
ATOM 2606 C C . PHE A 1 327 ? 5.288 -5.285 -8.296 1.00 76.62 327 PHE A C 1
ATOM 2608 O O . PHE A 1 327 ? 5.835 -4.598 -7.430 1.00 76.62 327 PHE A O 1
ATOM 2615 N N . HIS A 1 328 ? 4.081 -5.840 -8.134 1.00 57.59 328 HIS A N 1
ATOM 2616 C CA . HIS A 1 328 ? 3.446 -6.015 -6.843 1.00 57.59 328 HIS A CA 1
ATOM 2617 C C . HIS A 1 328 ? 4.333 -6.866 -5.958 1.00 57.59 328 HIS A C 1
ATOM 2619 O O . HIS A 1 328 ? 4.777 -7.963 -6.294 1.00 57.59 328 HIS A O 1
ATOM 2625 N N . SER A 1 329 ? 4.625 -6.287 -4.812 1.00 48.41 329 SER A N 1
ATOM 2626 C CA . SER A 1 329 ? 5.553 -6.849 -3.878 1.00 48.41 329 SER A CA 1
ATOM 2627 C C . SER A 1 329 ? 4.833 -7.730 -2.887 1.00 48.41 329 SER A C 1
ATOM 2629 O O . SER A 1 329 ? 4.831 -7.469 -1.686 1.00 48.41 329 SER A O 1
ATOM 2631 N N . ASP A 1 330 ? 4.277 -8.822 -3.392 1.00 41.22 330 ASP A N 1
ATOM 2632 C CA . ASP A 1 330 ? 3.694 -9.869 -2.552 1.00 41.22 330 ASP A CA 1
ATOM 2633 C C . ASP A 1 330 ? 4.771 -10.472 -1.613 1.00 41.22 330 ASP A C 1
ATOM 2635 O O . ASP A 1 330 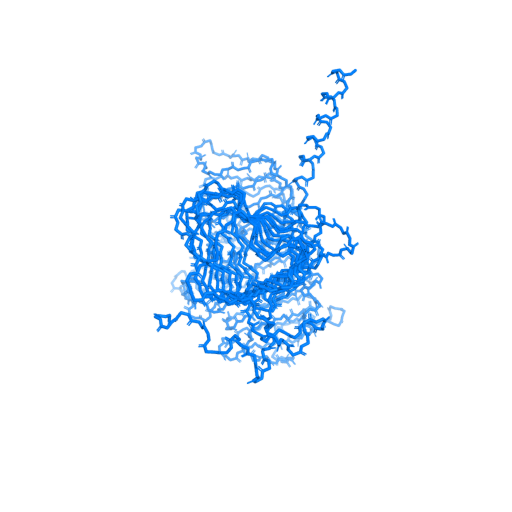? 4.466 -11.183 -0.659 1.00 41.22 330 ASP A O 1
ATOM 2639 N N . GLY A 1 331 ? 6.053 -10.129 -1.837 1.00 40.56 331 GLY A N 1
ATOM 2640 C CA . GLY A 1 331 ? 7.182 -10.367 -0.938 1.00 40.56 331 GLY A CA 1
ATOM 2641 C C . GLY A 1 331 ? 7.768 -9.137 -0.215 1.00 40.56 331 GLY A C 1
ATOM 2642 O O . GLY A 1 331 ? 8.129 -9.283 0.956 1.00 40.56 331 GLY A O 1
ATOM 2643 N N . LEU A 1 332 ? 7.884 -7.942 -0.830 1.00 42.16 332 LEU A N 1
ATOM 2644 C CA . LEU A 1 332 ? 8.544 -6.786 -0.172 1.00 42.16 332 LEU A CA 1
ATOM 2645 C C . LEU A 1 332 ? 7.584 -5.865 0.604 1.00 42.16 332 LEU A C 1
ATOM 2647 O O . LEU A 1 332 ? 8.054 -5.190 1.515 1.00 42.16 332 LEU A O 1
ATOM 2651 N N . TRP A 1 333 ? 6.267 -5.869 0.344 1.00 51.19 333 TRP A N 1
ATOM 2652 C CA . TRP A 1 333 ? 5.298 -5.053 1.106 1.00 51.19 333 TRP A CA 1
ATOM 2653 C C . TRP A 1 333 ? 4.772 -5.742 2.364 1.00 51.19 333 TRP A C 1
ATOM 2655 O O . TRP A 1 333 ? 4.191 -5.086 3.224 1.00 51.19 333 TRP A O 1
ATOM 2665 N N . SER A 1 334 ? 5.057 -7.035 2.547 1.00 61.34 334 SER A N 1
ATOM 2666 C CA . SER A 1 334 ? 4.768 -7.745 3.800 1.00 61.34 334 SER A CA 1
ATOM 2667 C C . SER A 1 334 ? 5.482 -7.137 5.010 1.00 61.34 334 SER A C 1
ATOM 2669 O O . SER A 1 334 ? 5.254 -7.580 6.129 1.00 61.34 334 SER A O 1
ATOM 2671 N N . LYS A 1 335 ? 6.376 -6.158 4.822 1.00 77.62 335 LYS A N 1
ATOM 2672 C CA . LYS A 1 335 ? 7.011 -5.383 5.886 1.00 77.62 335 LYS A CA 1
ATOM 2673 C C . LYS A 1 335 ? 6.935 -3.896 5.554 1.00 77.62 335 LYS A C 1
ATOM 2675 O O . LYS A 1 335 ? 7.692 -3.412 4.723 1.00 77.62 335 LYS A O 1
ATOM 2680 N N . ILE A 1 336 ? 6.049 -3.181 6.234 1.00 79.88 336 ILE A N 1
ATOM 2681 C CA . ILE A 1 336 ? 5.868 -1.737 6.110 1.00 79.88 336 ILE A CA 1
ATOM 2682 C C . ILE A 1 336 ? 6.590 -1.056 7.277 1.00 79.88 336 ILE A C 1
ATOM 2684 O O . ILE A 1 336 ? 6.487 -1.480 8.432 1.00 79.88 336 ILE A O 1
ATOM 2688 N N . SER A 1 337 ? 7.323 0.009 6.974 1.00 82.44 337 SER A N 1
ATOM 2689 C CA . SER A 1 337 ? 8.020 0.870 7.936 1.00 82.44 337 SER A CA 1
ATOM 2690 C C . SER A 1 337 ? 8.046 2.313 7.434 1.00 82.44 337 SER A C 1
ATOM 2692 O O . SER A 1 337 ? 7.767 2.563 6.262 1.00 82.44 337 SER A O 1
ATOM 2694 N N . GLY A 1 338 ? 8.370 3.265 8.311 1.00 76.12 338 GLY A N 1
ATOM 2695 C CA . GLY A 1 338 ? 8.548 4.669 7.931 1.00 76.12 338 GLY A CA 1
ATOM 2696 C C . GLY A 1 338 ? 7.246 5.471 7.865 1.00 76.12 338 GLY A C 1
ATOM 2697 O O . GLY A 1 338 ? 6.213 5.063 8.400 1.00 76.12 338 GLY A O 1
ATOM 2698 N N . ARG A 1 339 ? 7.318 6.660 7.256 1.00 74.19 339 ARG A N 1
ATOM 2699 C CA . ARG A 1 339 ? 6.180 7.573 7.073 1.00 74.19 339 ARG A CA 1
ATOM 2700 C C . ARG A 1 339 ? 5.469 7.340 5.738 1.00 74.19 339 ARG A C 1
ATOM 2702 O O . ARG A 1 339 ? 6.116 7.155 4.717 1.00 74.19 339 ARG A O 1
ATOM 2709 N N . HIS A 1 340 ? 4.147 7.411 5.740 1.00 80.25 340 HIS A N 1
ATOM 2710 C CA . HIS A 1 340 ? 3.317 7.256 4.551 1.00 80.25 340 HIS A CA 1
ATOM 2711 C C . HIS A 1 340 ? 2.238 8.325 4.553 1.00 80.25 340 HIS A C 1
ATOM 2713 O O . HIS A 1 340 ? 1.582 8.545 5.567 1.00 80.25 340 HIS A O 1
ATOM 2719 N N . ASP A 1 341 ? 2.001 8.970 3.418 1.00 78.06 341 ASP A N 1
ATOM 2720 C CA . ASP A 1 341 ? 0.815 9.818 3.315 1.00 78.06 341 ASP A CA 1
ATOM 2721 C C . ASP A 1 341 ? -0.441 8.946 3.304 1.00 78.06 341 ASP A C 1
ATOM 2723 O O . ASP A 1 341 ? -1.395 9.193 4.035 1.00 78.06 341 ASP A O 1
ATOM 2727 N N . ARG A 1 342 ? -0.430 7.858 2.532 1.00 81.44 342 ARG A N 1
ATOM 2728 C CA . ARG A 1 342 ? -1.569 6.950 2.433 1.00 81.44 342 ARG A CA 1
ATOM 2729 C C . ARG A 1 342 ? -1.113 5.516 2.223 1.00 81.44 342 ARG A C 1
ATOM 2731 O O . ARG A 1 342 ? -0.319 5.245 1.331 1.00 81.44 342 ARG A O 1
ATOM 2738 N N . LEU A 1 343 ? -1.676 4.609 3.011 1.00 85.88 343 LEU A N 1
ATOM 2739 C CA . LEU A 1 343 ? -1.546 3.166 2.867 1.00 85.88 343 LEU A CA 1
ATOM 2740 C C . LEU A 1 343 ? -2.880 2.602 2.387 1.00 85.88 343 LEU A C 1
ATOM 2742 O O . LEU A 1 343 ? -3.868 2.630 3.118 1.00 85.88 343 LEU A O 1
ATOM 2746 N N . LEU A 1 344 ? -2.899 2.119 1.148 1.00 80.88 344 LEU A N 1
ATOM 2747 C CA . LEU A 1 344 ? -3.990 1.327 0.594 1.00 80.88 344 LEU A CA 1
ATOM 2748 C C . LEU A 1 344 ? -3.494 -0.112 0.513 1.00 80.88 344 LEU A C 1
ATOM 2750 O O . LEU A 1 344 ? -2.551 -0.387 -0.226 1.00 80.88 344 LEU A O 1
ATOM 2754 N N . LEU A 1 345 ? -4.064 -0.981 1.339 1.00 85.38 345 LEU A N 1
ATOM 2755 C CA . LEU A 1 345 ? -3.707 -2.393 1.364 1.00 85.38 345 LEU A CA 1
ATOM 2756 C C . LEU A 1 345 ? -4.628 -3.175 0.428 1.00 85.38 345 LEU A C 1
ATOM 2758 O O . LEU A 1 345 ? -5.788 -2.804 0.256 1.00 85.38 345 LEU A O 1
ATOM 2762 N N . ASP A 1 346 ? -4.106 -4.268 -0.112 1.00 80.00 346 ASP A N 1
ATOM 2763 C CA . ASP A 1 346 ? -4.860 -5.291 -0.833 1.00 80.00 346 ASP A CA 1
ATOM 2764 C C . ASP A 1 346 ? -4.966 -6.542 0.050 1.00 80.00 346 ASP A C 1
ATOM 2766 O O . ASP A 1 346 ? -4.364 -6.596 1.121 1.00 80.00 346 ASP A O 1
ATOM 2770 N N . GLU A 1 347 ? -5.723 -7.554 -0.371 1.00 79.56 347 GLU A N 1
ATOM 2771 C CA . GLU A 1 347 ? -5.780 -8.843 0.329 1.00 79.56 347 GLU A CA 1
ATOM 2772 C C . GLU A 1 347 ? -4.369 -9.413 0.563 1.00 79.56 347 GLU A C 1
ATOM 2774 O O . GLU A 1 347 ? -3.564 -9.544 -0.360 1.00 79.56 347 GLU A O 1
ATOM 2779 N N . GLY A 1 348 ? -4.048 -9.765 1.811 1.00 82.31 348 GLY A N 1
ATOM 2780 C CA . GLY A 1 348 ? -2.719 -10.265 2.156 1.00 82.31 348 GLY A CA 1
ATOM 2781 C C . GLY A 1 348 ? -2.323 -10.030 3.608 1.00 82.31 348 GLY A C 1
ATOM 2782 O O . GLY A 1 348 ? -3.123 -9.595 4.431 1.00 82.31 348 GLY A O 1
ATOM 2783 N N . SER A 1 349 ? -1.060 -10.328 3.925 1.00 86.69 349 SER A N 1
ATOM 2784 C CA . SER A 1 349 ? -0.483 -10.161 5.266 1.00 86.69 349 SER A CA 1
ATOM 2785 C C . SER A 1 349 ? 0.646 -9.129 5.269 1.00 86.69 349 SER A C 1
ATOM 2787 O O . SER A 1 349 ? 1.625 -9.253 4.527 1.00 86.69 349 SER A O 1
ATOM 2789 N N . TYR A 1 350 ? 0.533 -8.126 6.141 1.00 89.62 350 TYR A N 1
ATOM 2790 C CA . TYR A 1 350 ? 1.412 -6.961 6.213 1.00 89.62 350 TYR A CA 1
ATOM 2791 C C . TYR A 1 350 ? 1.984 -6.800 7.615 1.00 89.62 350 TYR A C 1
ATOM 2793 O O . TYR A 1 350 ? 1.258 -6.657 8.589 1.00 89.62 350 TYR A O 1
ATOM 2801 N N . THR A 1 351 ? 3.305 -6.767 7.733 1.00 89.25 351 THR A N 1
ATOM 2802 C CA . THR A 1 351 ? 4.020 -6.576 8.995 1.00 89.25 351 THR A CA 1
ATOM 2803 C C . THR A 1 351 ? 4.402 -5.115 9.179 1.00 89.25 351 THR A C 1
ATOM 2805 O O . THR A 1 351 ? 5.261 -4.608 8.470 1.00 89.25 351 THR A O 1
ATOM 2808 N N . PHE A 1 352 ? 3.852 -4.439 10.177 1.00 90.19 352 PHE A N 1
ATOM 2809 C CA . PHE A 1 352 ? 4.139 -3.034 10.461 1.00 90.19 352 PHE A CA 1
ATOM 2810 C C . PHE A 1 352 ? 5.250 -2.912 11.500 1.00 90.19 352 PHE A C 1
ATOM 2812 O O . PHE A 1 352 ? 5.172 -3.505 12.576 1.00 90.19 352 PHE A O 1
ATOM 2819 N N . THR A 1 353 ? 6.296 -2.146 11.190 1.00 86.75 353 THR A N 1
ATOM 2820 C CA . THR A 1 353 ? 7.394 -1.830 12.115 1.00 86.75 353 THR A CA 1
ATOM 2821 C C . THR A 1 353 ? 7.667 -0.328 12.100 1.00 86.75 353 THR A C 1
ATOM 2823 O O . THR A 1 353 ? 8.282 0.172 11.163 1.00 86.75 353 THR A O 1
ATOM 2826 N N . ASN A 1 354 ? 7.270 0.386 13.159 1.00 82.94 354 ASN A N 1
ATOM 2827 C CA . ASN A 1 354 ? 7.449 1.841 13.282 1.00 82.94 354 ASN A CA 1
ATOM 2828 C C . ASN A 1 354 ? 6.849 2.622 12.102 1.00 82.94 354 ASN A C 1
ATOM 2830 O O . ASN A 1 354 ? 7.513 3.471 11.504 1.00 82.94 354 ASN A O 1
ATOM 2834 N N . VAL A 1 355 ? 5.608 2.298 11.747 1.00 86.62 355 VAL A N 1
ATOM 2835 C CA . VAL A 1 355 ? 4.872 2.961 10.671 1.00 86.62 355 VAL A CA 1
ATOM 2836 C C . VAL A 1 355 ? 4.141 4.177 11.208 1.00 86.62 355 VAL A C 1
ATOM 2838 O O . VAL A 1 355 ? 3.494 4.105 12.249 1.00 86.62 355 VAL A O 1
ATOM 2841 N N . PHE A 1 356 ? 4.214 5.276 10.469 1.00 87.75 356 PHE A N 1
ATOM 2842 C CA . PHE A 1 356 ? 3.385 6.456 10.666 1.00 87.75 356 PHE A CA 1
ATOM 2843 C C . PHE A 1 356 ? 2.658 6.756 9.355 1.00 87.75 356 PHE A C 1
ATOM 2845 O O . PHE A 1 356 ? 3.317 7.057 8.368 1.00 87.75 356 PHE A O 1
ATOM 2852 N N . ALA A 1 357 ? 1.334 6.679 9.317 1.00 90.19 357 ALA A N 1
ATOM 2853 C CA . ALA A 1 357 ? 0.551 6.970 8.119 1.00 90.19 357 ALA A CA 1
ATOM 2854 C C . ALA A 1 357 ? -0.410 8.141 8.356 1.00 90.19 357 ALA A C 1
ATOM 2856 O O . ALA A 1 357 ? -0.939 8.262 9.455 1.00 90.19 357 ALA A O 1
ATOM 2857 N N . ASN A 1 358 ? -0.704 8.984 7.361 1.00 86.75 358 ASN A N 1
ATOM 2858 C CA . ASN A 1 358 ? -1.851 9.891 7.511 1.00 86.75 358 ASN A CA 1
ATOM 2859 C C . ASN A 1 358 ? -3.153 9.101 7.323 1.00 86.75 358 ASN A C 1
ATOM 2861 O O . ASN A 1 358 ? -4.050 9.185 8.153 1.00 86.75 358 ASN A O 1
ATOM 2865 N N . THR A 1 359 ? -3.228 8.256 6.293 1.00 87.75 359 THR A N 1
ATOM 2866 C CA . THR A 1 359 ? -4.402 7.411 6.033 1.00 87.75 359 THR A CA 1
ATOM 2867 C C . THR A 1 359 ? -4.034 5.935 5.910 1.00 87.75 359 THR A C 1
ATOM 2869 O O . THR A 1 359 ? -3.070 5.596 5.228 1.00 87.75 359 THR A O 1
ATOM 2872 N N . LEU A 1 360 ? -4.843 5.056 6.501 1.00 94.56 360 LEU A N 1
ATOM 2873 C CA . LEU A 1 360 ? -4.796 3.606 6.322 1.00 94.56 360 LEU A CA 1
ATOM 2874 C C . LEU A 1 360 ? -6.150 3.088 5.835 1.00 94.56 360 LEU A C 1
ATOM 2876 O O . LEU A 1 360 ? -7.175 3.368 6.452 1.00 94.56 360 LEU A O 1
ATOM 2880 N N . ILE A 1 361 ? -6.139 2.298 4.764 1.00 89.81 361 ILE A N 1
ATOM 2881 C CA . ILE A 1 361 ? -7.309 1.601 4.232 1.00 89.81 361 ILE A CA 1
ATOM 2882 C C . ILE A 1 361 ? -6.968 0.117 4.107 1.00 89.81 361 ILE A C 1
ATOM 2884 O O . ILE A 1 361 ? -6.040 -0.234 3.379 1.00 89.81 361 ILE A O 1
ATOM 2888 N N . ALA A 1 362 ? -7.713 -0.734 4.810 1.00 93.12 362 ALA A N 1
ATOM 2889 C CA . ALA A 1 362 ? -7.551 -2.184 4.800 1.00 93.12 362 ALA A CA 1
ATOM 2890 C C . ALA A 1 362 ? -8.880 -2.863 4.407 1.00 93.12 362 ALA A C 1
ATOM 2892 O O . ALA A 1 362 ? -9.844 -2.765 5.174 1.00 93.12 362 ALA A O 1
ATOM 2893 N N . PRO A 1 363 ? -8.968 -3.511 3.231 1.00 90.56 363 PRO A N 1
ATOM 2894 C CA . PRO A 1 363 ? -10.146 -4.275 2.823 1.00 90.56 363 PRO A CA 1
ATOM 2895 C C . PRO A 1 363 ? -10.253 -5.615 3.568 1.00 90.56 363 PRO A C 1
ATOM 2897 O O . PRO A 1 363 ? -9.393 -5.965 4.377 1.00 90.56 363 PRO A O 1
ATOM 2900 N N . ALA A 1 364 ? -11.321 -6.361 3.285 1.00 93.12 364 ALA A N 1
ATOM 2901 C CA . ALA A 1 364 ? -11.570 -7.692 3.825 1.00 93.12 364 ALA A CA 1
ATOM 2902 C C . ALA A 1 364 ? -10.415 -8.666 3.542 1.00 93.12 364 ALA A C 1
ATOM 2904 O O . ALA A 1 364 ? -9.644 -8.487 2.602 1.00 93.12 364 ALA A O 1
ATOM 2905 N N . GLY A 1 365 ? -10.255 -9.666 4.412 1.00 88.88 365 GLY A N 1
ATOM 2906 C CA . GLY A 1 365 ? -9.205 -10.686 4.294 1.00 88.88 365 GLY A CA 1
ATOM 2907 C C . GLY A 1 365 ? -7.785 -10.220 4.646 1.00 88.88 365 GLY A C 1
ATOM 2908 O O . GLY A 1 365 ? -6.873 -11.045 4.731 1.00 88.88 365 GLY A O 1
ATOM 2909 N N . VAL A 1 366 ? -7.574 -8.924 4.899 1.00 92.56 366 VAL A N 1
ATOM 2910 C CA . VAL A 1 366 ? -6.259 -8.389 5.267 1.00 92.56 366 VAL A CA 1
ATOM 2911 C C . VAL A 1 366 ? -5.828 -8.820 6.667 1.00 92.56 366 VAL A C 1
ATOM 2913 O O . VAL A 1 366 ? -6.593 -8.798 7.632 1.00 92.56 366 VAL A O 1
ATOM 2916 N N . GLU A 1 367 ? -4.546 -9.145 6.798 1.00 95.00 367 GLU A N 1
ATOM 2917 C CA . GLU A 1 367 ? -3.880 -9.410 8.064 1.00 95.00 367 GLU A CA 1
ATOM 2918 C C . GLU A 1 367 ? -2.822 -8.332 8.358 1.00 95.00 367 GLU A C 1
ATOM 2920 O O . GLU A 1 367 ? -1.835 -8.177 7.641 1.00 95.00 367 GLU A O 1
ATOM 2925 N N . LEU A 1 368 ? -3.003 -7.595 9.454 1.00 95.44 368 LEU A N 1
ATOM 2926 C CA . LEU A 1 368 ? -2.072 -6.599 9.977 1.00 95.44 368 LEU A CA 1
ATOM 2927 C C . LEU A 1 368 ? -1.251 -7.208 11.123 1.00 95.44 368 LEU A C 1
ATOM 2929 O O . LEU A 1 368 ? -1.753 -7.466 12.216 1.00 95.44 368 LEU A O 1
ATOM 2933 N N . VAL A 1 369 ? 0.041 -7.412 10.895 1.00 94.19 369 VAL A N 1
ATOM 2934 C CA . VAL A 1 369 ? 0.988 -7.993 11.849 1.00 94.19 369 VAL A CA 1
ATOM 2935 C C . VAL A 1 369 ? 1.860 -6.895 12.465 1.00 94.19 369 VAL A C 1
ATOM 2937 O O . VAL A 1 369 ? 2.790 -6.375 11.862 1.00 94.19 369 VAL A O 1
ATOM 2940 N N . LEU A 1 370 ? 1.604 -6.529 13.710 1.00 94.00 370 LEU A N 1
ATOM 2941 C CA . LEU A 1 370 ? 2.313 -5.467 14.412 1.00 94.00 370 LEU A CA 1
ATOM 2942 C C . LEU A 1 370 ? 3.629 -5.976 15.019 1.00 94.00 370 LEU A C 1
ATOM 2944 O O . LEU A 1 370 ? 3.655 -6.947 15.781 1.00 94.00 370 LEU A O 1
ATOM 2948 N N . ARG A 1 371 ? 4.740 -5.296 14.719 1.00 89.12 371 ARG A N 1
ATOM 2949 C CA . ARG A 1 371 ? 6.072 -5.614 15.244 1.00 89.12 371 ARG A CA 1
ATOM 2950 C C . ARG A 1 371 ? 6.658 -4.439 16.024 1.00 89.12 371 ARG A C 1
ATOM 2952 O O . ARG A 1 371 ? 7.015 -3.402 15.472 1.00 89.12 371 ARG A O 1
ATOM 2959 N N . GLY A 1 372 ? 6.853 -4.653 17.325 1.00 84.44 372 GLY A N 1
ATOM 2960 C CA . GLY A 1 372 ? 7.394 -3.644 18.243 1.00 84.44 372 GLY A CA 1
ATOM 2961 C C . GLY A 1 372 ? 6.302 -2.819 18.924 1.00 84.44 372 GLY A C 1
ATOM 2962 O O . GLY A 1 372 ? 5.122 -2.993 18.641 1.00 84.44 372 GLY A O 1
ATOM 2963 N N . ARG A 1 373 ? 6.691 -1.958 19.873 1.00 83.06 373 ARG A N 1
ATOM 2964 C CA . ARG A 1 373 ? 5.735 -1.215 20.718 1.00 83.06 373 ARG A CA 1
ATOM 2965 C C . ARG A 1 373 ? 4.934 -0.171 19.948 1.00 83.06 373 ARG A C 1
ATOM 2967 O O . ARG A 1 373 ? 3.744 -0.070 20.177 1.00 83.06 373 ARG A O 1
ATOM 2974 N N . ASN A 1 374 ? 5.565 0.536 19.016 1.00 84.88 374 ASN A N 1
ATOM 2975 C CA . ASN A 1 374 ? 4.924 1.570 18.201 1.00 84.88 374 ASN A CA 1
ATOM 2976 C C . ASN A 1 374 ? 4.855 1.087 16.754 1.00 84.88 374 ASN A C 1
ATOM 2978 O O . ASN A 1 374 ? 5.457 1.678 15.867 1.00 84.88 374 ASN A O 1
ATOM 2982 N N . ALA A 1 375 ? 4.236 -0.072 16.539 1.00 89.81 375 ALA A N 1
ATOM 2983 C CA . ALA A 1 375 ? 4.266 -0.733 15.241 1.00 89.81 375 ALA A CA 1
ATOM 2984 C C . ALA A 1 375 ? 3.586 0.107 14.153 1.00 89.81 375 ALA A C 1
ATOM 2986 O O . ALA A 1 375 ? 4.125 0.206 13.052 1.00 89.81 375 ALA A O 1
ATOM 2987 N N . LEU A 1 376 ? 2.443 0.716 14.483 1.00 94.94 376 LEU A N 1
ATOM 2988 C CA . LEU A 1 376 ? 1.608 1.475 13.562 1.00 94.94 376 LEU A CA 1
ATOM 2989 C C . LEU A 1 376 ? 0.928 2.646 14.285 1.00 94.94 376 LEU A C 1
ATOM 2991 O O . LEU A 1 376 ? 0.201 2.447 15.259 1.00 94.94 376 LEU A O 1
ATOM 2995 N N . THR A 1 377 ? 1.158 3.848 13.767 1.00 95.06 377 THR A N 1
ATOM 2996 C CA . THR A 1 377 ? 0.472 5.091 14.120 1.00 95.06 377 THR A CA 1
ATOM 2997 C C . THR A 1 377 ? -0.211 5.641 12.872 1.00 95.06 377 THR A C 1
ATOM 2999 O O . THR A 1 377 ? 0.429 5.734 11.826 1.00 95.06 377 THR A O 1
ATOM 3002 N N . VAL A 1 378 ? -1.483 6.018 12.967 1.00 94.56 378 VAL A N 1
ATOM 3003 C CA . VAL A 1 378 ? -2.230 6.665 11.878 1.00 94.56 378 VAL A CA 1
ATOM 3004 C C . VAL A 1 378 ? -2.742 8.024 12.353 1.00 94.56 378 VAL A C 1
ATOM 3006 O O . VAL A 1 378 ? -3.231 8.104 13.466 1.00 94.56 378 VAL A O 1
ATOM 3009 N N . ARG A 1 379 ? -2.608 9.102 11.577 1.00 92.81 379 ARG A N 1
ATOM 3010 C CA . ARG A 1 379 ? -2.960 10.459 12.048 1.00 92.81 379 ARG A CA 1
ATOM 3011 C C . ARG A 1 379 ? -4.364 10.919 11.644 1.00 92.81 379 ARG A C 1
ATOM 3013 O O . ARG A 1 379 ? -5.094 11.479 12.443 1.00 92.81 379 ARG A O 1
ATOM 3020 N N . ASP A 1 380 ? -4.750 10.711 10.391 1.00 88.50 380 ASP A N 1
ATOM 3021 C CA . ASP A 1 380 ? -5.931 11.386 9.839 1.00 88.50 380 ASP A CA 1
ATOM 3022 C C . ASP A 1 380 ? -7.094 10.419 9.614 1.00 88.50 380 ASP A C 1
ATOM 3024 O O . ASP A 1 380 ? -8.241 10.744 9.904 1.00 88.50 380 ASP A O 1
ATOM 3028 N N . SER A 1 381 ? -6.869 9.228 9.053 1.00 91.62 381 SER A N 1
ATOM 3029 C CA . SER A 1 381 ? -7.996 8.324 8.786 1.00 91.62 381 SER A CA 1
ATOM 3030 C C . SER A 1 381 ? -7.642 6.849 8.820 1.00 91.62 381 SER A C 1
ATOM 3032 O O . SER A 1 381 ? -6.677 6.423 8.188 1.00 91.62 381 SER A O 1
ATOM 3034 N N . VAL A 1 382 ? -8.480 6.054 9.482 1.00 96.44 382 VAL A N 1
ATOM 3035 C CA . VAL A 1 382 ? -8.418 4.589 9.469 1.00 96.44 382 VAL A CA 1
ATOM 3036 C C . VAL A 1 382 ? -9.729 4.041 8.929 1.00 96.44 382 VAL A C 1
ATOM 3038 O O . VAL A 1 382 ? -10.786 4.285 9.498 1.00 96.44 382 VAL A O 1
ATOM 3041 N N . VAL A 1 383 ? -9.651 3.276 7.845 1.00 95.25 383 VAL A N 1
ATOM 3042 C CA . VAL A 1 383 ? -10.797 2.603 7.231 1.00 95.25 383 VAL A CA 1
ATOM 3043 C C . VAL A 1 383 ? -10.484 1.113 7.126 1.00 95.25 383 VAL A C 1
ATOM 3045 O O . VAL A 1 383 ? -9.675 0.700 6.299 1.00 95.25 383 VAL A O 1
ATOM 3048 N N . ILE A 1 384 ? -11.092 0.302 7.986 1.00 97.38 384 ILE A N 1
ATOM 3049 C CA . ILE A 1 384 ? -10.930 -1.155 8.022 1.00 97.38 384 ILE A CA 1
ATOM 3050 C C . ILE A 1 384 ? -12.278 -1.783 7.672 1.00 97.38 384 ILE A C 1
ATOM 3052 O O . ILE A 1 384 ? -13.236 -1.644 8.426 1.00 97.38 384 ILE A O 1
ATOM 3056 N N . LEU A 1 385 ? -12.358 -2.462 6.530 1.00 95.81 385 LEU A N 1
ATOM 3057 C CA . LEU A 1 385 ? -13.612 -2.952 5.953 1.00 95.81 385 LEU A CA 1
ATOM 3058 C C . LEU A 1 385 ? -13.578 -4.473 5.800 1.00 95.81 385 LEU A C 1
ATOM 3060 O O . LEU A 1 385 ? -13.450 -4.986 4.691 1.00 95.81 385 LEU A O 1
ATOM 3064 N N . GLY A 1 386 ? -13.668 -5.189 6.919 1.00 96.50 386 GLY A N 1
ATOM 3065 C CA . GLY A 1 386 ? -13.812 -6.642 6.931 1.00 96.50 386 GLY A CA 1
ATOM 3066 C C . GLY A 1 386 ? -15.226 -7.111 6.588 1.00 96.50 386 GLY A C 1
ATOM 3067 O O . GLY A 1 386 ? -16.169 -6.322 6.506 1.00 96.50 386 GLY A O 1
ATOM 3068 N N . SER A 1 387 ? -15.382 -8.428 6.475 1.00 96.88 387 SER A N 1
ATOM 3069 C CA . SER A 1 387 ? -16.685 -9.098 6.438 1.00 96.88 387 SER A CA 1
ATOM 3070 C C . SER A 1 387 ? -16.755 -10.223 7.476 1.00 96.88 387 SER A C 1
ATOM 3072 O O . SER A 1 387 ? -15.756 -10.561 8.108 1.00 96.88 387 SER A O 1
ATOM 3074 N N . GLU A 1 388 ? -17.937 -10.811 7.671 1.00 95.56 388 GLU A N 1
ATOM 3075 C CA . GLU A 1 388 ? -18.101 -11.978 8.550 1.00 95.56 388 GLU A CA 1
ATOM 3076 C C . GLU A 1 388 ? -17.303 -13.198 8.054 1.00 95.56 388 GLU A C 1
ATOM 3078 O O . GLU A 1 388 ? -16.729 -13.927 8.862 1.00 95.56 388 GLU A O 1
ATOM 3083 N N . GLU A 1 389 ? -17.233 -13.399 6.734 1.00 96.44 389 GLU A N 1
ATOM 3084 C CA . GLU A 1 389 ? -16.486 -14.505 6.118 1.00 96.44 389 GLU A CA 1
ATOM 3085 C C . GLU A 1 389 ? -14.976 -14.222 6.072 1.00 96.44 389 GLU A C 1
ATOM 3087 O O . GLU A 1 389 ? -14.164 -15.133 6.235 1.00 96.44 389 GLU A O 1
ATOM 3092 N N . GLU A 1 390 ? -14.598 -12.953 5.896 1.00 95.69 390 GLU A N 1
ATOM 3093 C CA . GLU A 1 390 ? -13.217 -12.504 5.707 1.00 95.69 390 GLU A CA 1
ATOM 3094 C C . GLU A 1 390 ? -12.914 -11.278 6.587 1.00 95.69 390 GLU A C 1
ATOM 3096 O O . GLU A 1 390 ? -12.824 -10.141 6.100 1.00 95.69 390 GLU A O 1
ATOM 3101 N N . PRO A 1 391 ? -12.767 -11.477 7.907 1.00 97.75 391 PRO A N 1
ATOM 3102 C CA . PRO A 1 391 ? -12.475 -10.385 8.822 1.00 97.75 391 PRO A CA 1
ATOM 3103 C C . PRO A 1 391 ? -11.063 -9.837 8.600 1.00 97.75 391 PRO A C 1
ATOM 3105 O O . PRO A 1 391 ? -10.155 -10.556 8.172 1.00 97.75 391 PRO A O 1
ATOM 3108 N N . VAL A 1 392 ? -10.851 -8.574 8.977 1.00 97.25 392 VAL A N 1
ATOM 3109 C CA . VAL A 1 392 ? -9.496 -8.007 9.046 1.00 97.25 392 VAL A CA 1
ATOM 3110 C C . VAL A 1 392 ? -8.863 -8.394 10.374 1.00 97.25 392 VAL A C 1
ATOM 3112 O O . VAL A 1 392 ? -9.361 -8.041 11.443 1.00 97.25 392 VAL A O 1
ATOM 3115 N N . ASN A 1 393 ? -7.748 -9.113 10.317 1.00 97.06 393 ASN A N 1
ATOM 3116 C CA . ASN A 1 393 ? -7.068 -9.614 11.506 1.00 97.06 393 ASN A CA 1
ATOM 3117 C C . ASN A 1 393 ? -5.912 -8.694 11.882 1.00 97.06 393 ASN A C 1
ATOM 3119 O O . ASN A 1 393 ? -5.005 -8.484 11.087 1.00 97.06 393 ASN A O 1
ATOM 3123 N N . VAL A 1 394 ? -5.896 -8.190 13.111 1.00 97.19 394 VAL A N 1
ATOM 3124 C CA . VAL A 1 394 ? -4.799 -7.387 13.655 1.00 97.19 394 VAL A CA 1
ATOM 3125 C C . VAL A 1 394 ? -4.145 -8.177 14.781 1.00 97.19 394 VAL A C 1
ATOM 3127 O O . VAL A 1 394 ? -4.757 -8.430 15.821 1.00 97.19 394 VAL A O 1
ATOM 3130 N N . ARG A 1 395 ? -2.887 -8.582 14.591 1.00 95.25 395 ARG A N 1
ATOM 3131 C CA . ARG A 1 395 ? -2.137 -9.374 15.577 1.00 95.25 395 ARG A CA 1
ATOM 3132 C C . ARG A 1 395 ? -0.707 -8.911 15.763 1.00 95.25 395 ARG A C 1
ATOM 3134 O O . ARG A 1 395 ? -0.171 -8.175 14.947 1.00 95.25 395 ARG A O 1
ATOM 3141 N N . THR A 1 396 ? -0.060 -9.347 16.831 1.00 92.56 396 THR A N 1
ATOM 3142 C CA . THR A 1 396 ? 1.380 -9.142 17.019 1.00 92.56 396 THR A CA 1
ATOM 3143 C C . THR A 1 396 ? 2.182 -10.182 16.232 1.00 92.56 396 THR A C 1
ATOM 3145 O O . THR A 1 396 ? 1.710 -11.280 15.922 1.00 92.56 396 THR A O 1
ATOM 3148 N N . GLN A 1 397 ? 3.427 -9.848 15.882 1.00 88.88 397 GLN A N 1
ATOM 3149 C CA . GLN A 1 397 ? 4.352 -10.838 15.321 1.00 88.88 397 GLN A CA 1
ATOM 3150 C C . GLN A 1 397 ? 4.918 -11.769 16.398 1.00 88.88 397 GLN A C 1
ATOM 3152 O O . GLN A 1 397 ? 5.139 -12.954 16.149 1.00 88.88 397 GLN A O 1
ATOM 3157 N N . THR A 1 398 ? 5.223 -11.208 17.569 1.00 83.25 398 THR A N 1
ATOM 3158 C CA . THR A 1 398 ? 5.916 -11.910 18.646 1.00 83.25 398 THR A CA 1
ATOM 3159 C C . THR A 1 398 ? 5.014 -11.960 19.868 1.00 83.25 398 THR A C 1
ATOM 3161 O O . THR A 1 398 ? 4.765 -10.899 20.445 1.00 83.25 398 THR A O 1
ATOM 3164 N N . PRO A 1 399 ? 4.629 -13.165 20.320 1.00 82.19 399 PRO A N 1
ATOM 3165 C CA . PRO A 1 399 ? 3.862 -13.327 21.537 1.00 82.19 399 PRO A CA 1
ATOM 3166 C C . PRO A 1 399 ? 4.446 -12.545 22.723 1.00 82.19 399 PRO A C 1
ATOM 3168 O O . PRO A 1 399 ? 5.632 -12.671 23.046 1.00 82.19 399 PRO A O 1
ATOM 3171 N N . GLY A 1 400 ? 3.629 -11.703 23.348 1.00 79.88 400 GLY A N 1
ATOM 3172 C CA . GLY A 1 400 ? 3.978 -10.857 24.490 1.00 79.88 400 GLY A CA 1
ATOM 3173 C C . GLY A 1 400 ? 4.685 -9.533 24.162 1.00 79.88 400 GLY A C 1
ATOM 3174 O O . GLY A 1 400 ? 5.117 -8.843 25.092 1.00 79.88 400 GLY A O 1
ATOM 3175 N N . SER A 1 401 ? 4.810 -9.129 22.888 1.00 80.00 401 SER A N 1
ATOM 3176 C CA . SER A 1 401 ? 5.546 -7.908 22.503 1.00 80.00 401 SER A CA 1
ATOM 3177 C C . SER A 1 401 ? 4.896 -6.590 22.932 1.00 80.00 401 SER A C 1
ATOM 3179 O O . SER A 1 401 ? 5.563 -5.553 22.862 1.00 80.00 401 SER A O 1
ATOM 3181 N N . ARG A 1 402 ? 3.641 -6.619 23.414 1.00 81.06 402 ARG A N 1
ATOM 3182 C CA . ARG A 1 402 ? 2.827 -5.435 23.760 1.00 81.06 402 ARG A CA 1
ATOM 3183 C C . ARG A 1 402 ? 2.885 -4.383 22.654 1.00 81.06 402 ARG A C 1
ATOM 3185 O O . ARG A 1 402 ? 3.311 -3.248 22.886 1.00 81.06 402 ARG A O 1
ATOM 3192 N N . SER A 1 403 ? 2.550 -4.794 21.439 1.00 90.06 403 SER A N 1
ATOM 3193 C CA . SER A 1 403 ? 2.482 -3.858 20.323 1.00 90.06 403 SER A CA 1
ATOM 3194 C C . SER A 1 403 ? 1.277 -2.940 20.478 1.00 90.06 403 SER A C 1
ATOM 3196 O O . SER A 1 403 ? 0.282 -3.319 21.091 1.00 90.06 403 SER A O 1
ATOM 3198 N N . ALA A 1 404 ? 1.383 -1.726 19.952 1.00 89.25 404 ALA A N 1
ATOM 3199 C CA . ALA A 1 404 ? 0.285 -0.778 19.933 1.00 89.25 404 ALA A CA 1
ATOM 3200 C C . ALA A 1 404 ? -0.158 -0.485 18.499 1.00 89.25 404 ALA A C 1
ATOM 3202 O O . ALA A 1 404 ? 0.679 -0.369 17.596 1.00 89.25 404 ALA A O 1
ATOM 3203 N N . PHE A 1 405 ? -1.472 -0.347 18.339 1.00 93.81 405 PHE A N 1
ATOM 3204 C CA . PHE A 1 405 ? -2.108 0.327 17.216 1.00 93.81 405 PHE A CA 1
ATOM 3205 C C . PHE A 1 405 ? -2.565 1.688 17.739 1.00 93.81 405 PHE A C 1
ATOM 3207 O O . PHE A 1 405 ? -3.379 1.749 18.660 1.00 93.81 405 PHE A O 1
ATOM 3214 N N . HIS A 1 406 ? -2.022 2.765 17.179 1.00 94.88 406 HIS A N 1
ATOM 3215 C CA . HIS A 1 406 ? -2.322 4.124 17.613 1.00 94.88 406 HIS A CA 1
ATOM 3216 C C . HIS A 1 406 ? -2.994 4.918 16.487 1.00 94.88 406 HIS A C 1
ATOM 3218 O O . HIS A 1 406 ? -2.521 4.876 15.351 1.00 94.88 406 HIS A O 1
ATOM 3224 N N . VAL A 1 407 ? -4.047 5.666 16.805 1.00 93.56 407 VAL A N 1
ATOM 3225 C CA . VAL A 1 407 ? -4.575 6.741 15.958 1.00 93.56 407 VAL A CA 1
ATOM 3226 C C . VAL A 1 407 ? -4.424 8.058 16.715 1.00 93.56 407 VAL A C 1
ATOM 3228 O O . VAL A 1 407 ? -4.899 8.138 17.841 1.00 93.56 407 VAL A O 1
ATOM 3231 N N . ASP A 1 408 ? -3.678 9.001 16.138 1.00 90.88 408 ASP A N 1
ATOM 3232 C CA . ASP A 1 408 ? -3.239 10.274 16.741 1.00 90.88 408 ASP A CA 1
ATOM 3233 C C . ASP A 1 408 ? -4.144 11.401 16.225 1.00 90.88 408 ASP A C 1
ATOM 3235 O O . ASP A 1 408 ? -4.195 11.600 15.014 1.00 90.88 408 ASP A O 1
ATOM 3239 N N . GLY A 1 409 ? -4.870 12.093 17.107 1.00 74.38 409 GLY A N 1
ATOM 3240 C CA . GLY A 1 409 ? -6.046 12.921 16.800 1.00 74.38 409 GLY A CA 1
ATOM 3241 C C . GLY A 1 409 ? -5.770 14.200 16.009 1.00 74.38 409 GLY A C 1
ATOM 3242 O O . GLY A 1 409 ? -5.856 15.314 16.529 1.00 74.38 409 GLY A O 1
ATOM 3243 N N . GLY A 1 410 ? -5.464 14.073 14.717 1.00 76.38 410 GLY A N 1
ATOM 3244 C CA . GLY A 1 410 ? -5.451 15.207 13.798 1.00 76.38 410 GLY A CA 1
ATOM 3245 C C . GLY A 1 410 ? -6.835 15.859 13.662 1.00 76.38 410 GLY A C 1
ATOM 3246 O O . GLY A 1 410 ? -7.862 15.209 13.827 1.00 76.38 410 GLY A O 1
ATOM 3247 N N . ILE A 1 411 ? -6.878 17.146 13.295 1.00 76.00 411 ILE A N 1
ATOM 3248 C CA . ILE A 1 411 ? -8.140 17.817 12.936 1.00 76.00 411 ILE A CA 1
ATOM 3249 C C . ILE A 1 411 ? -8.776 17.053 11.767 1.00 76.00 411 ILE A C 1
ATOM 3251 O O . ILE A 1 411 ? -8.182 16.978 10.689 1.00 76.00 411 ILE A O 1
ATOM 3255 N N . GLY A 1 412 ? -9.985 16.535 11.958 1.00 81.44 412 GLY A N 1
ATOM 3256 C CA . GLY A 1 412 ? -10.700 15.706 10.992 1.00 81.44 412 GLY A CA 1
ATOM 3257 C C . GLY A 1 412 ? -10.430 14.207 11.122 1.00 81.44 412 GLY A C 1
ATOM 3258 O O . GLY A 1 412 ? -10.742 13.477 10.179 1.00 81.44 412 GLY A O 1
ATOM 3259 N N . ALA A 1 413 ? -9.838 13.742 12.230 1.00 89.06 413 ALA A N 1
ATOM 3260 C CA . ALA A 1 413 ? -9.497 12.337 12.407 1.00 89.06 413 ALA A CA 1
ATOM 3261 C C . ALA A 1 413 ? -10.746 11.435 12.362 1.00 89.06 413 ALA A C 1
ATOM 3263 O O . ALA A 1 413 ? -11.643 11.542 13.203 1.00 89.06 413 ALA A O 1
ATOM 3264 N N . TYR A 1 414 ? -10.796 10.535 11.377 1.00 92.69 414 TYR A N 1
ATOM 3265 C CA . TYR A 1 414 ? -11.951 9.675 11.105 1.00 92.69 414 TYR A CA 1
ATOM 3266 C C . TYR A 1 414 ? -11.589 8.189 11.144 1.00 92.69 414 TYR A C 1
ATOM 3268 O O . TYR A 1 414 ? -10.677 7.736 10.450 1.00 92.69 414 TYR A O 1
ATOM 3276 N N . ILE A 1 415 ? -12.342 7.412 11.919 1.00 96.06 415 ILE A N 1
ATOM 3277 C CA . ILE A 1 415 ? -12.149 5.969 12.064 1.00 96.06 415 ILE A CA 1
ATOM 3278 C C . ILE A 1 415 ? -13.445 5.241 11.681 1.00 96.06 415 ILE A C 1
ATOM 3280 O O . ILE A 1 415 ? -14.479 5.465 12.302 1.00 96.06 415 ILE A O 1
ATOM 3284 N N . ASP A 1 416 ? -13.388 4.337 10.701 1.00 97.00 416 ASP A N 1
ATOM 3285 C CA . ASP A 1 416 ? -14.461 3.387 10.362 1.00 97.00 416 ASP A CA 1
ATOM 3286 C C . ASP A 1 416 ? -13.884 1.971 10.338 1.00 97.00 416 ASP A C 1
ATOM 3288 O O . ASP A 1 416 ? -13.019 1.657 9.520 1.00 97.00 416 ASP A O 1
ATOM 3292 N N . ILE A 1 417 ? -14.312 1.127 11.273 1.00 98.00 417 ILE A N 1
ATOM 3293 C CA . ILE A 1 417 ? -13.799 -0.233 11.446 1.00 98.00 417 ILE A CA 1
ATOM 3294 C C . ILE A 1 417 ? -14.980 -1.198 11.474 1.00 98.00 417 ILE A C 1
ATOM 3296 O O . ILE A 1 417 ? -15.863 -1.092 12.326 1.00 98.00 417 ILE A O 1
ATOM 3300 N N . GLN A 1 418 ? -14.970 -2.166 10.565 1.00 98.25 418 GLN A N 1
ATOM 3301 C CA . GLN A 1 418 ? -16.025 -3.157 10.394 1.00 98.25 418 GLN A CA 1
ATOM 3302 C C . GLN A 1 418 ? -15.415 -4.557 10.360 1.00 98.25 418 GLN A C 1
ATOM 3304 O O . GLN A 1 418 ? -14.429 -4.777 9.656 1.00 98.25 418 GLN A O 1
ATOM 3309 N N . HIS A 1 419 ? -15.986 -5.494 11.125 1.00 98.19 419 HIS A N 1
ATOM 3310 C CA . HIS A 1 419 ? -15.558 -6.902 11.166 1.00 98.19 419 HIS A CA 1
ATOM 3311 C C . HIS A 1 419 ? -14.039 -7.088 11.349 1.00 98.19 419 HIS A C 1
ATOM 3313 O O . HIS A 1 419 ? -13.396 -7.889 10.668 1.00 98.19 419 HIS A O 1
ATOM 3319 N N . ALA A 1 420 ? -13.448 -6.321 12.267 1.00 98.19 420 ALA A N 1
ATOM 3320 C CA . ALA A 1 420 ? -12.028 -6.413 12.589 1.00 98.19 420 ALA A CA 1
ATOM 3321 C C . ALA A 1 420 ? -11.798 -7.176 13.897 1.00 98.19 420 ALA A C 1
ATOM 3323 O O . ALA A 1 420 ? -12.542 -7.003 14.865 1.00 98.19 420 ALA A O 1
ATOM 3324 N N . ILE A 1 421 ? -10.737 -7.981 13.945 1.00 98.00 421 ILE A N 1
ATOM 3325 C CA . ILE A 1 421 ? -10.348 -8.769 15.118 1.00 98.00 421 ILE A CA 1
ATOM 3326 C C . ILE A 1 421 ? -8.972 -8.305 15.596 1.00 98.00 421 ILE A C 1
ATOM 3328 O O . ILE A 1 421 ? -7.965 -8.547 14.936 1.00 98.00 421 ILE A O 1
ATOM 3332 N N . PHE A 1 422 ? -8.920 -7.669 16.763 1.00 97.31 422 PHE A N 1
ATOM 3333 C CA . PHE A 1 422 ? -7.693 -7.242 17.431 1.00 97.31 422 PHE A CA 1
ATOM 3334 C C . PHE A 1 422 ? -7.313 -8.256 18.513 1.00 97.31 422 PHE A C 1
ATOM 3336 O O . PHE A 1 422 ? -8.024 -8.411 19.507 1.00 97.31 422 PHE A O 1
ATOM 3343 N N . SER A 1 423 ? -6.182 -8.941 18.314 1.00 94.88 423 SER A N 1
ATOM 3344 C CA . SER A 1 423 ? -5.692 -9.999 19.212 1.00 94.88 423 SER A CA 1
ATOM 3345 C C . SER A 1 423 ? -5.387 -9.519 20.638 1.00 94.88 423 SER A C 1
ATOM 3347 O O . SER A 1 423 ? -5.164 -8.331 20.885 1.00 94.88 423 SER A O 1
ATOM 3349 N N . ASP A 1 424 ? -5.252 -10.475 21.559 1.00 89.12 424 ASP A N 1
ATOM 3350 C CA . ASP A 1 424 ? -5.054 -10.289 23.003 1.00 89.12 424 ASP A CA 1
ATOM 3351 C C . ASP A 1 424 ? -3.662 -9.765 23.402 1.00 89.12 424 ASP A C 1
ATOM 3353 O O . ASP A 1 424 ? -3.264 -9.790 24.569 1.00 89.12 424 ASP A O 1
ATOM 3357 N N . GLU A 1 425 ? -2.893 -9.246 22.457 1.00 89.56 425 GLU A N 1
ATOM 3358 C CA . GLU A 1 425 ? -1.553 -8.714 22.692 1.00 89.56 425 GLU A CA 1
ATOM 3359 C C . GLU A 1 425 ? -1.361 -7.283 22.192 1.00 89.56 425 GLU A C 1
ATOM 3361 O O . GLU A 1 425 ? -0.261 -6.724 22.313 1.00 89.56 425 GLU A O 1
ATOM 3366 N N . ILE A 1 426 ? -2.422 -6.687 21.649 1.00 91.62 426 ILE A N 1
ATOM 3367 C CA . ILE A 1 426 ? -2.399 -5.343 21.087 1.00 91.62 426 ILE A CA 1
ATOM 3368 C C . ILE A 1 426 ? -3.084 -4.382 22.042 1.00 91.62 426 ILE A C 1
ATOM 3370 O O . ILE A 1 426 ? -4.239 -4.577 22.395 1.00 91.62 426 ILE A O 1
ATOM 3374 N N . ASN A 1 427 ? -2.393 -3.306 22.407 1.00 91.06 427 ASN A N 1
ATOM 3375 C CA . ASN A 1 427 ? -3.063 -2.159 23.012 1.00 91.06 427 ASN A CA 1
ATOM 3376 C C . ASN A 1 427 ? -3.552 -1.234 21.899 1.00 91.06 427 ASN A C 1
ATOM 3378 O O . ASN A 1 427 ? -2.782 -0.896 20.993 1.00 91.06 427 ASN A O 1
ATOM 3382 N N . VAL A 1 428 ? -4.811 -0.824 21.972 1.00 94.06 428 VAL A N 1
ATOM 3383 C CA . VAL A 1 428 ? -5.421 0.041 20.963 1.00 94.06 428 VAL A CA 1
ATOM 3384 C C . VAL A 1 428 ? -5.705 1.401 21.586 1.00 94.06 428 VAL A C 1
ATOM 3386 O O . VAL A 1 428 ? -6.363 1.495 22.624 1.00 94.06 428 VAL A O 1
ATOM 3389 N N . TYR A 1 429 ? -5.177 2.446 20.954 1.00 95.38 429 TYR A N 1
ATOM 3390 C CA . TYR A 1 429 ? -5.356 3.833 21.369 1.00 95.38 429 TYR A CA 1
ATOM 3391 C C . TYR A 1 429 ? -5.906 4.609 20.188 1.00 95.38 429 TYR A C 1
ATOM 3393 O O . TYR A 1 429 ? -5.229 4.711 19.166 1.00 95.38 429 TYR A O 1
ATOM 3401 N N . PHE A 1 430 ? -7.118 5.126 20.322 1.00 93.19 430 PHE A N 1
ATOM 3402 C CA . PHE A 1 430 ? -7.763 5.909 19.286 1.00 93.19 430 PHE A CA 1
ATOM 3403 C C . PHE A 1 430 ? -8.083 7.297 19.829 1.00 93.19 430 PHE A C 1
ATOM 3405 O O . PHE A 1 430 ? -8.914 7.427 20.723 1.00 93.19 430 PHE A O 1
ATOM 3412 N N . GLU A 1 431 ? -7.433 8.306 19.263 1.00 91.69 431 GLU A N 1
ATOM 3413 C CA . GLU A 1 431 ? -7.777 9.718 19.394 1.00 91.69 431 GLU A CA 1
ATOM 3414 C C . GLU A 1 431 ? -8.366 10.174 18.051 1.00 91.69 431 GLU A C 1
ATOM 3416 O O . GLU A 1 431 ? -7.762 9.963 16.995 1.00 91.69 431 GLU A O 1
ATOM 3421 N N . PHE A 1 432 ? -9.596 10.684 18.064 1.00 87.62 432 PHE A N 1
ATOM 3422 C CA . PHE A 1 432 ? -10.382 10.920 16.853 1.00 87.62 432 PHE A CA 1
ATOM 3423 C C . PHE A 1 432 ? -11.397 12.048 17.022 1.00 87.62 432 PHE A C 1
ATOM 3425 O O . PHE A 1 432 ? -11.863 12.326 18.121 1.00 87.62 432 PHE A O 1
ATOM 3432 N N . ASP A 1 433 ? -11.843 12.616 15.903 1.00 90.00 433 ASP A N 1
ATOM 3433 C CA . ASP A 1 433 ? -13.061 13.427 15.891 1.00 90.00 433 ASP A CA 1
ATOM 3434 C C . ASP A 1 433 ? -14.284 12.510 15.860 1.00 90.00 433 ASP A C 1
ATOM 3436 O O . ASP A 1 433 ? -15.252 12.708 16.591 1.00 90.00 433 ASP A O 1
ATOM 3440 N N . THR A 1 434 ? -14.258 11.477 15.010 1.00 91.88 434 THR A N 1
ATOM 3441 C CA . THR A 1 434 ? -15.354 10.509 14.889 1.00 91.88 434 THR A CA 1
ATOM 3442 C C . THR A 1 434 ? -14.838 9.088 14.700 1.00 91.88 434 THR A C 1
ATOM 3444 O O . THR A 1 434 ? -14.070 8.810 13.779 1.00 91.88 434 THR A O 1
ATOM 3447 N N . LEU A 1 435 ? -15.337 8.172 15.530 1.00 95.75 435 LEU A N 1
ATOM 3448 C CA . LEU A 1 435 ? -15.140 6.734 15.409 1.00 95.75 435 LEU A CA 1
ATOM 3449 C C . LEU A 1 435 ? -16.468 6.030 15.163 1.00 95.75 435 LEU A C 1
ATOM 3451 O O . LEU A 1 435 ? -17.446 6.243 15.878 1.00 95.75 435 LEU A O 1
ATOM 3455 N N . LYS A 1 436 ? -16.464 5.116 14.198 1.00 97.19 436 LYS A N 1
ATOM 3456 C CA . LYS A 1 436 ? -17.495 4.112 13.981 1.00 97.19 436 LYS A CA 1
ATOM 3457 C C . LYS A 1 436 ? -16.856 2.727 14.034 1.00 97.19 436 LYS A C 1
ATOM 3459 O O . LYS A 1 436 ? -15.978 2.415 13.236 1.00 97.19 436 LYS A O 1
ATOM 3464 N N . ALA A 1 437 ? -17.304 1.894 14.966 1.00 97.88 437 ALA A N 1
ATOM 3465 C CA . ALA A 1 437 ? -16.905 0.495 15.057 1.00 97.88 437 ALA A CA 1
ATOM 3466 C C . ALA A 1 437 ? -18.143 -0.402 14.968 1.00 97.88 437 ALA A C 1
ATOM 3468 O O . ALA A 1 437 ? -19.102 -0.206 15.716 1.00 97.88 437 ALA A O 1
ATOM 3469 N N . THR A 1 438 ? -18.135 -1.380 14.063 1.00 98.38 438 THR A N 1
ATOM 3470 C CA . THR A 1 438 ? -19.262 -2.300 13.863 1.00 98.38 438 THR A CA 1
ATOM 3471 C C . THR A 1 438 ? -18.789 -3.743 13.761 1.00 98.38 438 THR A C 1
ATOM 3473 O O . THR A 1 438 ? -17.931 -4.066 12.941 1.00 98.38 438 THR A O 1
ATOM 3476 N N . SER A 1 439 ? -19.365 -4.630 14.574 1.00 98.25 439 SER A N 1
ATOM 3477 C CA . SER A 1 439 ? -19.055 -6.068 14.532 1.00 98.25 439 SER A CA 1
ATOM 3478 C C . SER A 1 439 ? -17.568 -6.387 14.736 1.00 98.25 439 SER A C 1
ATOM 3480 O O . SER A 1 439 ? -17.038 -7.333 14.159 1.00 98.25 439 SER A O 1
ATOM 3482 N N . CYS A 1 440 ? -16.882 -5.588 15.556 1.00 98.44 440 CYS A N 1
ATOM 3483 C CA . CYS A 1 440 ? -15.457 -5.738 15.846 1.00 98.44 440 CYS A CA 1
ATOM 3484 C C . CYS A 1 440 ? -15.210 -6.504 17.147 1.00 98.44 440 CYS A C 1
ATOM 3486 O O . CYS A 1 440 ? -16.043 -6.517 18.054 1.00 98.44 440 CYS A O 1
ATOM 3488 N N . ARG A 1 441 ? -14.022 -7.095 17.266 1.00 98.06 441 ARG A N 1
ATOM 3489 C CA . ARG A 1 441 ? -13.566 -7.827 18.447 1.00 98.06 441 ARG A CA 1
ATOM 3490 C C . ARG A 1 441 ? -12.248 -7.247 18.952 1.00 98.06 441 ARG A C 1
ATOM 3492 O O . ARG A 1 441 ? -11.276 -7.205 18.203 1.00 98.06 441 ARG A O 1
ATOM 3499 N N . PHE A 1 442 ? -12.209 -6.840 20.217 1.00 97.62 442 PHE A N 1
ATOM 3500 C CA . PHE A 1 442 ? -11.027 -6.302 20.890 1.00 97.62 442 PHE A CA 1
ATOM 3501 C C . PHE A 1 442 ? -10.722 -7.136 22.132 1.00 97.62 442 PHE A C 1
ATOM 3503 O O . PHE A 1 442 ? -11.458 -7.098 23.110 1.00 97.62 442 PHE A O 1
ATOM 3510 N N . GLU A 1 443 ? -9.632 -7.894 22.112 1.00 96.19 443 GLU A N 1
ATOM 3511 C CA . GLU A 1 443 ? -9.295 -8.828 23.201 1.00 96.19 443 GLU A CA 1
ATOM 3512 C C . GLU A 1 443 ? -8.497 -8.190 24.348 1.00 96.19 443 GLU A C 1
ATOM 3514 O O . GLU A 1 443 ? -8.124 -8.846 25.320 1.00 96.19 443 GLU A O 1
ATOM 3519 N N . ARG A 1 444 ? -8.169 -6.908 24.212 1.00 94.25 444 ARG A N 1
ATOM 3520 C CA . ARG A 1 444 ? -7.287 -6.159 25.106 1.00 94.25 444 ARG A CA 1
ATOM 3521 C C . ARG A 1 444 ? -7.837 -4.783 25.397 1.00 94.25 444 ARG A C 1
ATOM 3523 O O . ARG A 1 444 ? -8.822 -4.353 24.802 1.00 94.25 444 ARG A O 1
ATOM 3530 N N . GLN A 1 445 ? -7.158 -4.108 26.322 1.00 93.81 445 GLN A N 1
ATOM 3531 C CA . GLN A 1 445 ? -7.502 -2.760 26.721 1.00 93.81 445 GLN A CA 1
ATOM 3532 C C . GLN A 1 445 ? -7.600 -1.835 25.503 1.00 93.81 445 GLN A C 1
ATOM 3534 O O . GLN A 1 445 ? -6.688 -1.762 24.670 1.00 93.81 445 GLN A O 1
ATOM 3539 N N . LEU A 1 446 ? -8.711 -1.107 25.458 1.00 96.06 446 LEU A N 1
ATOM 3540 C CA . LEU A 1 446 ? -9.035 -0.128 24.434 1.00 96.06 446 LEU A CA 1
ATOM 3541 C C . LEU A 1 446 ? -9.212 1.238 25.094 1.00 96.06 446 LEU A C 1
ATOM 3543 O O . LEU A 1 446 ? -9.984 1.370 26.044 1.00 96.06 446 LEU A O 1
ATOM 3547 N N . SER A 1 447 ? -8.510 2.245 24.583 1.00 96.50 447 SER A N 1
ATOM 3548 C CA . SER A 1 447 ? -8.670 3.640 24.998 1.00 96.50 447 SER A CA 1
ATOM 3549 C C . SER A 1 447 ? -9.207 4.457 23.834 1.00 96.50 447 SER A C 1
ATOM 3551 O O . SER A 1 447 ? -8.591 4.460 22.767 1.00 96.50 447 SER A O 1
ATOM 3553 N N . LEU A 1 448 ? -10.327 5.144 24.049 1.00 94.69 448 LEU A N 1
ATOM 3554 C CA . LEU A 1 448 ? -10.993 5.969 23.044 1.00 94.69 448 LEU A CA 1
ATOM 3555 C C . LEU A 1 448 ? -11.118 7.417 23.526 1.00 94.69 448 LEU A C 1
ATOM 3557 O O . LEU A 1 448 ? -11.587 7.642 24.640 1.00 94.69 448 LEU A O 1
ATOM 3561 N N . GLU A 1 449 ? -10.773 8.377 22.678 1.00 94.25 449 GLU A N 1
ATOM 3562 C CA . GLU A 1 449 ? -10.888 9.819 22.916 1.00 94.25 449 GLU A CA 1
ATOM 3563 C C . GLU A 1 449 ? -11.514 10.471 21.674 1.00 94.25 449 GLU A C 1
ATOM 3565 O O . GLU A 1 449 ? -10.969 10.336 20.581 1.00 94.25 449 GLU A O 1
ATOM 3570 N N . GLY A 1 450 ? -12.691 11.095 21.826 1.00 92.12 450 GLY A N 1
ATOM 3571 C CA . GLY A 1 450 ? -13.488 11.635 20.707 1.00 92.12 450 GLY A CA 1
ATOM 3572 C C . GLY A 1 450 ? -14.967 11.224 20.682 1.00 92.12 450 GLY A C 1
ATOM 3573 O O . GLY A 1 450 ? -15.468 10.638 21.646 1.00 92.12 450 GLY A O 1
ATOM 3574 N N . SER A 1 451 ? -15.680 11.495 19.575 1.00 93.25 451 SER A N 1
ATOM 3575 C CA . SER A 1 451 ? -17.077 11.050 19.380 1.00 93.25 451 SER A CA 1
ATOM 3576 C C . SER A 1 451 ? -17.176 9.628 18.823 1.00 93.25 451 SER A C 1
ATOM 3578 O O . SER A 1 451 ? -16.686 9.356 17.728 1.00 93.25 451 SER A O 1
ATOM 3580 N N . ALA A 1 452 ? -17.814 8.704 19.542 1.00 95.06 452 ALA A N 1
ATOM 3581 C CA . ALA A 1 452 ? -17.787 7.275 19.222 1.00 95.06 452 ALA A CA 1
ATOM 3582 C C . ALA A 1 452 ? -19.180 6.677 18.993 1.00 95.06 452 ALA A C 1
ATOM 3584 O O . ALA A 1 452 ? -20.087 6.845 19.808 1.00 95.06 452 ALA A O 1
ATOM 3585 N N . ILE A 1 453 ? -19.312 5.901 17.918 1.00 96.88 453 ILE A N 1
ATOM 3586 C CA . ILE A 1 453 ? -20.453 5.035 17.613 1.00 96.88 453 ILE A CA 1
ATOM 3587 C C . ILE A 1 453 ? -19.951 3.590 17.590 1.00 96.88 453 ILE A C 1
ATOM 3589 O O . ILE A 1 453 ? -19.156 3.213 16.729 1.00 96.88 453 ILE A O 1
ATOM 3593 N N . ILE A 1 454 ? -20.415 2.775 18.532 1.00 97.81 454 ILE A N 1
ATOM 3594 C CA . ILE A 1 454 ? -20.002 1.379 18.695 1.00 97.81 454 ILE A CA 1
ATOM 3595 C C . ILE A 1 454 ? -21.240 0.494 18.617 1.00 97.81 454 ILE A C 1
ATOM 3597 O O . ILE A 1 454 ? -22.160 0.640 19.419 1.00 97.81 454 ILE A O 1
ATOM 3601 N N . ASP A 1 455 ? -21.242 -0.442 17.673 1.00 98.50 455 ASP A N 1
ATOM 3602 C CA . ASP A 1 455 ? -22.367 -1.337 17.421 1.00 98.50 455 ASP A CA 1
ATOM 3603 C C . ASP A 1 455 ? -21.915 -2.791 17.313 1.00 98.50 455 ASP A C 1
ATOM 3605 O O . ASP A 1 455 ? -21.074 -3.134 16.482 1.00 98.50 455 ASP A O 1
ATOM 3609 N N . SER A 1 456 ? -22.542 -3.671 18.091 1.00 98.19 456 SER A N 1
ATOM 3610 C CA . SER A 1 456 ? -22.368 -5.120 17.944 1.00 98.19 456 SER A CA 1
ATOM 3611 C C . SER A 1 456 ? -20.914 -5.580 18.113 1.00 98.19 456 SER A C 1
ATOM 3613 O O . SER A 1 456 ? -20.480 -6.530 17.466 1.00 98.19 456 SER A O 1
ATOM 3615 N N . CYS A 1 457 ? -20.147 -4.899 18.968 1.00 98.38 457 CYS A N 1
ATOM 3616 C CA . CYS A 1 457 ? -18.738 -5.192 19.220 1.00 98.38 457 CYS A CA 1
ATOM 3617 C C . CYS A 1 457 ? -18.543 -6.064 20.468 1.00 98.38 457 CYS A C 1
ATOM 3619 O O . CYS A 1 457 ? -19.377 -6.094 21.373 1.00 98.38 457 CYS A O 1
ATOM 3621 N N . PHE A 1 458 ? -17.400 -6.741 20.538 1.00 98.00 458 PHE A N 1
ATOM 3622 C CA . PHE A 1 458 ? -16.960 -7.516 21.695 1.00 98.00 458 PHE A CA 1
ATOM 3623 C C . PHE A 1 458 ? -15.669 -6.934 22.280 1.00 98.00 458 PHE A C 1
ATOM 3625 O O . PHE A 1 458 ? -14.714 -6.686 21.540 1.00 98.00 458 PHE A O 1
ATOM 3632 N N . PHE A 1 459 ? -15.624 -6.784 23.603 1.00 97.94 459 PHE A N 1
ATOM 3633 C CA . PHE A 1 459 ? -14.479 -6.276 24.357 1.00 97.94 459 PHE A CA 1
ATOM 3634 C C . PHE A 1 459 ? -14.102 -7.257 25.477 1.00 97.94 459 PHE A C 1
ATOM 3636 O O . PHE A 1 459 ? -14.811 -7.367 26.477 1.00 97.94 459 PHE A O 1
ATOM 3643 N N . GLY A 1 460 ? -12.982 -7.963 25.313 1.00 96.50 460 GLY A N 1
ATOM 3644 C CA . GLY A 1 460 ? -12.486 -8.974 26.258 1.00 96.50 460 GLY A CA 1
ATOM 3645 C C . GLY A 1 460 ? -11.761 -8.402 27.486 1.00 96.50 460 GLY A C 1
ATOM 3646 O O . GLY A 1 460 ? -11.549 -9.103 28.472 1.00 96.50 460 GLY A O 1
ATOM 3647 N N . ASP A 1 461 ? -11.382 -7.124 27.451 1.00 96.19 461 ASP A N 1
ATOM 3648 C CA . ASP A 1 461 ? -10.688 -6.417 28.536 1.00 96.19 461 ASP A CA 1
ATOM 3649 C C . ASP A 1 461 ? -11.312 -5.021 28.734 1.00 96.19 461 ASP A C 1
ATOM 3651 O O . ASP A 1 461 ? -12.289 -4.664 28.072 1.00 96.19 461 ASP A O 1
ATOM 3655 N N . GLN A 1 462 ? -10.801 -4.247 29.693 1.00 96.81 462 GLN A N 1
ATOM 3656 C CA . GLN A 1 462 ? -11.387 -2.963 30.075 1.00 96.81 462 GLN A CA 1
ATOM 3657 C C . GLN A 1 462 ? -11.361 -1.948 28.923 1.00 96.81 462 GLN A C 1
ATOM 3659 O O . GLN A 1 462 ? -10.333 -1.739 28.274 1.00 96.81 462 GLN A O 1
ATOM 3664 N N . VAL A 1 463 ? -12.478 -1.245 28.738 1.00 97.25 463 VAL A N 1
ATOM 3665 C CA . VAL A 1 463 ? -12.577 -0.096 27.827 1.00 97.25 463 VAL A CA 1
ATOM 3666 C C . VAL A 1 463 ? -12.523 1.198 28.631 1.00 97.25 463 VAL A C 1
ATOM 3668 O O . VAL A 1 463 ? -13.256 1.358 29.606 1.00 97.25 463 VAL A O 1
ATOM 3671 N N . THR A 1 464 ? -11.668 2.138 28.236 1.00 96.94 464 THR A N 1
ATOM 3672 C CA . THR A 1 464 ? -11.618 3.489 28.809 1.00 96.94 464 THR A CA 1
ATOM 3673 C C . THR A 1 464 ? -12.055 4.506 27.766 1.00 96.94 464 THR A C 1
ATOM 3675 O O . THR A 1 464 ? -11.506 4.554 26.667 1.00 96.94 464 THR A O 1
ATOM 3678 N N . LEU A 1 465 ? -13.039 5.325 28.127 1.00 93.56 465 LEU A N 1
ATOM 3679 C CA . LEU A 1 465 ? -13.593 6.370 27.280 1.00 93.56 465 LEU A CA 1
ATOM 3680 C C . LEU A 1 465 ? -13.280 7.747 27.859 1.00 93.56 465 LEU A C 1
ATOM 3682 O O . LEU A 1 465 ? -13.717 8.087 28.959 1.00 93.56 465 LEU A O 1
ATOM 3686 N N . LEU A 1 466 ? -12.584 8.545 27.065 1.00 90.69 466 LEU A N 1
ATOM 3687 C CA . LEU A 1 466 ? -12.257 9.951 27.275 1.00 90.69 466 LEU A CA 1
ATOM 3688 C C . LEU A 1 466 ? -13.026 10.805 26.250 1.00 90.69 466 LEU A C 1
ATOM 3690 O O . LEU A 1 466 ? -12.468 11.675 25.602 1.00 90.69 466 LEU A O 1
ATOM 3694 N N . SER A 1 467 ? -14.300 10.479 26.011 1.00 78.44 467 SER A N 1
ATOM 3695 C CA . SER A 1 467 ? -15.122 11.166 25.008 1.00 78.44 467 SER A CA 1
ATOM 3696 C C . SER A 1 467 ? -15.557 12.548 25.493 1.00 78.44 467 SER A C 1
ATOM 3698 O O . SER A 1 467 ? -16.105 12.662 26.596 1.00 78.44 467 SER A O 1
ATOM 3700 N N . ASP A 1 468 ? -15.382 13.564 24.649 1.00 78.12 468 ASP A N 1
ATOM 3701 C CA . ASP A 1 468 ? -15.739 14.947 24.974 1.00 78.12 468 ASP A CA 1
ATOM 3702 C C . ASP A 1 468 ? -17.104 15.386 24.415 1.00 78.12 468 ASP A C 1
ATOM 3704 O O . ASP A 1 468 ? -17.694 16.328 24.940 1.00 78.12 468 ASP A O 1
ATOM 3708 N N . GLU A 1 469 ? -17.653 14.674 23.424 1.00 84.00 469 GLU A N 1
ATOM 3709 C CA . GLU A 1 469 ? -18.861 15.075 22.688 1.00 84.00 469 GLU A CA 1
ATOM 3710 C C . GLU A 1 469 ? -19.934 13.962 22.658 1.00 84.00 469 GLU A C 1
ATOM 3712 O O . GLU A 1 469 ? -20.713 13.827 23.607 1.00 84.00 469 GLU A O 1
ATOM 3717 N N . GLY A 1 470 ? -20.017 13.179 21.572 1.00 90.75 470 GLY A N 1
ATOM 3718 C CA . GLY A 1 470 ? -21.071 12.187 21.339 1.00 90.75 470 GLY A CA 1
ATOM 3719 C C . GLY A 1 470 ? -20.623 10.753 21.611 1.00 90.75 470 GLY A C 1
ATOM 3720 O O . GLY A 1 470 ? -19.602 10.303 21.096 1.00 90.75 470 GLY A O 1
ATOM 3721 N N . LEU A 1 471 ? -21.412 9.998 22.371 1.00 94.56 471 LEU A N 1
ATOM 3722 C CA . LEU A 1 471 ? -21.118 8.599 22.675 1.00 94.56 471 LEU A CA 1
ATOM 3723 C C . LEU A 1 471 ? -22.369 7.754 22.452 1.00 94.56 471 LEU A C 1
ATOM 3725 O O . LEU A 1 471 ? -23.327 7.901 23.192 1.00 94.56 471 LEU A O 1
ATOM 3729 N N . HIS A 1 472 ? -22.355 6.838 21.488 1.00 96.88 472 HIS A N 1
ATOM 3730 C CA . HIS A 1 472 ? -23.460 5.912 21.241 1.00 96.88 472 HIS A CA 1
ATOM 3731 C C . HIS A 1 472 ? -22.929 4.483 21.199 1.00 96.88 472 HIS A C 1
ATOM 3733 O O . HIS A 1 472 ? -22.274 4.080 20.239 1.00 96.88 472 HIS A O 1
ATOM 3739 N N . ILE A 1 473 ? -23.209 3.707 22.242 1.00 97.81 473 ILE A N 1
ATOM 3740 C CA . ILE A 1 473 ? -22.775 2.313 22.358 1.00 97.81 473 ILE A CA 1
ATOM 3741 C C . ILE A 1 473 ? -23.998 1.420 22.438 1.00 97.81 473 ILE A C 1
ATOM 3743 O O . ILE A 1 473 ? -24.811 1.556 23.358 1.00 97.81 473 ILE A O 1
ATOM 3747 N N . PHE A 1 474 ? -24.106 0.467 21.517 1.00 97.88 474 PHE A N 1
ATOM 3748 C CA . PHE A 1 474 ? -25.215 -0.468 21.519 1.00 97.88 474 PHE A CA 1
ATOM 3749 C C . PHE A 1 474 ? -24.877 -1.871 21.035 1.00 97.88 474 PHE A C 1
ATOM 3751 O O . PHE A 1 474 ? -23.909 -2.102 20.308 1.00 97.88 474 PHE A O 1
ATOM 3758 N N . ARG A 1 475 ? -25.692 -2.836 21.483 1.00 98.00 475 ARG A N 1
ATOM 3759 C CA . ARG A 1 475 ? -25.623 -4.259 21.101 1.00 98.00 475 ARG A CA 1
ATOM 3760 C C . ARG A 1 475 ? -24.264 -4.920 21.348 1.00 98.00 475 ARG A C 1
ATOM 3762 O O . ARG A 1 475 ? -23.961 -5.936 20.737 1.00 98.00 475 ARG A O 1
ATOM 3769 N N . SER A 1 476 ? -23.448 -4.355 22.232 1.00 98.50 476 SER A N 1
ATOM 3770 C CA . SER A 1 476 ? -22.065 -4.777 22.447 1.00 98.50 476 SER A CA 1
ATOM 3771 C C . SER A 1 476 ? -21.893 -5.564 23.751 1.00 98.50 476 SER A C 1
ATOM 3773 O O . SER A 1 476 ? -22.714 -5.473 24.669 1.00 98.50 476 SER A O 1
ATOM 3775 N N . VAL A 1 477 ? -20.816 -6.345 23.834 1.00 98.38 477 VAL A N 1
ATOM 3776 C CA . VAL A 1 477 ? -20.463 -7.181 24.991 1.00 98.38 477 VAL A CA 1
ATOM 3777 C C . VAL A 1 477 ? -19.134 -6.717 25.582 1.00 98.38 477 VAL A C 1
ATOM 3779 O O . VAL A 1 477 ? -18.154 -6.575 24.856 1.00 98.38 477 VAL A O 1
ATOM 3782 N N . PHE A 1 478 ? -19.097 -6.515 26.897 1.00 98.31 478 PHE A N 1
ATOM 3783 C CA . PHE A 1 478 ? -17.941 -6.041 27.654 1.00 98.31 478 PHE A CA 1
ATOM 3784 C C . PHE A 1 478 ? -17.625 -7.008 28.798 1.00 98.31 478 PHE A C 1
ATOM 3786 O O . PHE A 1 478 ? -18.320 -7.030 29.815 1.00 98.31 478 PHE A O 1
ATOM 3793 N N . GLU A 1 479 ? -16.555 -7.785 28.661 1.00 97.19 479 GLU A N 1
ATOM 3794 C CA . GLU A 1 479 ? -16.084 -8.690 29.714 1.00 97.19 479 GLU A CA 1
ATOM 3795 C C . GLU A 1 479 ? -15.141 -8.015 30.704 1.00 97.19 479 GLU A C 1
ATOM 3797 O O . GLU A 1 479 ? -15.097 -8.397 31.867 1.00 97.19 479 GLU A O 1
ATOM 3802 N N . GLY A 1 480 ? -14.387 -6.998 30.281 1.00 95.00 480 GLY A N 1
ATOM 3803 C CA . GLY A 1 480 ? -13.495 -6.251 31.173 1.00 95.00 480 GLY A CA 1
ATOM 3804 C C . GLY A 1 480 ? -14.133 -5.035 31.845 1.00 95.00 480 GLY A C 1
ATOM 3805 O O . GLY A 1 480 ? -13.457 -4.331 32.597 1.00 95.00 480 GLY A O 1
ATOM 3806 N N . GLY A 1 481 ? -15.419 -4.788 31.582 1.00 97.88 481 GLY A N 1
ATOM 3807 C CA . GLY A 1 481 ? -16.125 -3.587 32.017 1.00 97.88 481 GLY A CA 1
ATOM 3808 C C . GLY A 1 481 ? -15.723 -2.339 31.228 1.00 97.88 481 GLY A C 1
ATOM 3809 O O . GLY A 1 481 ? -14.915 -2.382 30.295 1.00 97.88 481 GLY A O 1
ATOM 3810 N N . MET A 1 482 ? -16.309 -1.205 31.600 1.00 97.94 482 MET A N 1
ATOM 3811 C CA . MET A 1 482 ? -16.058 0.073 30.942 1.00 97.94 482 MET A CA 1
ATOM 3812 C C . MET A 1 482 ? -15.943 1.214 31.949 1.00 97.94 482 MET A C 1
ATOM 3814 O O . MET A 1 482 ? -16.716 1.312 32.902 1.00 97.94 482 MET A O 1
ATOM 3818 N N . VAL A 1 483 ? -14.981 2.098 31.701 1.00 97.75 483 VAL A N 1
ATOM 3819 C CA . VAL A 1 483 ? -14.727 3.313 32.473 1.00 97.75 483 VAL A CA 1
ATOM 3820 C C . VAL A 1 483 ? -15.030 4.522 31.601 1.00 97.75 483 VAL A C 1
ATOM 3822 O O . VAL A 1 483 ? -14.456 4.669 30.523 1.00 97.75 483 VAL A O 1
ATOM 3825 N N . ILE A 1 484 ? -15.898 5.403 32.088 1.00 95.94 484 ILE A N 1
ATOM 3826 C CA . ILE A 1 484 ? -16.208 6.689 31.461 1.00 95.94 484 ILE A CA 1
ATOM 3827 C C . ILE A 1 484 ? -15.541 7.790 32.279 1.00 95.94 484 ILE A C 1
ATOM 3829 O O . ILE A 1 484 ? -15.889 8.004 33.443 1.00 95.94 484 ILE A O 1
ATOM 3833 N N . ASP A 1 485 ? -14.568 8.466 31.675 1.00 94.12 485 ASP A N 1
ATOM 3834 C CA . ASP A 1 485 ? -13.729 9.479 32.328 1.00 94.12 485 ASP A CA 1
ATOM 3835 C C . ASP A 1 485 ? -13.660 10.808 31.530 1.00 94.12 485 ASP A C 1
ATOM 3837 O O . ASP A 1 485 ? -12.854 11.684 31.841 1.00 94.12 485 ASP A O 1
ATOM 3841 N N . GLY A 1 486 ? -14.536 10.978 30.526 1.00 86.88 486 GLY A N 1
ATOM 3842 C CA . GLY A 1 486 ? -14.672 12.173 29.669 1.00 86.88 486 GLY A CA 1
ATOM 3843 C C . GLY A 1 486 ? -15.893 13.058 29.984 1.00 86.88 486 GLY A C 1
ATOM 3844 O O . GLY A 1 486 ? -16.573 12.853 30.989 1.00 86.88 486 GLY A O 1
ATOM 3845 N N . THR A 1 487 ? -16.180 14.075 29.161 1.00 86.56 487 THR A N 1
ATOM 3846 C CA . THR A 1 487 ? -17.336 14.978 29.362 1.00 86.56 487 THR A CA 1
ATOM 3847 C C . THR A 1 487 ? -18.630 14.550 28.683 1.00 86.56 487 THR A C 1
ATOM 3849 O O . THR A 1 487 ? -19.639 15.152 29.028 1.00 86.56 487 THR A O 1
ATOM 3852 N N . ALA A 1 488 ? -18.631 13.540 27.799 1.00 83.62 488 ALA A N 1
ATOM 3853 C CA . ALA A 1 488 ? -19.802 12.946 27.125 1.00 83.62 488 ALA A CA 1
ATOM 3854 C C . ALA A 1 488 ? -21.082 13.813 27.208 1.00 83.62 488 ALA A C 1
ATOM 3856 O O . ALA A 1 488 ? -21.888 13.684 28.139 1.00 83.62 488 ALA A O 1
ATOM 3857 N N . GLU A 1 489 ? -21.228 14.753 26.271 1.00 85.88 489 GLU A N 1
ATOM 3858 C CA . GLU A 1 489 ? -22.309 15.745 26.272 1.00 85.88 489 GLU A CA 1
ATOM 3859 C C . GLU A 1 489 ? -23.665 15.155 25.888 1.00 85.88 489 GLU A C 1
ATOM 3861 O O . GLU A 1 489 ? -24.684 15.694 26.309 1.00 85.88 489 GLU A O 1
ATOM 3866 N N . ASN A 1 490 ? -23.682 14.051 25.132 1.00 89.06 490 ASN A N 1
ATOM 3867 C CA . ASN A 1 490 ? -24.887 13.310 24.747 1.00 89.06 490 ASN A CA 1
ATOM 3868 C C . ASN A 1 490 ? -24.587 11.805 24.661 1.00 89.06 490 ASN A C 1
ATOM 3870 O O . ASN A 1 490 ? -24.567 11.220 23.578 1.00 89.06 490 ASN A O 1
ATOM 3874 N N . GLY A 1 491 ? -24.279 11.189 25.800 1.00 95.06 491 GLY A N 1
ATOM 3875 C CA . GLY A 1 491 ? -23.956 9.769 25.867 1.00 95.06 491 GLY A CA 1
ATOM 3876 C C . GLY A 1 491 ? -25.190 8.869 25.946 1.00 95.06 491 GLY A C 1
ATOM 3877 O O . GLY A 1 491 ? -26.070 9.080 26.776 1.00 95.06 491 GLY A O 1
ATOM 3878 N N . GLU A 1 492 ? -25.211 7.804 25.154 1.00 97.06 492 GLU A N 1
ATOM 3879 C CA . GLU A 1 492 ? -26.200 6.734 25.168 1.00 97.06 492 GLU A CA 1
ATOM 3880 C C . GLU A 1 492 ? -25.505 5.370 25.187 1.00 97.06 492 GLU A C 1
ATOM 3882 O O . GLU A 1 492 ? -24.735 5.015 24.295 1.00 97.06 492 GLU A O 1
ATOM 3887 N N . ILE A 1 493 ? -25.811 4.573 26.206 1.00 97.94 493 ILE A N 1
ATOM 3888 C CA . ILE A 1 493 ? -25.346 3.193 26.345 1.00 97.94 493 ILE A CA 1
ATOM 3889 C C . ILE A 1 493 ? -26.592 2.324 26.410 1.00 97.94 493 ILE A C 1
ATOM 3891 O O . ILE A 1 493 ? -27.293 2.322 27.427 1.00 97.94 493 ILE A O 1
ATOM 3895 N N . THR A 1 494 ? -26.902 1.617 25.321 1.00 98.25 494 THR A N 1
ATOM 3896 C CA . THR A 1 494 ? -28.156 0.864 25.208 1.00 98.25 494 THR A CA 1
ATOM 3897 C C . THR A 1 494 ? -28.019 -0.558 24.692 1.00 98.25 494 THR A C 1
ATOM 3899 O O . THR A 1 494 ? -27.247 -0.828 23.785 1.00 98.25 494 THR A O 1
ATOM 3902 N N . ASN A 1 495 ? -28.804 -1.497 25.225 1.00 98.25 495 ASN A N 1
ATOM 3903 C CA . ASN A 1 495 ? -28.820 -2.888 24.748 1.00 98.25 495 ASN A CA 1
ATOM 3904 C C . ASN A 1 495 ? -27.440 -3.583 24.795 1.00 98.25 495 ASN A C 1
ATOM 3906 O O . ASN A 1 495 ? -27.125 -4.380 23.913 1.00 98.25 495 ASN A O 1
ATOM 3910 N N . ASN A 1 496 ? -26.597 -3.275 25.784 1.00 98.62 496 ASN A N 1
ATOM 3911 C CA . ASN A 1 496 ? -25.278 -3.899 25.947 1.00 98.62 496 ASN A CA 1
ATOM 3912 C C . ASN A 1 496 ? -25.266 -4.927 27.083 1.00 98.62 496 ASN A C 1
ATOM 3914 O O . ASN A 1 496 ? -26.121 -4.909 27.970 1.00 98.62 496 ASN A O 1
ATOM 3918 N N . SER A 1 497 ? -24.257 -5.797 27.085 1.00 98.50 497 SER A N 1
ATOM 3919 C CA . SER A 1 497 ? -24.000 -6.758 28.163 1.00 98.50 497 SER A CA 1
ATOM 3920 C C . SER A 1 497 ? -22.623 -6.525 28.791 1.00 98.50 497 SER A C 1
ATOM 3922 O O . SER A 1 497 ? -21.615 -6.649 28.107 1.00 98.50 497 SER A O 1
ATOM 3924 N N . PHE A 1 498 ? -22.571 -6.225 30.088 1.00 98.50 498 PHE A N 1
ATOM 3925 C CA . PHE A 1 498 ? -21.350 -6.064 30.887 1.00 98.50 498 PHE A CA 1
ATOM 3926 C C . PHE A 1 498 ? -21.253 -7.221 31.880 1.00 98.50 498 PHE A C 1
ATOM 3928 O O . PHE A 1 498 ? -21.981 -7.235 32.881 1.00 98.50 498 PHE A O 1
ATOM 3935 N N . ILE A 1 499 ? -20.425 -8.222 31.579 1.00 98.12 499 ILE A N 1
ATOM 3936 C CA . ILE A 1 499 ? -20.511 -9.537 32.223 1.00 98.12 499 ILE A CA 1
ATOM 3937 C C . ILE A 1 499 ? -19.152 -10.026 32.707 1.00 98.12 499 ILE A C 1
ATOM 3939 O O . ILE A 1 499 ? -18.236 -10.202 31.915 1.00 98.12 499 ILE A O 1
ATOM 3943 N N . GLY A 1 500 ? -19.054 -10.366 33.993 1.00 96.19 500 GLY A N 1
ATOM 3944 C CA . GLY A 1 500 ? -17.881 -11.067 34.526 1.00 96.19 500 GLY A CA 1
ATOM 3945 C C . GLY A 1 500 ? -16.623 -10.209 34.696 1.00 96.19 500 GLY A C 1
ATOM 3946 O O . GLY A 1 500 ? -15.539 -10.765 34.897 1.00 96.19 500 GLY A O 1
ATOM 3947 N N . ALA A 1 501 ? -16.748 -8.881 34.657 1.00 96.50 501 ALA A N 1
ATOM 3948 C CA . ALA A 1 501 ? -15.629 -7.972 34.836 1.00 96.50 501 ALA A CA 1
ATOM 3949 C C . ALA A 1 501 ? -14.971 -8.145 36.203 1.00 96.50 501 ALA A C 1
ATOM 3951 O O . ALA A 1 501 ? -15.623 -8.272 37.243 1.00 96.50 501 ALA A O 1
ATOM 3952 N N . ARG A 1 502 ? -13.633 -8.124 36.198 1.00 95.62 502 ARG A N 1
ATOM 3953 C CA . ARG A 1 502 ? -12.821 -8.168 37.427 1.00 95.62 502 ARG A CA 1
ATOM 3954 C C . ARG A 1 502 ? -12.971 -6.903 38.271 1.00 95.62 502 ARG A C 1
ATOM 3956 O O . ARG A 1 502 ? -12.705 -6.949 39.471 1.00 95.62 502 ARG A O 1
ATOM 3963 N N . ASP A 1 503 ? -13.387 -5.816 37.633 1.00 96.00 503 ASP A N 1
ATOM 3964 C CA . ASP A 1 503 ? -13.710 -4.530 38.236 1.00 96.00 503 ASP A CA 1
ATOM 3965 C C . ASP A 1 503 ? -15.213 -4.232 38.059 1.00 96.00 503 ASP A C 1
ATOM 3967 O O . ASP A 1 503 ? -16.042 -5.145 38.006 1.00 96.00 503 ASP A O 1
ATOM 3971 N N . ASP A 1 504 ? -15.585 -2.958 38.040 1.00 98.25 504 ASP A N 1
ATOM 3972 C CA . ASP A 1 504 ? -16.962 -2.533 37.822 1.00 98.25 504 ASP A CA 1
ATOM 3973 C C . ASP A 1 504 ? -17.391 -2.832 36.376 1.00 98.25 504 ASP A C 1
ATOM 3975 O O . ASP A 1 504 ? -16.614 -2.640 35.439 1.00 98.25 504 ASP A O 1
ATOM 3979 N N . GLY A 1 505 ? -18.634 -3.272 36.179 1.00 98.19 505 GLY A N 1
ATOM 3980 C CA . GLY A 1 505 ? -19.221 -3.407 34.849 1.00 98.19 505 GLY A CA 1
ATOM 3981 C C . GLY A 1 505 ? -19.272 -2.045 34.159 1.00 98.19 505 GLY A C 1
ATOM 3982 O O . GLY A 1 505 ? -18.808 -1.906 33.029 1.00 98.19 505 GLY A O 1
ATOM 3983 N N . LEU A 1 506 ? -19.750 -1.027 34.882 1.00 98.12 506 LEU A N 1
ATOM 3984 C CA . LEU A 1 506 ? -19.710 0.376 34.475 1.00 98.12 506 LEU A CA 1
ATOM 3985 C C . LEU A 1 506 ? -19.170 1.254 35.604 1.00 98.12 506 LEU A C 1
ATOM 3987 O O . LEU A 1 506 ? -19.798 1.363 36.656 1.00 98.12 506 LEU A O 1
ATOM 3991 N N . LEU A 1 507 ? -18.054 1.939 35.361 1.00 98.12 507 LEU A N 1
ATOM 3992 C CA . LEU A 1 507 ? -17.510 2.968 36.245 1.00 98.12 507 LEU A CA 1
ATOM 3993 C C . LEU A 1 507 ? -17.674 4.350 35.610 1.00 98.12 507 LEU A C 1
ATOM 3995 O O . LEU A 1 507 ? -17.099 4.634 34.562 1.00 98.12 507 LEU A O 1
ATOM 3999 N N . LEU A 1 508 ? -18.431 5.223 36.270 1.00 97.44 508 LEU A N 1
ATOM 4000 C CA . LEU A 1 508 ? -18.730 6.575 35.808 1.00 97.44 508 LEU A CA 1
ATOM 4001 C C . LEU A 1 508 ? -17.944 7.574 36.661 1.00 97.44 508 LEU A C 1
ATOM 4003 O O . LEU A 1 508 ? -18.324 7.852 37.798 1.00 97.44 508 LEU A O 1
ATOM 4007 N N . ASN A 1 509 ? -16.838 8.101 36.141 1.00 96.44 509 ASN A N 1
ATOM 4008 C CA . ASN A 1 509 ? -16.034 9.107 36.842 1.00 96.44 509 ASN A CA 1
ATOM 4009 C C . ASN A 1 509 ? -16.445 10.532 36.466 1.00 96.44 509 ASN A C 1
ATOM 4011 O O . ASN A 1 509 ? -16.438 11.421 37.321 1.00 96.44 509 ASN A O 1
ATOM 4015 N N . ARG A 1 510 ? -16.780 10.750 35.192 1.00 94.50 510 ARG A N 1
ATOM 4016 C CA . ARG A 1 510 ? -17.181 12.047 34.646 1.00 94.50 510 ARG A CA 1
ATOM 4017 C C . ARG A 1 510 ? -18.112 11.842 33.452 1.00 94.50 510 ARG A C 1
ATOM 4019 O O . ARG A 1 510 ? -17.911 10.911 32.679 1.00 94.50 510 ARG A O 1
ATOM 4026 N N . PHE A 1 511 ? -19.136 12.685 33.354 1.00 94.19 511 PHE A N 1
ATOM 4027 C CA . PHE A 1 511 ? -20.021 12.849 32.196 1.00 94.19 511 PHE A CA 1
ATOM 4028 C C . PHE A 1 511 ? -20.835 14.143 32.370 1.00 94.19 511 PHE A C 1
ATOM 4030 O O . PHE A 1 511 ? -20.925 14.649 33.488 1.00 94.19 511 PHE A O 1
ATOM 4037 N N . ASN A 1 512 ? -21.447 14.659 31.300 1.00 92.62 512 ASN A N 1
ATOM 4038 C CA . ASN A 1 512 ? -22.395 15.779 31.377 1.00 92.62 512 ASN A CA 1
ATOM 4039 C C . ASN A 1 512 ? -23.845 15.298 31.216 1.00 92.62 512 ASN A C 1
ATOM 4041 O O . ASN A 1 512 ? -24.706 15.630 32.027 1.00 92.62 512 ASN A O 1
ATOM 4045 N N . SER A 1 513 ? -24.118 14.488 30.189 1.00 93.25 513 SER A N 1
ATOM 4046 C CA . SER A 1 513 ? -25.428 13.872 29.959 1.00 93.25 513 SER A CA 1
ATOM 4047 C C . SER A 1 513 ? -25.227 12.441 29.492 1.00 93.25 513 SER A C 1
ATOM 4049 O O . SER A 1 513 ? -24.622 12.200 28.449 1.00 93.25 513 SER A O 1
ATOM 4051 N N . LEU A 1 514 ? -25.711 11.484 30.278 1.00 96.44 514 LEU A N 1
ATOM 4052 C CA . LEU A 1 514 ? -25.519 10.069 30.002 1.00 96.44 514 LEU A CA 1
ATOM 4053 C C . LEU A 1 514 ? -26.806 9.297 30.275 1.00 96.44 514 LEU A C 1
ATOM 4055 O O . LEU A 1 514 ? -27.290 9.274 31.407 1.00 96.44 514 LEU A O 1
ATOM 4059 N N . ARG A 1 515 ? -27.324 8.635 29.242 1.00 97.31 515 ARG A N 1
ATOM 4060 C CA . ARG A 1 515 ? -28.478 7.740 29.295 1.00 97.31 515 ARG A CA 1
ATOM 4061 C C . ARG A 1 515 ? -28.011 6.292 29.179 1.00 97.31 515 ARG A C 1
ATOM 4063 O O . ARG A 1 515 ? -27.404 5.897 28.188 1.00 97.31 515 ARG A O 1
ATOM 4070 N N . ILE A 1 516 ? -28.304 5.488 30.195 1.00 98.25 516 ILE A N 1
ATOM 4071 C CA . ILE A 1 516 ? -27.935 4.069 30.268 1.00 98.25 516 ILE A CA 1
ATOM 4072 C C . ILE A 1 516 ? -29.230 3.271 30.374 1.00 98.25 516 ILE A C 1
ATOM 4074 O O . ILE A 1 516 ? -29.885 3.290 31.421 1.00 98.25 516 ILE A O 1
ATOM 4078 N N . VAL A 1 517 ? -29.624 2.600 29.289 1.00 98.38 517 VAL A N 1
ATOM 4079 C CA . VAL A 1 517 ? -30.939 1.945 29.183 1.00 98.38 517 VAL A CA 1
ATOM 4080 C C . VAL A 1 517 ? -30.861 0.553 28.558 1.00 98.38 517 VAL A C 1
ATOM 4082 O O . VAL A 1 517 ? -30.081 0.335 27.645 1.00 98.38 517 VAL A O 1
ATOM 4085 N N . ASN A 1 518 ? -31.680 -0.402 29.004 1.00 98.44 518 ASN A N 1
ATOM 4086 C CA . ASN A 1 518 ? -31.756 -1.759 28.430 1.00 98.44 518 ASN A CA 1
ATOM 4087 C C . ASN A 1 518 ? -30.446 -2.572 28.477 1.00 98.44 518 ASN A C 1
ATOM 4089 O O . ASN A 1 518 ? -30.229 -3.445 27.641 1.00 98.44 518 ASN A O 1
ATOM 4093 N N . ASN A 1 519 ? -29.544 -2.307 29.421 1.00 98.75 519 ASN A N 1
ATOM 4094 C CA . ASN A 1 519 ? -28.296 -3.067 29.535 1.00 98.75 519 ASN A CA 1
ATOM 4095 C C . ASN A 1 519 ? -28.427 -4.216 30.537 1.00 98.75 519 ASN A C 1
ATOM 4097 O O . ASN A 1 519 ? -29.158 -4.109 31.521 1.00 98.75 519 ASN A O 1
ATOM 4101 N N . ILE A 1 520 ? -27.662 -5.287 30.333 1.00 98.75 520 ILE A N 1
ATOM 4102 C CA . ILE A 1 520 ? -27.476 -6.361 31.313 1.00 98.75 520 ILE A CA 1
ATOM 4103 C C . ILE A 1 520 ? -26.091 -6.203 31.937 1.00 98.75 520 ILE A C 1
ATOM 4105 O O . ILE A 1 520 ? -25.087 -6.285 31.243 1.00 98.75 520 ILE A O 1
ATOM 4109 N N . ILE A 1 521 ? -26.020 -5.970 33.245 1.00 98.81 521 ILE A N 1
ATOM 4110 C CA . ILE A 1 521 ? -24.781 -5.711 33.987 1.00 98.81 521 ILE A CA 1
ATOM 4111 C C . ILE A 1 521 ? -24.714 -6.704 35.145 1.00 98.81 521 ILE A C 1
ATOM 4113 O O . ILE A 1 521 ? -25.332 -6.504 36.197 1.00 98.81 521 ILE A O 1
ATOM 4117 N N . ALA A 1 522 ? -24.011 -7.816 34.945 1.00 98.62 522 ALA A N 1
ATOM 4118 C CA . ALA A 1 522 ? -24.090 -8.941 35.865 1.00 98.62 522 ALA A CA 1
ATOM 4119 C C . ALA A 1 522 ? -22.757 -9.636 36.134 1.00 98.62 522 ALA A C 1
ATOM 4121 O O . ALA A 1 522 ? -21.885 -9.728 35.275 1.00 98.62 522 ALA A O 1
ATOM 4122 N N . TYR A 1 523 ? -22.646 -10.200 37.338 1.00 98.06 523 TYR A N 1
ATOM 4123 C CA . TYR A 1 523 ? -21.504 -11.019 37.766 1.00 98.06 523 TYR A CA 1
ATOM 4124 C C . TYR A 1 523 ? -20.147 -10.304 37.725 1.00 98.06 523 TYR A C 1
ATOM 4126 O O . TYR A 1 523 ? -19.109 -10.962 37.671 1.00 98.06 523 TYR A O 1
ATOM 4134 N N . ASN A 1 524 ? -20.146 -8.974 37.754 1.00 98.44 524 ASN A N 1
ATOM 4135 C CA . ASN A 1 524 ? -18.933 -8.173 37.834 1.00 98.44 524 ASN A CA 1
ATOM 4136 C C . ASN A 1 524 ? -18.515 -8.000 39.299 1.00 98.44 524 ASN A C 1
ATOM 4138 O O . ASN A 1 524 ? -19.247 -8.360 40.233 1.00 98.44 524 ASN A O 1
ATOM 4142 N N . ARG A 1 525 ? -17.356 -7.382 39.534 1.00 97.69 525 ARG A N 1
ATOM 4143 C CA . ARG A 1 525 ? -17.018 -6.941 40.887 1.00 97.69 525 ARG A CA 1
ATOM 4144 C C . ARG A 1 525 ? -17.988 -5.863 41.361 1.00 97.69 525 ARG A C 1
ATOM 4146 O O . ARG A 1 525 ? -18.494 -5.994 42.463 1.00 97.69 525 ARG A O 1
ATOM 4153 N N . GLY A 1 526 ? -18.314 -4.872 40.542 1.00 98.25 526 GLY A N 1
ATOM 4154 C CA . GLY A 1 526 ? -19.362 -3.888 40.829 1.00 98.25 526 GLY A CA 1
ATOM 4155 C C . GLY A 1 526 ? -20.314 -3.734 39.650 1.00 98.25 526 GLY A C 1
ATOM 4156 O O . GLY A 1 526 ? -19.915 -3.967 38.519 1.00 98.25 526 GLY A O 1
ATOM 4157 N N . GLY A 1 527 ? -21.580 -3.395 39.890 1.00 98.50 527 GLY A N 1
ATOM 4158 C CA . GLY A 1 527 ? -22.555 -3.188 38.818 1.00 98.50 527 GLY A CA 1
ATOM 4159 C C . GLY A 1 527 ? -22.345 -1.844 38.123 1.00 98.50 527 GLY A C 1
ATOM 4160 O O . GLY A 1 527 ? -21.436 -1.691 37.307 1.00 98.50 527 GLY A O 1
ATOM 4161 N N . ILE A 1 528 ? -23.186 -0.866 38.462 1.00 98.56 528 ILE A N 1
ATOM 4162 C CA . ILE A 1 528 ? -23.005 0.536 38.063 1.00 98.56 528 ILE A CA 1
ATOM 4163 C C . ILE A 1 528 ? -22.397 1.303 39.237 1.00 98.56 528 ILE A C 1
ATOM 4165 O O . ILE A 1 528 ? -23.013 1.406 40.299 1.00 98.56 528 ILE A O 1
ATOM 4169 N N . ASN A 1 529 ? -21.195 1.843 39.041 1.00 98.19 529 ASN A N 1
ATOM 4170 C CA . ASN A 1 529 ? -20.455 2.639 40.015 1.00 98.19 529 ASN A CA 1
ATOM 4171 C C . ASN A 1 529 ? -20.432 4.109 39.597 1.00 98.19 529 ASN A C 1
ATOM 4173 O O . ASN A 1 529 ? -19.644 4.498 38.734 1.00 98.19 529 ASN A O 1
ATOM 4177 N N . ASN A 1 530 ? -21.292 4.930 40.196 1.00 97.69 530 ASN A N 1
ATOM 4178 C CA . ASN A 1 530 ? -21.356 6.348 39.875 1.00 97.69 530 ASN A CA 1
ATOM 4179 C C . ASN A 1 530 ? -20.486 7.185 40.816 1.00 97.69 530 ASN A C 1
ATOM 4181 O O . ASN A 1 530 ? -20.942 7.680 41.842 1.00 97.69 530 ASN A O 1
ATOM 4185 N N . ARG A 1 531 ? -19.222 7.385 40.446 1.00 96.81 531 ARG A N 1
ATOM 4186 C CA . ARG A 1 531 ? -18.315 8.282 41.179 1.00 96.81 531 ARG A CA 1
ATOM 4187 C C . ARG A 1 531 ? -18.446 9.738 40.749 1.00 96.81 531 ARG A C 1
ATOM 4189 O O . ARG A 1 531 ? -17.900 10.621 41.419 1.00 96.81 531 ARG A O 1
ATOM 4196 N N . HIS A 1 532 ? -19.171 9.993 39.662 1.00 92.81 532 HIS A N 1
ATOM 4197 C CA . HIS A 1 532 ? -19.598 11.332 39.296 1.00 92.81 532 HIS A CA 1
ATOM 4198 C C . HIS A 1 532 ? -20.667 11.815 40.283 1.00 92.81 532 HIS A C 1
ATOM 4200 O O . HIS A 1 532 ? -21.471 11.048 40.803 1.00 92.81 532 HIS A O 1
ATOM 4206 N N . ARG A 1 533 ? -20.668 13.113 40.597 1.00 86.31 533 ARG A N 1
ATOM 4207 C CA . ARG A 1 533 ? -21.597 13.677 41.599 1.00 86.31 533 ARG A CA 1
ATOM 4208 C C . ARG A 1 533 ? -22.999 13.943 41.051 1.00 86.31 533 ARG A C 1
ATOM 4210 O O . ARG A 1 533 ? -23.876 14.341 41.816 1.00 86.31 533 ARG A O 1
ATOM 4217 N N . GLU A 1 534 ? -23.197 13.760 39.753 1.00 92.75 534 GLU A N 1
ATOM 4218 C CA . GLU A 1 534 ? -24.479 13.930 39.077 1.00 92.75 534 GLU A CA 1
ATOM 4219 C C . GLU A 1 534 ? -25.065 12.559 38.739 1.00 92.75 534 GLU A C 1
ATOM 4221 O O . GLU A 1 534 ? -24.338 11.573 38.619 1.00 92.75 534 GLU A O 1
ATOM 4226 N N . GLN A 1 535 ? -26.390 12.477 38.645 1.00 93.94 535 GLN A N 1
ATOM 4227 C CA . GLN A 1 535 ? -27.076 11.220 38.351 1.00 93.94 535 GLN A CA 1
ATOM 4228 C C . GLN A 1 535 ? -27.238 11.059 36.833 1.00 93.94 535 GLN A C 1
ATOM 4230 O O . GLN A 1 535 ? -27.756 11.982 36.200 1.00 93.94 535 GLN A O 1
ATOM 4235 N N . PRO A 1 536 ? -26.839 9.915 36.250 1.00 96.25 536 PRO A N 1
ATOM 4236 C CA . PRO A 1 536 ? -27.160 9.607 34.861 1.00 96.25 536 PRO A CA 1
ATOM 4237 C C . PRO A 1 536 ? -28.652 9.262 34.720 1.00 96.25 536 PRO A C 1
ATOM 4239 O O . PRO A 1 536 ? -29.326 8.915 35.694 1.00 96.25 536 PRO A O 1
ATOM 4242 N N . GLU A 1 537 ? -29.181 9.312 33.499 1.00 97.38 537 GLU A N 1
ATOM 4243 C CA . GLU A 1 537 ? -30.520 8.805 33.199 1.00 97.38 537 GLU A CA 1
ATOM 4244 C C . GLU A 1 537 ? -30.470 7.277 33.106 1.00 97.38 537 GLU A C 1
ATOM 4246 O O . GLU A 1 537 ? -30.007 6.696 32.125 1.00 97.38 537 GLU A O 1
ATOM 4251 N N . LEU A 1 538 ? -30.942 6.616 34.159 1.00 98.19 538 LEU A N 1
ATOM 4252 C CA . LEU A 1 538 ? -30.983 5.163 34.259 1.00 98.19 538 LEU A CA 1
ATOM 4253 C C . LEU A 1 538 ? -32.407 4.670 33.989 1.00 98.19 538 LEU A C 1
ATOM 4255 O O . LEU A 1 538 ? -33.372 5.204 34.543 1.00 98.19 538 LEU A O 1
ATOM 4259 N N . GLY A 1 539 ? -32.553 3.592 33.221 1.00 98.06 539 GLY A N 1
ATOM 4260 C CA . GLY A 1 539 ? -33.850 2.941 33.033 1.00 98.06 539 GLY A CA 1
ATOM 4261 C C . GLY A 1 539 ? -33.742 1.547 32.429 1.00 98.06 539 GLY A C 1
ATOM 4262 O O . GLY A 1 539 ? -32.827 1.278 31.670 1.00 98.06 539 GLY A O 1
ATOM 4263 N N . TYR A 1 540 ? -34.662 0.647 32.767 1.00 98.50 540 TYR A N 1
ATOM 4264 C CA . TYR A 1 540 ? -34.794 -0.674 32.132 1.00 98.50 540 TYR A CA 1
ATOM 4265 C C . TYR A 1 540 ? -33.504 -1.522 32.067 1.00 98.50 540 TYR A C 1
ATOM 4267 O O . TYR A 1 540 ? -33.375 -2.401 31.224 1.00 98.50 540 TYR A O 1
ATOM 4275 N N . ASN A 1 541 ? -32.533 -1.293 32.958 1.00 98.69 541 ASN A N 1
ATOM 4276 C CA . ASN A 1 541 ? -31.321 -2.113 33.027 1.00 98.69 541 ASN A CA 1
ATOM 4277 C C . ASN A 1 541 ? -31.542 -3.326 33.934 1.00 98.69 541 ASN A C 1
ATOM 4279 O O . ASN A 1 541 ? -32.168 -3.207 34.985 1.00 98.69 541 ASN A O 1
ATOM 4283 N N . CYS A 1 542 ? -30.963 -4.471 33.593 1.00 98.62 542 CYS A N 1
ATOM 4284 C CA . CYS A 1 542 ? -30.843 -5.610 34.492 1.00 98.62 542 CYS A CA 1
ATOM 4285 C C . CYS A 1 542 ? -29.476 -5.579 35.182 1.00 98.62 542 CYS A C 1
ATOM 4287 O O . CYS A 1 542 ? -28.475 -5.909 34.553 1.00 98.62 542 CYS A O 1
ATOM 4289 N N . VAL A 1 543 ? -29.421 -5.221 36.467 1.00 98.75 543 VAL A N 1
ATOM 4290 C CA . VAL A 1 543 ? -28.162 -5.167 37.232 1.00 98.75 543 VAL A CA 1
ATOM 4291 C C . VAL A 1 543 ? -28.215 -6.173 38.373 1.00 98.75 543 VAL A C 1
ATOM 4293 O O . VAL A 1 543 ? -29.028 -6.010 39.286 1.00 98.75 543 VAL A O 1
ATOM 4296 N N . PHE A 1 544 ? -27.416 -7.240 38.282 1.00 98.62 544 PHE A N 1
ATOM 4297 C CA . PHE A 1 544 ? -27.582 -8.422 39.133 1.00 98.62 544 PHE A CA 1
ATOM 4298 C C . PHE A 1 544 ? -26.278 -9.123 39.517 1.00 98.62 544 PHE A C 1
ATOM 4300 O O . PHE A 1 544 ? -25.448 -9.463 38.673 1.00 98.62 544 PHE A O 1
ATOM 4307 N N . GLY A 1 545 ? -26.185 -9.507 40.790 1.00 97.94 545 GLY A N 1
ATOM 4308 C CA . GLY A 1 545 ? -25.187 -10.468 41.257 1.00 97.94 545 GLY A CA 1
ATOM 4309 C C . GLY A 1 545 ? -23.759 -9.936 41.186 1.00 97.94 545 GLY A C 1
ATOM 4310 O O . GLY A 1 545 ? -22.831 -10.733 41.037 1.00 97.94 545 GLY A O 1
ATOM 4311 N N . ASN A 1 546 ? -23.589 -8.615 41.268 1.00 98.56 546 ASN A N 1
ATOM 4312 C CA . ASN A 1 546 ? -22.283 -7.975 41.343 1.00 98.56 546 ASN A CA 1
ATOM 4313 C C . ASN A 1 546 ? -21.778 -7.980 42.800 1.00 98.56 546 ASN A C 1
ATOM 4315 O O . ASN A 1 546 ? -22.563 -7.822 43.736 1.00 98.56 546 ASN A O 1
ATOM 4319 N N . PHE A 1 547 ? -20.480 -8.205 43.007 1.00 98.19 547 PHE A N 1
ATOM 4320 C CA . PHE A 1 547 ? -19.919 -8.535 44.327 1.00 98.19 547 PHE A CA 1
ATOM 4321 C C . PHE A 1 547 ? -19.974 -7.387 45.356 1.00 98.19 547 PHE A C 1
ATOM 4323 O O . PHE A 1 547 ? -20.455 -7.585 46.471 1.00 98.19 547 PHE A O 1
ATOM 4330 N N . ASP A 1 548 ? -19.489 -6.204 44.984 1.00 97.94 548 ASP A N 1
ATOM 4331 C CA . ASP A 1 548 ? -19.431 -4.995 45.813 1.00 97.94 548 ASP A CA 1
ATOM 4332 C C . ASP A 1 548 ? -20.807 -4.298 45.881 1.00 97.94 548 ASP A C 1
ATOM 4334 O O . ASP A 1 548 ? -21.120 -3.616 46.858 1.00 97.94 548 ASP A O 1
ATOM 4338 N N . GLY A 1 549 ? -21.661 -4.526 44.879 1.00 98.19 549 GLY A N 1
ATOM 4339 C CA . GLY A 1 549 ? -23.038 -4.042 44.824 1.00 98.19 549 GLY A CA 1
ATOM 4340 C C . GLY A 1 549 ? -23.523 -3.816 43.394 1.00 98.19 549 GLY A C 1
ATOM 4341 O O . GLY A 1 549 ? -22.737 -3.511 42.499 1.00 98.19 549 GLY A O 1
ATOM 4342 N N . ASP A 1 550 ? -24.832 -3.956 43.178 1.00 98.38 550 ASP A N 1
ATOM 4343 C CA . ASP A 1 550 ? -25.453 -3.733 41.866 1.00 98.38 550 ASP A CA 1
ATOM 4344 C C . ASP A 1 550 ? -25.519 -2.234 41.516 1.00 98.38 550 ASP A C 1
ATOM 4346 O O . ASP A 1 550 ? -25.185 -1.835 40.405 1.00 98.38 550 ASP A O 1
ATOM 4350 N N . TRP A 1 551 ? -25.876 -1.388 42.483 1.00 97.81 551 TRP A N 1
ATOM 4351 C CA . TRP A 1 551 ? -25.993 0.062 42.308 1.00 97.81 551 TRP A CA 1
ATOM 4352 C C . TRP A 1 551 ? -25.147 0.755 43.373 1.00 97.81 551 TRP A C 1
ATOM 4354 O O . TRP A 1 551 ? -25.478 0.700 44.559 1.00 97.81 551 TRP A O 1
ATOM 4364 N N . MET A 1 552 ? -24.038 1.369 42.968 1.00 97.75 552 MET A N 1
ATOM 4365 C CA . MET A 1 552 ? -23.129 2.082 43.864 1.00 97.75 552 MET A CA 1
ATOM 4366 C C . MET A 1 552 ? -23.165 3.570 43.538 1.00 97.75 552 MET A C 1
ATOM 4368 O O . MET A 1 552 ? -22.974 3.965 42.387 1.00 97.75 552 MET A O 1
ATOM 4372 N N . ASP A 1 553 ? -23.452 4.381 44.556 1.00 96.69 553 ASP A N 1
ATOM 4373 C CA . ASP A 1 553 ? -23.538 5.847 44.473 1.00 96.69 553 ASP A CA 1
ATOM 4374 C C . ASP A 1 553 ? -24.528 6.379 43.403 1.00 96.69 553 ASP A C 1
ATOM 4376 O O . ASP A 1 553 ? -24.503 7.541 42.992 1.00 96.69 553 ASP A O 1
ATOM 4380 N N . CYS A 1 554 ? -25.481 5.540 42.996 1.00 96.50 554 CYS A N 1
ATOM 4381 C CA . CYS A 1 554 ? -26.596 5.879 42.116 1.00 96.50 554 CYS A CA 1
ATOM 4382 C C . CYS A 1 554 ? -27.884 5.176 42.553 1.00 96.50 554 CYS A C 1
ATOM 4384 O O . CYS A 1 554 ? -27.862 4.180 43.281 1.00 96.50 554 CYS A O 1
ATOM 4386 N N . GLU A 1 555 ? -29.020 5.709 42.109 1.00 94.94 555 GLU A N 1
ATOM 4387 C CA . GLU A 1 555 ? -30.328 5.100 42.342 1.00 94.94 555 GLU A CA 1
ATOM 4388 C C . GLU A 1 555 ? -30.757 4.245 41.148 1.00 94.94 555 GLU A C 1
ATOM 4390 O O . GLU A 1 555 ? -30.477 4.560 39.992 1.00 94.94 555 GLU A O 1
ATOM 4395 N N . ARG A 1 556 ? -31.485 3.160 41.422 1.00 96.44 556 ARG A N 1
ATOM 4396 C CA . ARG A 1 556 ? -32.064 2.317 40.373 1.00 96.44 556 ARG A CA 1
ATOM 4397 C C . ARG A 1 556 ? -33.037 3.136 39.521 1.00 96.44 556 ARG A C 1
ATOM 4399 O O . ARG A 1 556 ? -34.023 3.669 40.026 1.00 96.44 556 ARG A O 1
ATOM 4406 N N . GLY A 1 557 ? -32.798 3.134 38.215 1.00 96.75 557 GLY A N 1
ATOM 4407 C CA . GLY A 1 557 ? -33.663 3.759 37.221 1.00 96.75 557 GLY A CA 1
ATOM 4408 C C . GLY A 1 557 ? -35.028 3.087 37.052 1.00 96.75 557 GLY A C 1
ATOM 4409 O O . GLY A 1 557 ? -35.175 1.888 37.314 1.00 96.75 557 GLY A O 1
ATOM 4410 N N . ALA A 1 558 ? -36.017 3.825 36.542 1.00 97.12 558 ALA A N 1
ATOM 4411 C CA . ALA A 1 558 ? -37.361 3.302 36.272 1.00 97.12 558 ALA A CA 1
ATOM 4412 C C . ALA A 1 558 ? -37.322 2.065 35.354 1.00 97.12 558 ALA A C 1
ATOM 4414 O O . ALA A 1 558 ? -36.539 2.010 34.413 1.00 97.12 558 ALA A O 1
ATOM 4415 N N . GLY A 1 559 ? -38.131 1.043 35.648 1.00 97.69 559 GLY A N 1
ATOM 4416 C CA . GLY A 1 559 ? -38.195 -0.192 34.849 1.00 97.69 559 GLY A CA 1
ATOM 4417 C C . GLY A 1 559 ? -36.973 -1.116 34.942 1.00 97.69 559 GLY A C 1
ATOM 4418 O O . GLY A 1 559 ? -37.068 -2.267 34.534 1.00 97.69 559 GLY A O 1
ATOM 4419 N N . SER A 1 560 ? -35.848 -0.671 35.518 1.00 98.50 560 SER A N 1
ATOM 4420 C CA . SER A 1 560 ? -34.675 -1.532 35.747 1.00 98.50 560 SER A CA 1
ATOM 4421 C C . SER A 1 560 ? -35.059 -2.721 36.619 1.00 98.50 560 SER A C 1
ATOM 4423 O O . SER A 1 560 ? -35.994 -2.583 37.397 1.00 98.50 560 SER A O 1
ATOM 4425 N N . ILE A 1 561 ? -34.342 -3.840 36.571 1.00 98.19 561 ILE A N 1
ATOM 4426 C CA . ILE A 1 561 ? -34.542 -5.040 37.399 1.00 98.19 561 ILE A CA 1
ATOM 4427 C C . ILE A 1 561 ? -33.214 -5.502 38.017 1.00 98.19 561 ILE A C 1
ATOM 4429 O O . ILE A 1 561 ? -32.138 -5.147 37.546 1.00 98.19 561 ILE A O 1
ATOM 4433 N N . SER A 1 562 ? -33.292 -6.294 39.086 1.00 97.69 562 SER A N 1
ATOM 4434 C CA . SER A 1 562 ? -32.132 -6.935 39.728 1.00 97.69 562 SER A CA 1
ATOM 4435 C C . SER A 1 562 ? -32.422 -8.419 39.917 1.00 97.69 562 SER A C 1
ATOM 4437 O O . SER A 1 562 ? -32.419 -8.947 41.027 1.00 97.69 562 SER A O 1
ATOM 4439 N N . GLU A 1 563 ? -32.760 -9.073 38.809 1.00 98.19 563 GLU A N 1
ATOM 4440 C CA . GLU A 1 563 ? -33.037 -10.504 38.744 1.00 98.19 563 GLU A CA 1
ATOM 4441 C C . GLU A 1 563 ? -31.953 -11.209 37.935 1.00 98.19 563 GLU A C 1
ATOM 4443 O O . GLU A 1 563 ? -31.273 -10.597 37.116 1.00 98.19 563 GLU A O 1
ATOM 4448 N N . ASN A 1 564 ? -31.769 -12.506 38.180 1.00 98.12 564 ASN A N 1
ATOM 4449 C CA . ASN A 1 564 ? -30.771 -13.282 37.459 1.00 98.12 564 ASN A CA 1
ATOM 4450 C C . ASN A 1 564 ? -31.093 -13.262 35.956 1.00 98.12 564 ASN A C 1
ATOM 4452 O O . ASN A 1 564 ? -32.167 -13.747 35.605 1.00 98.12 564 ASN A O 1
ATOM 4456 N N . PRO A 1 565 ? -30.188 -12.795 35.073 1.00 98.31 565 PRO A N 1
ATOM 4457 C CA . PRO A 1 565 ? -30.463 -12.723 33.640 1.00 98.31 565 PRO A CA 1
ATOM 4458 C C . PRO A 1 565 ? -30.646 -14.098 32.988 1.00 98.31 565 PRO A C 1
ATOM 4460 O O . PRO A 1 565 ? -31.100 -14.178 31.855 1.00 98.31 565 PRO A O 1
ATOM 4463 N N . GLN A 1 566 ? -30.314 -15.190 33.679 1.00 97.81 566 GLN A N 1
ATOM 4464 C CA . GLN A 1 566 ? -30.439 -16.563 33.191 1.00 97.81 566 GLN A CA 1
ATOM 4465 C C . GLN A 1 566 ? -29.797 -16.782 31.810 1.00 97.81 566 GLN A C 1
ATOM 4467 O O . GLN A 1 566 ? -30.390 -17.375 30.905 1.00 97.81 566 GLN A O 1
ATOM 4472 N N . MET A 1 567 ? -28.562 -16.301 31.665 1.00 97.56 567 MET A N 1
ATOM 4473 C CA . MET A 1 567 ? -27.735 -16.587 30.494 1.00 97.56 567 MET A CA 1
ATOM 4474 C C . MET A 1 567 ? -27.479 -18.090 30.367 1.00 97.56 567 MET A C 1
ATOM 4476 O O . MET A 1 567 ? -27.306 -18.770 31.384 1.00 97.56 567 MET A O 1
ATOM 4480 N N . THR A 1 568 ? -27.439 -18.591 29.134 1.00 96.94 568 THR A N 1
ATOM 4481 C CA . THR A 1 568 ? -27.262 -20.013 28.821 1.00 96.94 568 THR A CA 1
ATOM 4482 C C . THR A 1 568 ? -25.966 -20.559 29.416 1.00 96.94 568 THR A C 1
ATOM 4484 O O . THR A 1 568 ? -26.019 -21.534 30.169 1.00 96.94 568 THR A O 1
ATOM 4487 N N . ASP A 1 569 ? -24.822 -19.918 29.140 1.00 95.38 569 ASP A N 1
ATOM 4488 C CA . ASP A 1 569 ? -23.524 -20.324 29.690 1.00 95.38 569 ASP A CA 1
ATOM 4489 C C . ASP A 1 569 ? -22.475 -19.195 29.637 1.00 95.38 569 ASP A C 1
ATOM 4491 O O . ASP A 1 569 ? -21.466 -19.261 28.931 1.00 95.38 569 ASP A O 1
ATOM 4495 N N . HIS A 1 570 ? -22.686 -18.143 30.435 1.00 94.31 570 HIS A N 1
ATOM 4496 C CA . HIS A 1 570 ? -21.787 -16.978 30.483 1.00 94.31 570 HIS A CA 1
ATOM 4497 C C . HIS A 1 570 ? -20.327 -17.317 30.842 1.00 94.31 570 HIS A C 1
ATOM 4499 O O . HIS A 1 570 ? -19.434 -16.519 30.580 1.00 94.31 570 HIS A O 1
ATOM 4505 N N . ARG A 1 571 ? -20.062 -18.479 31.459 1.00 92.31 571 ARG A N 1
ATOM 4506 C CA . ARG A 1 571 ? -18.698 -18.919 31.807 1.00 92.31 571 ARG A CA 1
ATOM 4507 C C . ARG A 1 571 ? -17.927 -19.460 30.609 1.00 92.31 571 ARG A C 1
ATOM 4509 O O . ARG A 1 571 ? -16.703 -19.497 30.662 1.00 92.31 571 ARG A O 1
ATOM 4516 N N . ASN A 1 572 ? -18.643 -19.892 29.575 1.00 93.12 572 ASN A N 1
ATOM 4517 C CA . ASN A 1 572 ? -18.095 -20.346 28.304 1.00 93.12 572 ASN A CA 1
ATOM 4518 C C . ASN A 1 572 ? -18.425 -19.357 27.173 1.00 93.12 572 ASN A C 1
ATOM 4520 O O . ASN A 1 572 ? -18.487 -19.757 26.013 1.00 93.12 572 ASN A O 1
ATOM 4524 N N . PHE A 1 573 ? -18.622 -18.077 27.514 1.00 93.00 573 PHE A N 1
ATOM 4525 C CA . PHE A 1 573 ? -18.852 -16.978 26.569 1.00 93.00 573 PHE A CA 1
ATOM 4526 C C . PHE A 1 573 ? -20.165 -17.071 25.766 1.00 93.00 573 PHE A C 1
ATOM 4528 O O . PHE A 1 573 ? -20.309 -16.421 24.732 1.00 93.00 573 PHE A O 1
ATOM 4535 N N . ASP A 1 574 ? -21.148 -17.848 26.242 1.00 95.00 574 ASP A N 1
ATOM 4536 C CA . ASP A 1 574 ? -22.505 -17.873 25.683 1.00 95.00 574 ASP A CA 1
ATOM 4537 C C . ASP A 1 574 ? -23.439 -16.972 26.502 1.00 95.00 574 ASP A C 1
ATOM 4539 O O . ASP A 1 574 ? -24.001 -17.360 27.536 1.00 95.00 574 ASP A O 1
ATOM 4543 N N . TYR A 1 575 ? -23.592 -15.744 26.011 1.00 95.81 575 TYR A N 1
ATOM 4544 C CA . TYR A 1 575 ? -24.425 -14.698 26.607 1.00 95.81 575 TYR A CA 1
ATOM 4545 C C . TYR A 1 575 ? -25.873 -14.714 26.121 1.00 95.81 575 TYR A C 1
ATOM 4547 O O . TYR A 1 575 ? -26.636 -13.801 26.445 1.00 95.81 575 TYR A O 1
ATOM 4555 N N . SER A 1 576 ? -26.278 -15.731 25.354 1.00 96.75 576 SER A N 1
ATOM 4556 C CA . SER A 1 576 ? -27.677 -15.877 24.970 1.00 96.75 576 SER A CA 1
ATOM 4557 C C . SER A 1 576 ? -28.559 -16.018 26.212 1.00 96.75 576 SER A C 1
ATOM 4559 O O . SER A 1 576 ? -28.196 -16.663 27.199 1.00 96.75 576 SER A O 1
ATOM 4561 N N . LEU A 1 577 ? -29.734 -15.394 26.177 1.00 97.62 577 LEU A N 1
ATOM 4562 C CA . LEU A 1 577 ? -30.730 -15.554 27.228 1.00 97.62 577 LEU A CA 1
ATOM 4563 C C . LEU A 1 577 ? -31.465 -16.872 27.023 1.00 97.62 577 LEU A C 1
ATOM 4565 O O . LEU A 1 577 ? -31.906 -17.185 25.914 1.00 97.62 577 LEU A O 1
ATOM 4569 N N . ASN A 1 578 ? -31.653 -17.631 28.099 1.00 96.44 578 ASN A N 1
ATOM 4570 C CA . ASN A 1 578 ? -32.556 -18.767 28.031 1.00 96.44 578 ASN A CA 1
ATOM 4571 C C . ASN A 1 578 ? -34.018 -18.280 27.926 1.00 96.44 578 ASN A C 1
ATOM 4573 O O . ASN A 1 578 ? -34.347 -17.157 28.307 1.00 96.44 578 ASN A O 1
ATOM 4577 N N . GLY A 1 579 ? -34.923 -19.142 27.455 1.00 97.12 579 GLY A N 1
ATOM 4578 C CA . GLY A 1 579 ? -36.328 -18.771 27.227 1.00 97.12 579 GLY A CA 1
ATOM 4579 C C . GLY A 1 579 ? -37.142 -18.386 28.475 1.00 97.12 579 GLY A C 1
ATOM 4580 O O . GLY A 1 579 ? -38.285 -17.972 28.327 1.00 97.12 579 GLY A O 1
ATOM 4581 N N . ASN A 1 580 ? -36.588 -18.532 29.684 1.00 97.25 580 ASN A N 1
ATOM 4582 C CA . ASN A 1 580 ? -37.218 -18.147 30.953 1.00 97.25 580 ASN A CA 1
ATOM 4583 C C . ASN A 1 580 ? -36.550 -16.920 31.595 1.00 97.25 580 ASN A C 1
ATOM 4585 O O . ASN A 1 580 ? -36.848 -16.593 32.747 1.00 97.25 580 ASN A O 1
ATOM 4589 N N . SER A 1 581 ? -35.624 -16.272 30.889 1.00 98.38 581 SER A N 1
ATOM 4590 C CA . SER A 1 581 ? -34.917 -15.109 31.398 1.00 98.38 581 SER A CA 1
ATOM 4591 C C . SER A 1 581 ? -35.895 -13.974 31.726 1.00 98.38 581 SER A C 1
ATOM 4593 O O . SER A 1 581 ? -36.724 -13.627 30.883 1.00 98.38 581 SER A O 1
ATOM 4595 N N . PRO A 1 582 ? -35.775 -13.336 32.905 1.00 98.19 582 PRO A N 1
ATOM 4596 C CA . PRO A 1 582 ? -36.568 -12.158 33.250 1.00 98.19 582 PRO A CA 1
ATOM 4597 C C . PRO A 1 582 ? -36.182 -10.924 32.422 1.00 98.19 582 PRO A C 1
ATOM 4599 O O . PRO A 1 582 ? -36.856 -9.905 32.508 1.00 98.19 582 PRO A O 1
ATOM 4602 N N . CYS A 1 583 ? -35.096 -10.990 31.645 1.00 98.12 583 CYS A N 1
ATOM 4603 C CA . CYS A 1 583 ? -34.682 -9.916 30.746 1.00 98.12 583 CYS A CA 1
ATOM 4604 C C . CYS A 1 583 ? -35.425 -9.948 29.403 1.00 98.12 583 CYS A C 1
ATOM 4606 O O . CYS A 1 583 ? -35.389 -8.959 28.673 1.00 98.12 583 CYS A O 1
ATOM 4608 N N . ILE A 1 584 ? -36.089 -11.058 29.061 1.00 98.06 584 ILE A N 1
ATOM 4609 C CA . ILE A 1 584 ? -36.923 -11.140 27.857 1.00 98.06 584 ILE A CA 1
ATOM 4610 C C . ILE A 1 584 ? -38.136 -10.221 28.040 1.00 98.06 584 ILE A C 1
ATOM 4612 O O . ILE A 1 584 ? -38.803 -10.267 29.070 1.00 98.06 584 ILE A O 1
ATOM 4616 N N . ASP A 1 585 ? -38.398 -9.378 27.037 1.00 96.69 585 ASP A N 1
ATOM 4617 C CA . ASP A 1 585 ? -39.495 -8.398 27.008 1.00 96.69 585 ASP A CA 1
ATOM 4618 C C . ASP A 1 585 ? -39.484 -7.365 28.160 1.00 96.69 585 ASP A C 1
ATOM 4620 O O . ASP A 1 585 ? -40.501 -6.730 28.441 1.00 96.69 585 ASP A O 1
ATOM 4624 N N . ALA A 1 586 ? -38.337 -7.164 28.822 1.00 97.62 586 ALA A N 1
ATOM 4625 C CA . ALA A 1 586 ? -38.184 -6.230 29.947 1.00 97.62 586 ALA A CA 1
ATOM 4626 C C . ALA A 1 586 ? -37.582 -4.861 29.566 1.00 97.62 586 ALA A C 1
ATOM 4628 O O . ALA A 1 586 ? -37.384 -4.014 30.440 1.00 97.62 586 ALA A O 1
ATOM 4629 N N . GLY A 1 587 ? -37.263 -4.652 28.286 1.00 96.56 587 GLY A N 1
ATOM 4630 C CA . GLY A 1 587 ? -36.702 -3.396 27.789 1.00 96.56 587 GLY A CA 1
ATOM 4631 C C . GLY A 1 587 ? -37.702 -2.235 27.793 1.00 96.56 587 GLY A C 1
ATOM 4632 O O . GLY A 1 587 ? -38.909 -2.421 27.954 1.00 96.56 587 GLY A O 1
ATOM 4633 N N . ASP A 1 588 ? -37.184 -1.024 27.591 1.00 96.88 588 ASP A N 1
ATOM 4634 C CA . ASP A 1 588 ? -37.964 0.200 27.431 1.00 96.88 588 ASP A CA 1
ATOM 4635 C C . ASP A 1 588 ? -39.020 0.012 26.322 1.00 96.88 588 ASP A C 1
ATOM 4637 O O . ASP A 1 588 ? -38.658 -0.193 25.159 1.00 96.88 588 ASP A O 1
ATOM 4641 N N . PRO A 1 589 ? -40.326 0.103 26.633 1.00 93.56 589 PRO A N 1
ATOM 4642 C CA . PRO A 1 589 ? -41.392 -0.126 25.660 1.00 93.56 589 PRO A CA 1
ATOM 4643 C C . PRO A 1 589 ? -41.458 0.944 24.561 1.00 93.56 589 PRO A C 1
ATOM 4645 O O . PRO A 1 589 ? -42.251 0.804 23.631 1.00 93.56 589 PRO A O 1
ATOM 4648 N N . SER A 1 590 ? -40.687 2.029 24.687 1.00 91.81 590 SER A N 1
ATOM 4649 C CA . SER A 1 590 ? -40.571 3.078 23.671 1.00 91.81 590 SER A CA 1
ATOM 4650 C C . SER A 1 590 ? -39.399 2.897 22.698 1.00 91.81 590 SER A C 1
ATOM 4652 O O . SER A 1 590 ? -39.284 3.704 21.774 1.00 91.81 590 SER A O 1
ATOM 4654 N N . SER A 1 591 ? -38.548 1.881 22.913 1.00 79.88 591 SER A N 1
ATOM 4655 C CA . SER A 1 591 ? -37.333 1.629 22.118 1.00 79.88 591 SER A CA 1
ATOM 4656 C C . SER A 1 591 ? -37.547 0.926 20.780 1.00 79.88 591 SER A C 1
ATOM 4658 O O . SER A 1 591 ? -38.587 0.249 20.601 1.00 79.88 591 SER A O 1
#

Secondary structure (DSSP, 8-state):
-HHHHHHHHHHHHHHHHHHHSS-----GGGSSEEEEE-B-TTS-B--B-TT-EEES-EEESS-EEESS-EEES-EEESS-EEES-TT---SSEE-SPPPP---S--HHHHHTEEEEEE-TTTTEEEEEEEEETT-EEEEEEETTS-----EEEEE---SSEEEEEES-EEEEEEE-SEEEEEESS-EEEEEEEEETTSBTTTTB---TT---EEEEEESS-EEE--SGGGTTTTHHHHHGGG-GGGT-EEEEEEEEESSS-EEES----TTSS----SSEEEEEEEEEEEEEEEEPPPSEESGGG-EEEEEEEEE-GGGGT-PPTTTS-TTTTTEEEEEEEEEE--SSEEEEEEEEEEEEEEETT-EEEE-STT-EEEEEEEEEE--SSSPEEEEESSTT--EEEEE---TT-EEEEESEEE-TTEEEEEEEEEEEEES-EE-S-EEEEEEEEEES-EESS-EEE--SSEEEEES-EESS-EEE-S--TEEEEES-EEES-SSEEEEES--SSEEEES-EEESSSEEEEE-SSS--EEES-EEE--SSEEEESSPPPBT-B-S---EEEGGGTEEEEPTT-TTTT-S-TT-